Protein AF-A0A9P7D3X4-F1 (afdb_monomer_lite)

Structure (mmCIF, N/CA/C/O backbone):
data_AF-A0A9P7D3X4-F1
#
_entry.id   AF-A0A9P7D3X4-F1
#
loop_
_atom_site.group_PDB
_atom_site.id
_atom_site.type_symbol
_atom_site.label_atom_id
_atom_site.label_alt_id
_atom_site.label_comp_id
_atom_site.label_asym_id
_atom_site.label_entity_id
_atom_site.label_seq_id
_atom_site.pdbx_PDB_ins_code
_atom_site.Cartn_x
_atom_site.Cartn_y
_atom_site.Cartn_z
_atom_site.occupancy
_atom_site.B_iso_or_equiv
_atom_site.auth_seq_id
_atom_site.auth_comp_id
_atom_site.auth_asym_id
_atom_site.auth_atom_id
_atom_site.pdbx_PDB_model_num
ATOM 1 N N . MET A 1 1 ? 61.507 60.454 3.260 1.00 44.50 1 MET A N 1
ATOM 2 C CA . MET A 1 1 ? 61.519 59.554 2.088 1.00 44.50 1 MET A CA 1
ATOM 3 C C . MET A 1 1 ? 60.084 59.152 1.838 1.00 44.50 1 MET A C 1
ATOM 5 O O . MET A 1 1 ? 59.502 58.521 2.709 1.00 44.50 1 MET A O 1
ATOM 9 N N . SER A 1 2 ? 59.502 59.600 0.730 1.00 35.97 2 SER A N 1
ATOM 10 C CA . SER A 1 2 ? 58.072 59.447 0.453 1.00 35.97 2 SER A CA 1
ATOM 11 C C . SER A 1 2 ? 57.897 58.439 -0.674 1.00 35.97 2 SER A C 1
ATOM 13 O O . SER A 1 2 ? 58.421 58.664 -1.761 1.00 35.97 2 SER A O 1
ATOM 15 N N . TYR A 1 3 ? 57.193 57.338 -0.415 1.00 44.38 3 TYR A N 1
ATOM 16 C CA . TYR A 1 3 ? 56.858 56.347 -1.435 1.00 44.38 3 TYR A CA 1
ATOM 17 C C . TYR A 1 3 ? 55.425 56.567 -1.915 1.00 44.38 3 TYR A C 1
ATOM 19 O O . TYR A 1 3 ? 54.470 56.337 -1.178 1.00 44.38 3 TYR A O 1
ATOM 27 N N . THR A 1 4 ? 55.284 57.001 -3.162 1.00 50.88 4 THR A N 1
ATOM 28 C CA . THR A 1 4 ? 54.021 56.986 -3.901 1.00 50.88 4 THR A CA 1
ATOM 29 C C . THR A 1 4 ? 53.817 55.603 -4.514 1.00 50.88 4 THR A C 1
ATOM 31 O O . THR A 1 4 ? 54.560 55.222 -5.419 1.00 50.88 4 THR A O 1
ATOM 34 N N . GLN A 1 5 ? 52.818 54.853 -4.047 1.00 54.34 5 GLN A N 1
ATOM 35 C CA . GLN A 1 5 ? 52.336 53.664 -4.753 1.00 54.34 5 GLN A CA 1
ATOM 36 C C . GLN A 1 5 ? 51.371 54.091 -5.862 1.00 54.34 5 GLN A C 1
ATOM 38 O O . GLN A 1 5 ? 50.336 54.696 -5.591 1.00 54.34 5 GLN A O 1
ATOM 43 N N . GLY A 1 6 ? 51.726 53.786 -7.111 1.00 51.50 6 GLY A N 1
ATOM 44 C CA . GLY A 1 6 ? 50.809 53.883 -8.244 1.00 51.50 6 GLY A CA 1
ATOM 45 C C . GLY A 1 6 ? 49.897 52.660 -8.292 1.00 51.50 6 GLY A C 1
ATOM 46 O O . GLY A 1 6 ? 50.368 51.535 -8.133 1.00 51.50 6 GLY A O 1
ATOM 47 N N . ILE A 1 7 ? 48.606 52.889 -8.517 1.00 52.16 7 ILE A N 1
ATOM 48 C CA . ILE A 1 7 ? 47.604 51.840 -8.707 1.00 52.16 7 ILE A CA 1
ATOM 49 C C . ILE A 1 7 ? 47.372 51.718 -10.213 1.00 52.16 7 ILE A C 1
ATOM 51 O O . ILE A 1 7 ? 47.006 52.694 -10.863 1.00 52.16 7 ILE A O 1
ATOM 55 N N . SER A 1 8 ? 47.630 50.539 -10.772 1.00 52.94 8 SER A N 1
ATOM 56 C CA . SER A 1 8 ? 47.367 50.234 -12.177 1.00 52.94 8 SER A CA 1
ATOM 57 C C . SER A 1 8 ? 45.926 49.756 -12.350 1.00 52.94 8 SER A C 1
ATOM 59 O O . SER A 1 8 ? 45.579 48.664 -11.894 1.00 52.94 8 SER A O 1
ATOM 61 N N . GLU A 1 9 ? 45.100 50.550 -13.023 1.00 53.97 9 GLU A N 1
ATOM 62 C CA . GLU A 1 9 ? 43.775 50.119 -13.471 1.00 53.97 9 GLU A CA 1
ATOM 63 C C . GLU A 1 9 ? 43.903 49.026 -14.545 1.00 53.97 9 GLU A C 1
ATOM 65 O O . GLU A 1 9 ? 44.785 49.076 -15.404 1.00 53.97 9 GLU A O 1
ATOM 70 N N . THR A 1 10 ? 43.013 48.033 -14.503 1.00 56.84 10 THR A N 1
ATOM 71 C CA . THR A 1 10 ? 42.846 47.032 -15.569 1.00 56.84 10 THR A CA 1
ATOM 72 C C . THR A 1 10 ? 41.432 47.158 -16.138 1.00 56.84 10 THR A C 1
ATOM 74 O O . THR A 1 10 ? 40.493 47.354 -15.363 1.00 56.84 10 THR A O 1
ATOM 77 N N . PRO A 1 11 ? 41.247 47.106 -17.470 1.00 55.28 11 PRO A N 1
ATOM 78 C CA . PRO A 1 11 ? 39.930 47.270 -18.068 1.00 55.28 11 PRO A CA 1
ATOM 79 C C . PRO A 1 11 ? 39.085 46.008 -17.863 1.00 55.28 11 PRO A C 1
ATOM 81 O O . PRO A 1 11 ? 39.509 44.901 -18.185 1.00 55.28 11 PRO A O 1
ATOM 84 N N . SER A 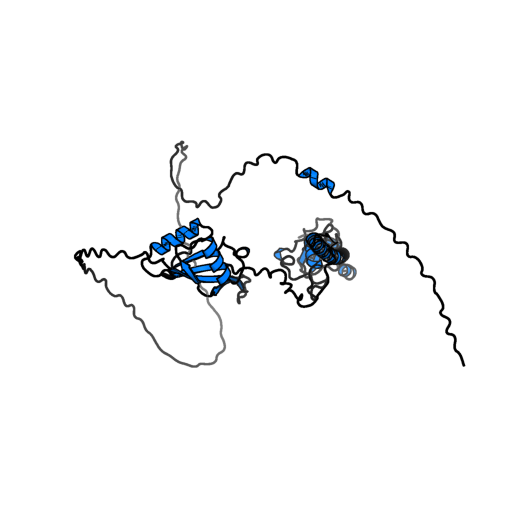1 12 ? 37.870 46.192 -17.347 1.00 53.91 12 SER A N 1
ATOM 85 C CA . SER A 1 12 ? 36.869 45.132 -17.239 1.00 53.91 12 SER A CA 1
ATOM 86 C C . SER A 1 12 ? 36.304 44.817 -18.624 1.00 53.91 12 SER A C 1
ATOM 88 O O . SER A 1 12 ? 35.585 45.640 -19.191 1.00 53.91 12 SER A O 1
ATOM 90 N N . GLU A 1 13 ? 36.591 43.632 -19.164 1.00 53.72 13 GLU A N 1
ATOM 91 C CA . GLU A 1 13 ? 35.913 43.144 -20.369 1.00 53.72 13 GLU A CA 1
ATOM 92 C C . GLU A 1 13 ? 34.421 42.934 -20.075 1.00 53.72 13 GLU A C 1
ATOM 94 O O . GLU A 1 13 ? 34.043 42.242 -19.127 1.00 53.72 13 GLU A O 1
ATOM 99 N N . GLY A 1 14 ? 33.565 43.571 -20.875 1.00 45.75 14 GLY A N 1
ATOM 100 C CA . GLY A 1 14 ? 32.122 43.385 -20.803 1.00 45.75 14 GLY A CA 1
ATOM 101 C C . GLY A 1 14 ? 31.732 42.046 -21.418 1.00 45.75 14 GLY A C 1
ATOM 102 O O . GLY A 1 14 ? 31.938 41.827 -22.609 1.00 45.75 14 GLY A O 1
ATOM 103 N N . SER A 1 15 ? 31.155 41.155 -20.618 1.00 49.06 15 SER A N 1
ATOM 104 C CA . SER A 1 15 ? 30.538 39.927 -21.115 1.00 49.06 15 SER A CA 1
ATOM 105 C C . SER A 1 15 ? 29.116 40.218 -21.597 1.00 49.06 15 SER A C 1
ATOM 107 O O . SER A 1 15 ? 28.222 40.427 -20.772 1.00 49.06 15 SER A O 1
ATOM 109 N N . ASP A 1 16 ? 28.906 40.206 -22.915 1.00 45.12 16 ASP A N 1
ATOM 110 C CA . ASP A 1 16 ? 27.575 40.293 -23.523 1.00 45.12 16 ASP A CA 1
ATOM 111 C C . ASP A 1 16 ? 26.711 39.100 -23.090 1.00 45.12 16 ASP A C 1
ATOM 113 O O . ASP A 1 16 ? 26.931 37.952 -23.489 1.00 45.12 16 ASP A O 1
ATOM 117 N N . ILE A 1 17 ? 25.702 39.373 -22.260 1.00 48.09 17 ILE A N 1
ATOM 118 C CA . ILE A 1 17 ? 24.713 38.377 -21.848 1.00 48.09 17 ILE A CA 1
ATOM 119 C C . ILE A 1 17 ? 23.711 38.215 -22.992 1.00 48.09 17 ILE A C 1
ATOM 121 O O . ILE A 1 17 ? 22.767 38.993 -23.132 1.00 48.09 17 ILE A O 1
ATOM 125 N N . VAL A 1 18 ? 23.908 37.176 -23.803 1.00 50.03 18 VAL A N 1
ATOM 126 C CA . VAL A 1 18 ? 22.922 36.740 -24.797 1.00 50.03 18 VAL A CA 1
ATOM 127 C C . VAL A 1 18 ? 21.717 36.155 -24.060 1.00 50.03 18 VAL A C 1
ATOM 129 O O . VAL A 1 18 ? 21.725 34.998 -23.635 1.00 50.03 18 VAL A O 1
ATOM 132 N N . ILE A 1 19 ? 20.673 36.967 -23.901 1.00 49.34 19 ILE A N 1
ATOM 133 C CA . ILE A 1 19 ? 19.367 36.510 -23.426 1.00 49.34 19 ILE A CA 1
ATOM 134 C C . ILE A 1 19 ? 18.740 35.685 -24.552 1.00 49.34 19 ILE A C 1
ATOM 136 O O . ILE A 1 19 ? 18.265 36.231 -25.544 1.00 49.34 19 ILE A O 1
ATOM 140 N N . MET A 1 20 ? 18.757 34.360 -24.408 1.00 52.50 20 MET A N 1
ATOM 141 C CA . MET A 1 20 ? 17.941 33.484 -25.244 1.00 52.50 20 MET A CA 1
ATOM 142 C C . MET A 1 20 ? 16.487 33.581 -24.781 1.00 52.50 20 MET A C 1
ATOM 144 O O . MET A 1 20 ? 16.126 33.033 -23.737 1.00 52.50 20 MET A O 1
ATOM 148 N N . GLU A 1 21 ? 15.663 34.278 -25.560 1.00 52.12 21 GLU A N 1
ATOM 149 C CA . GLU A 1 21 ? 14.208 34.207 -25.442 1.00 52.12 21 GLU A CA 1
ATOM 150 C C . GLU A 1 21 ? 13.777 32.741 -25.620 1.00 52.12 21 GLU A C 1
ATOM 152 O O . GLU A 1 21 ? 14.225 32.055 -26.540 1.00 52.12 21 GLU A O 1
ATOM 157 N N . SER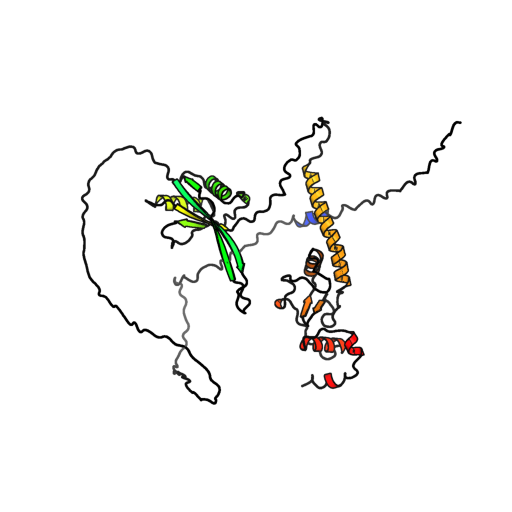 A 1 22 ? 12.980 32.230 -24.681 1.00 51.78 22 SER A N 1
ATOM 158 C CA . SER A 1 22 ? 12.508 30.842 -24.681 1.00 51.78 22 SER A CA 1
ATOM 159 C C . SER A 1 22 ? 11.034 30.810 -25.066 1.00 51.78 22 SER A C 1
ATOM 161 O O . SER A 1 22 ? 10.216 31.466 -24.428 1.00 51.78 22 SER A O 1
ATOM 163 N N . ASP A 1 23 ? 10.709 30.061 -26.121 1.00 46.53 23 ASP A N 1
ATOM 164 C CA . ASP A 1 23 ? 9.361 30.002 -26.694 1.00 46.53 23 ASP A CA 1
ATOM 165 C C . ASP A 1 23 ? 8.339 29.359 -25.733 1.00 46.53 23 ASP A C 1
ATOM 167 O O . ASP A 1 23 ? 8.297 28.139 -25.559 1.00 46.53 23 ASP A O 1
ATOM 171 N N . ASP A 1 24 ? 7.450 30.180 -25.168 1.00 51.19 24 ASP A N 1
ATOM 172 C CA . ASP A 1 24 ? 6.354 29.779 -24.265 1.00 51.19 24 ASP A CA 1
ATOM 173 C C . ASP A 1 24 ? 5.119 29.176 -24.996 1.00 51.19 24 ASP A C 1
ATOM 175 O O . ASP A 1 24 ? 4.037 29.031 -24.421 1.00 51.19 24 ASP A O 1
ATOM 179 N N . GLU A 1 25 ? 5.226 28.795 -26.276 1.00 53.78 25 GLU A N 1
ATOM 180 C CA . GLU A 1 25 ? 4.060 28.370 -27.079 1.00 53.78 25 GLU A CA 1
ATOM 181 C C . GLU A 1 25 ? 3.532 26.953 -26.767 1.00 53.78 25 GLU A C 1
ATOM 183 O O . GLU A 1 25 ? 2.426 26.587 -27.181 1.00 53.78 25 GLU A O 1
ATOM 188 N N . HIS A 1 26 ? 4.275 26.130 -26.021 1.00 52.66 26 HIS A N 1
ATOM 189 C CA . HIS A 1 26 ? 3.974 24.696 -25.921 1.00 52.66 26 HIS A CA 1
ATOM 190 C C . HIS A 1 26 ? 2.798 24.314 -24.995 1.00 52.66 26 HIS A C 1
ATOM 192 O O . HIS A 1 26 ? 2.232 23.227 -25.159 1.00 52.66 26 HIS A O 1
ATOM 198 N N . ASP A 1 27 ? 2.384 25.186 -24.067 1.00 51.16 27 ASP A N 1
ATOM 199 C CA . ASP A 1 27 ? 1.363 24.864 -23.050 1.00 51.16 27 ASP A CA 1
ATOM 200 C C . ASP A 1 27 ? -0.096 25.052 -23.522 1.00 51.16 27 ASP A C 1
ATOM 202 O O . ASP A 1 27 ? -1.025 24.500 -22.922 1.00 51.16 27 ASP A O 1
ATOM 206 N N . GLN A 1 28 ? -0.352 25.758 -24.633 1.00 52.69 28 GLN A N 1
ATOM 207 C CA . GLN A 1 28 ? -1.734 26.000 -25.085 1.00 52.69 28 GLN A CA 1
ATOM 208 C C . GLN A 1 28 ? -2.418 24.752 -25.677 1.00 52.69 28 GLN A C 1
ATOM 210 O O . GLN A 1 28 ? -3.641 24.604 -25.565 1.00 52.69 28 GLN A O 1
ATOM 215 N N . LEU A 1 29 ? -1.660 23.814 -26.258 1.00 50.31 29 LEU A N 1
ATOM 216 C CA . LEU A 1 29 ? -2.215 22.658 -26.979 1.00 50.31 29 LEU A CA 1
ATOM 217 C C . LEU A 1 29 ? -2.871 21.598 -26.074 1.00 50.31 29 LEU A C 1
ATOM 219 O O . LEU A 1 29 ? -3.771 20.885 -26.524 1.00 50.31 29 LEU A O 1
ATOM 223 N N . LEU A 1 30 ? -2.497 21.519 -24.792 1.00 48.75 30 LEU A N 1
ATOM 224 C CA . LEU A 1 30 ? -3.110 20.577 -23.843 1.00 48.75 30 LEU A CA 1
ATOM 225 C C . LEU A 1 30 ? -4.509 21.019 -23.376 1.00 48.75 30 LEU A C 1
ATOM 227 O O . LEU A 1 30 ? -5.335 20.178 -23.017 1.00 48.75 30 LEU A O 1
ATOM 231 N N . SER A 1 31 ? -4.814 22.319 -23.433 1.00 54.09 31 SER A N 1
ATOM 232 C CA . SER A 1 31 ? -6.082 22.876 -22.935 1.00 54.09 31 SER A CA 1
ATOM 233 C C . SER A 1 31 ? -7.312 22.490 -23.776 1.00 54.09 31 SER A C 1
ATOM 235 O O . SER A 1 31 ? -8.422 22.377 -23.249 1.00 54.09 31 SER A O 1
ATOM 237 N N . ASN A 1 32 ? -7.127 22.226 -25.074 1.00 48.97 32 ASN A N 1
ATOM 238 C CA . ASN A 1 32 ? -8.229 21.980 -26.010 1.00 48.97 32 ASN A CA 1
ATOM 239 C C . ASN A 1 32 ? -8.743 20.526 -26.015 1.00 48.97 32 ASN A C 1
ATOM 241 O O . ASN A 1 32 ? -9.889 20.296 -26.399 1.00 48.97 32 ASN A O 1
ATOM 245 N N . SER A 1 33 ? -7.964 19.545 -25.535 1.00 49.09 33 SER A N 1
ATOM 246 C CA . SER A 1 33 ? -8.414 18.136 -25.480 1.00 49.09 33 SER A CA 1
ATOM 247 C C . SER A 1 33 ? -9.441 17.842 -24.375 1.00 49.09 33 SER A C 1
ATOM 249 O O . SER A 1 33 ? -10.102 16.808 -24.417 1.00 49.09 33 SER A O 1
ATOM 251 N N . LEU A 1 34 ? -9.619 18.743 -23.402 1.00 48.78 34 LEU A N 1
ATOM 252 C CA . LEU A 1 34 ? -10.497 18.538 -22.238 1.00 48.78 34 LEU A CA 1
ATOM 253 C C . LEU A 1 34 ? -11.910 19.137 -22.386 1.00 48.78 34 LEU A C 1
ATOM 255 O O . LEU A 1 34 ? -12.693 19.086 -21.442 1.00 48.78 34 LEU A O 1
ATOM 259 N N . ARG A 1 35 ? -12.261 19.693 -23.556 1.00 49.53 35 ARG A N 1
ATOM 260 C CA . ARG A 1 35 ? -13.567 20.341 -23.812 1.00 49.53 35 ARG A CA 1
ATOM 261 C C . ARG A 1 35 ? -14.584 19.489 -24.583 1.00 49.53 35 ARG A C 1
ATOM 263 O O . ARG A 1 35 ? -15.615 20.008 -24.998 1.00 49.53 35 ARG A O 1
ATOM 270 N N . THR A 1 36 ? -14.321 18.199 -24.793 1.00 54.38 36 THR A N 1
ATOM 271 C CA . THR A 1 36 ? -15.323 17.287 -25.371 1.00 54.38 36 THR A CA 1
ATOM 272 C C . THR A 1 36 ? -16.130 16.618 -24.264 1.00 54.38 36 THR A C 1
ATOM 274 O O . THR A 1 36 ? -15.585 15.848 -23.477 1.00 54.38 36 THR A O 1
ATOM 277 N N . ASP A 1 37 ? -17.434 16.909 -24.207 1.00 49.44 37 ASP A N 1
ATOM 278 C CA . ASP A 1 37 ? -18.345 16.314 -23.225 1.00 49.44 37 ASP A CA 1
ATOM 279 C C . ASP A 1 37 ? -18.276 14.774 -23.272 1.00 49.44 37 ASP A C 1
ATOM 281 O O . ASP A 1 37 ? -18.542 14.172 -24.324 1.00 49.44 37 ASP A O 1
ATOM 285 N N . PRO A 1 38 ? -17.946 14.096 -22.156 1.00 58.06 38 PRO A N 1
ATOM 286 C CA . PRO A 1 38 ? -17.874 12.647 -22.138 1.00 58.06 38 PRO A CA 1
ATOM 287 C C . PRO A 1 38 ? -19.279 12.061 -22.293 1.00 58.06 38 PRO A C 1
ATOM 289 O O . PRO A 1 38 ? -20.128 12.171 -21.406 1.00 58.06 38 PRO A O 1
ATOM 292 N N . LYS A 1 39 ? -19.523 11.385 -23.424 1.00 58.69 39 LYS A N 1
ATOM 293 C CA . LYS A 1 39 ? -20.745 10.593 -23.634 1.00 58.69 39 LYS A CA 1
ATOM 294 C C . LYS A 1 39 ? -20.936 9.633 -22.449 1.00 58.69 39 LYS A C 1
ATOM 296 O O . LYS A 1 39 ? -19.962 8.990 -22.052 1.00 58.69 39 LYS A O 1
ATOM 301 N N . PRO A 1 40 ? -22.159 9.486 -21.905 1.00 50.22 40 PRO A N 1
ATOM 302 C CA . PRO A 1 40 ? -22.393 8.682 -20.712 1.00 50.22 40 PRO A CA 1
ATOM 303 C C . PRO A 1 40 ? -22.035 7.213 -20.961 1.00 50.22 40 PRO A C 1
ATOM 305 O O . PRO A 1 40 ? -22.773 6.467 -21.608 1.00 50.22 40 PRO A O 1
ATOM 308 N N . VAL A 1 41 ? -20.885 6.793 -20.431 1.00 56.09 41 VAL A N 1
ATOM 309 C CA . VAL A 1 41 ? -20.454 5.395 -20.447 1.00 56.09 41 VAL A CA 1
ATOM 310 C C . VAL A 1 41 ? -21.366 4.619 -19.505 1.00 56.09 41 VAL A C 1
ATOM 312 O O . VAL A 1 41 ? -21.402 4.863 -18.300 1.00 56.09 41 VAL A O 1
ATOM 315 N N . LYS A 1 42 ? -22.127 3.673 -20.059 1.00 49.03 42 LYS A N 1
ATOM 316 C CA . LYS A 1 42 ? -23.013 2.799 -19.289 1.00 49.03 42 LYS A CA 1
ATOM 317 C C . LYS A 1 42 ? -22.178 1.766 -18.527 1.00 49.03 42 LYS A C 1
ATOM 319 O O . LYS A 1 42 ? -21.965 0.659 -19.015 1.00 49.03 42 LYS A O 1
ATOM 324 N N . TYR A 1 43 ? -21.710 2.135 -17.338 1.00 44.41 43 TYR A N 1
ATOM 325 C CA . TYR A 1 43 ? -21.003 1.224 -16.440 1.00 44.41 43 TYR A CA 1
ATOM 326 C C . TYR A 1 43 ? -21.915 0.062 -16.032 1.00 44.41 43 TYR A C 1
ATOM 328 O O . TYR A 1 43 ? -22.892 0.237 -15.304 1.00 44.41 43 TYR A O 1
ATOM 336 N N . ILE A 1 44 ? -21.589 -1.139 -16.508 1.00 48.53 44 ILE A N 1
ATOM 337 C CA . ILE A 1 44 ? -22.187 -2.385 -16.031 1.00 48.53 44 ILE A CA 1
ATOM 338 C C . ILE A 1 44 ? -21.340 -2.850 -14.848 1.00 48.53 44 ILE A C 1
ATOM 340 O O . ILE A 1 44 ? -20.211 -3.301 -15.030 1.00 48.53 44 ILE A O 1
ATOM 344 N N . PHE A 1 45 ? -21.880 -2.733 -13.636 1.00 40.75 45 PHE A N 1
ATOM 345 C CA . PHE A 1 45 ? -21.264 -3.314 -12.444 1.00 40.75 45 PHE A CA 1
ATOM 346 C C . PHE A 1 45 ? -21.347 -4.843 -12.522 1.00 40.75 45 PHE A C 1
ATOM 348 O O . PHE A 1 45 ? -22.402 -5.431 -12.282 1.00 40.75 45 PHE A O 1
ATOM 355 N N . ILE A 1 46 ? -20.229 -5.490 -12.853 1.00 50.22 46 ILE A N 1
ATOM 356 C CA . ILE A 1 46 ? -20.076 -6.941 -12.729 1.00 50.22 46 ILE A CA 1
ATOM 357 C C . ILE A 1 46 ? -19.644 -7.225 -11.289 1.00 50.22 46 ILE A C 1
ATOM 359 O O . ILE A 1 46 ? -18.514 -6.944 -10.898 1.00 50.22 46 ILE A O 1
ATOM 363 N N . ASN A 1 47 ? -20.563 -7.749 -10.478 1.00 53.50 47 ASN A N 1
ATOM 364 C CA . ASN A 1 47 ? -20.276 -8.124 -9.097 1.00 53.50 47 ASN A CA 1
ATOM 365 C C . ASN A 1 47 ? -19.657 -9.533 -9.038 1.00 53.50 47 ASN A C 1
ATOM 367 O O . ASN A 1 47 ? -20.365 -10.512 -8.811 1.00 53.50 47 ASN A O 1
ATOM 371 N N . GLU A 1 48 ? -18.338 -9.634 -9.225 1.00 55.06 48 GLU A N 1
ATOM 372 C CA . GLU A 1 48 ? -17.588 -10.905 -9.136 1.00 55.06 48 GLU A CA 1
ATOM 373 C C . GLU A 1 48 ? -17.532 -11.517 -7.718 1.00 55.06 48 GLU A C 1
ATOM 375 O O . GLU A 1 48 ? -17.029 -12.624 -7.552 1.00 55.06 48 GLU A O 1
ATOM 380 N N . PHE A 1 49 ? -18.066 -10.842 -6.691 1.00 44.47 49 PHE A N 1
ATOM 381 C CA . PHE A 1 49 ? -18.061 -11.315 -5.298 1.00 44.47 49 PHE A CA 1
ATOM 382 C C . PHE A 1 49 ? -19.436 -11.766 -4.775 1.00 44.47 49 PHE A C 1
ATOM 384 O O . PHE A 1 49 ? -19.639 -11.882 -3.564 1.00 44.47 49 PHE A O 1
ATOM 391 N N . ALA A 1 50 ? -20.386 -12.072 -5.663 1.00 43.94 50 ALA A N 1
ATOM 392 C CA . ALA A 1 50 ? -21.595 -12.796 -5.276 1.00 43.94 50 ALA A CA 1
ATOM 393 C C . ALA A 1 50 ? -21.251 -14.270 -4.946 1.00 43.94 50 ALA A C 1
ATOM 395 O O . ALA A 1 50 ? -20.758 -14.979 -5.822 1.00 43.94 50 ALA A O 1
ATOM 396 N N . PRO A 1 51 ? -21.497 -14.774 -3.720 1.00 47.84 51 PRO A N 1
ATOM 397 C CA . PRO A 1 51 ? -21.275 -16.186 -3.412 1.00 47.84 51 PRO A CA 1
ATOM 398 C C . PRO A 1 51 ? -22.308 -17.077 -4.126 1.00 47.84 51 PRO A C 1
ATOM 400 O O . PRO A 1 51 ? -23.496 -16.755 -4.128 1.00 47.84 51 PRO A O 1
ATOM 403 N N . ASP A 1 52 ? -21.869 -18.232 -4.646 1.00 44.19 52 ASP A N 1
ATOM 404 C CA . ASP A 1 52 ? -22.649 -19.232 -5.413 1.00 44.19 52 ASP A CA 1
ATOM 405 C C . ASP A 1 52 ? -23.755 -19.967 -4.610 1.00 44.19 52 ASP A C 1
ATOM 407 O O . ASP A 1 52 ? -23.863 -21.195 -4.612 1.00 44.19 52 ASP A O 1
ATOM 411 N N . ASN A 1 53 ? -24.604 -19.236 -3.887 1.00 51.00 53 ASN A N 1
ATOM 412 C CA . ASN A 1 53 ? -25.652 -19.787 -3.028 1.00 51.00 53 ASN A CA 1
ATOM 413 C C . ASN A 1 53 ? -27.007 -19.106 -3.244 1.00 51.00 53 ASN A C 1
ATOM 415 O O . ASN A 1 53 ? -27.567 -18.506 -2.332 1.00 51.00 53 ASN A O 1
ATOM 419 N N . LEU A 1 54 ? -27.583 -19.288 -4.435 1.00 45.34 54 LEU A N 1
ATOM 420 C CA . LEU A 1 54 ? -29.027 -19.143 -4.654 1.00 45.34 54 LEU A CA 1
ATOM 421 C C . LEU A 1 54 ? -29.543 -20.205 -5.638 1.00 45.34 54 LEU A C 1
ATOM 423 O O . LEU A 1 54 ? -29.848 -19.954 -6.803 1.00 45.34 54 LEU A O 1
ATOM 427 N N . LYS A 1 55 ? -29.664 -21.441 -5.139 1.00 44.56 55 LYS A N 1
ATOM 428 C CA . LYS A 1 55 ? -30.482 -22.466 -5.793 1.00 44.56 55 LYS A CA 1
ATOM 429 C C . LYS A 1 55 ? -31.960 -22.181 -5.527 1.00 44.56 55 LYS A C 1
ATOM 431 O O . LYS A 1 55 ? -32.424 -22.396 -4.413 1.00 44.56 55 LYS A O 1
ATOM 436 N N . GLY A 1 56 ? -32.695 -21.846 -6.585 1.00 39.00 56 GLY A N 1
ATOM 437 C CA . GLY A 1 56 ? -34.126 -22.137 -6.685 1.00 39.00 56 GLY A CA 1
ATOM 438 C C . GLY A 1 56 ? -35.071 -20.937 -6.716 1.00 39.00 56 GLY A C 1
ATOM 439 O O . GLY A 1 56 ? -35.551 -20.510 -5.675 1.00 39.00 56 GLY A O 1
ATOM 440 N N . ALA A 1 57 ? -35.467 -20.535 -7.928 1.00 34.28 57 ALA A N 1
ATOM 441 C CA . ALA A 1 57 ? -36.862 -20.224 -8.251 1.00 34.28 57 ALA A CA 1
ATOM 442 C C . ALA A 1 57 ? -37.098 -20.278 -9.777 1.00 34.28 57 ALA A C 1
ATOM 444 O O . ALA A 1 57 ? -36.663 -19.406 -10.514 1.00 34.28 57 ALA A O 1
ATOM 445 N N . ILE A 1 58 ? -37.772 -21.345 -10.216 1.00 40.06 58 ILE A N 1
ATOM 446 C CA . ILE A 1 58 ? -38.835 -21.376 -11.240 1.00 40.06 58 ILE A CA 1
ATOM 447 C C . ILE A 1 58 ? -38.716 -20.405 -12.440 1.00 40.06 58 ILE A C 1
ATOM 449 O O . ILE A 1 58 ? -39.030 -19.229 -12.314 1.00 40.06 58 ILE A O 1
ATOM 453 N N . ILE A 1 59 ? -38.500 -20.963 -13.640 1.00 42.56 59 ILE A N 1
ATOM 454 C CA . ILE A 1 59 ? -39.300 -20.688 -14.855 1.00 42.56 59 ILE A CA 1
ATOM 455 C C . ILE A 1 59 ? -39.263 -21.947 -15.741 1.00 42.56 59 ILE A C 1
ATOM 457 O O . ILE A 1 59 ? -38.236 -22.616 -15.853 1.00 42.56 59 ILE A O 1
ATOM 461 N N . ASN A 1 60 ? -40.407 -22.302 -16.329 1.00 35.69 60 ASN A N 1
ATOM 462 C CA . ASN A 1 60 ? -40.590 -23.527 -17.111 1.00 35.69 60 ASN A CA 1
ATOM 463 C C . ASN A 1 60 ? -40.156 -23.347 -18.575 1.00 35.69 60 ASN A C 1
ATOM 465 O O . ASN A 1 60 ? -40.604 -22.406 -19.224 1.00 35.69 60 ASN A O 1
ATOM 469 N N . SER A 1 61 ? -39.402 -24.302 -19.131 1.00 32.97 61 SER A N 1
ATOM 470 C CA . SER A 1 61 ? -39.366 -24.573 -20.580 1.00 32.97 61 SER A CA 1
ATOM 471 C C . SER A 1 61 ? -38.870 -26.012 -20.843 1.00 32.97 61 SER A C 1
ATOM 473 O O . SER A 1 61 ? -38.090 -26.526 -20.033 1.00 32.97 61 SER A O 1
ATOM 475 N N . PRO A 1 62 ? -39.355 -26.727 -21.880 1.00 41.06 62 PRO A N 1
ATOM 476 C CA . PRO A 1 62 ? -39.303 -28.188 -21.907 1.00 41.06 62 PRO A CA 1
ATOM 477 C C . PRO A 1 62 ? -37.990 -28.781 -22.437 1.00 41.06 62 PRO A C 1
ATOM 479 O O . PRO A 1 62 ? -37.304 -28.234 -23.296 1.00 41.06 62 PRO A O 1
ATOM 482 N N . ARG A 1 63 ? -37.687 -29.982 -21.937 1.00 35.28 63 ARG A N 1
ATOM 483 C CA . ARG A 1 63 ? -36.507 -30.791 -22.260 1.00 35.28 63 ARG A CA 1
ATOM 484 C C . ARG A 1 63 ? -36.825 -31.800 -23.375 1.00 35.28 63 ARG A C 1
ATOM 486 O O . ARG A 1 63 ? -37.736 -32.604 -23.171 1.00 35.28 63 ARG A O 1
ATOM 493 N N . PRO A 1 64 ? -36.059 -31.872 -24.479 1.00 44.41 64 PRO A N 1
ATOM 494 C CA . PRO A 1 64 ? -36.102 -33.031 -25.363 1.00 44.41 64 PRO A CA 1
ATOM 495 C C . PRO A 1 64 ? -35.395 -34.228 -24.709 1.00 44.41 64 PRO A C 1
ATOM 497 O O . PRO A 1 64 ? -34.308 -34.122 -24.138 1.00 44.41 64 PRO A O 1
ATOM 500 N N . THR A 1 65 ? -36.046 -35.382 -24.776 1.00 39.84 65 THR A N 1
ATOM 501 C CA . THR A 1 65 ? -35.565 -36.673 -24.281 1.00 39.84 65 THR A CA 1
ATOM 502 C C . THR A 1 65 ? -34.448 -37.240 -25.154 1.00 39.84 65 THR A C 1
ATOM 504 O O . THR A 1 65 ? -34.621 -37.361 -26.362 1.00 39.84 65 THR A O 1
ATOM 507 N N . GLN A 1 66 ? -33.360 -37.725 -24.542 1.00 44.56 66 GLN A N 1
ATOM 508 C CA . GLN A 1 66 ? -32.563 -38.811 -25.125 1.00 44.56 66 GLN A CA 1
ATOM 509 C C . GLN A 1 66 ? -32.183 -39.870 -24.075 1.00 44.56 66 GLN A C 1
ATOM 511 O O . GLN A 1 66 ? -31.852 -39.576 -22.926 1.00 44.56 66 GLN A O 1
ATOM 516 N N . ALA A 1 67 ? -32.312 -41.118 -24.518 1.00 41.56 67 ALA A N 1
ATOM 517 C CA . ALA A 1 67 ? -31.932 -42.381 -23.888 1.00 41.56 67 ALA A CA 1
ATOM 518 C C . ALA A 1 67 ? -30.400 -42.612 -23.991 1.00 41.56 67 ALA A C 1
ATOM 520 O O . ALA A 1 67 ? -29.728 -41.866 -24.689 1.00 41.56 67 ALA A O 1
ATOM 521 N N . ALA A 1 68 ? -29.758 -43.649 -23.439 1.00 39.16 68 ALA A N 1
ATOM 522 C CA . ALA A 1 68 ? -29.984 -44.491 -22.255 1.00 39.16 68 ALA A CA 1
ATOM 523 C C . ALA A 1 68 ? -28.731 -45.382 -22.040 1.00 39.16 68 ALA A C 1
ATOM 525 O O . ALA A 1 68 ? -28.007 -45.653 -22.989 1.00 39.16 68 ALA A O 1
ATOM 526 N N . LYS A 1 69 ? -28.557 -45.923 -20.821 1.00 41.28 69 LYS A N 1
ATOM 527 C CA . LYS A 1 69 ? -27.763 -47.131 -20.469 1.00 41.28 69 LYS A CA 1
ATOM 528 C C . LYS A 1 69 ? -26.298 -47.244 -20.963 1.00 41.28 69 LYS A C 1
ATOM 530 O O . LYS A 1 69 ? -26.053 -47.634 -22.098 1.00 41.28 69 LYS A O 1
ATOM 535 N N . LYS A 1 70 ? -25.363 -47.296 -20.002 1.00 42.22 70 LYS A N 1
ATOM 536 C CA . LYS A 1 70 ? -24.696 -48.563 -19.597 1.00 42.22 70 LYS A CA 1
ATOM 537 C C . LYS A 1 70 ? -23.881 -48.400 -18.294 1.00 42.22 70 LYS A C 1
ATOM 539 O O . LYS A 1 70 ? -23.291 -47.342 -18.102 1.00 42.22 70 LYS A O 1
ATOM 544 N N . PRO A 1 71 ? -23.832 -49.419 -17.413 1.00 54.44 71 PRO A N 1
ATOM 545 C CA . PRO A 1 71 ? -22.940 -49.458 -16.252 1.00 54.44 71 PRO A CA 1
ATOM 546 C C . PRO A 1 71 ? -21.777 -50.451 -16.440 1.00 54.44 71 PRO A C 1
ATOM 548 O O . PRO A 1 71 ? -21.969 -51.498 -17.051 1.00 54.44 71 PRO A O 1
ATOM 551 N N . GLN A 1 72 ? -20.621 -50.179 -15.827 1.00 42.34 72 GLN A N 1
ATOM 552 C CA . GLN A 1 72 ? -19.617 -51.176 -15.410 1.00 42.34 72 GLN A CA 1
ATOM 553 C C . GLN A 1 72 ? -18.676 -50.522 -14.376 1.00 42.34 72 GLN A C 1
ATOM 555 O O . GLN A 1 72 ? -18.354 -49.345 -14.492 1.00 42.34 72 GLN A O 1
ATOM 560 N N . GLN A 1 73 ? -18.492 -51.144 -13.205 1.00 39.03 73 GLN A N 1
ATOM 561 C CA . GLN A 1 73 ? -17.244 -51.825 -12.802 1.00 39.03 73 GLN A CA 1
ATOM 562 C C . GLN A 1 73 ? -15.990 -50.945 -13.019 1.00 39.03 73 GLN A C 1
ATOM 564 O O . GLN A 1 73 ? -15.649 -50.625 -14.145 1.00 39.03 73 GLN A O 1
ATOM 569 N N . GLY A 1 74 ? -15.240 -50.502 -12.009 1.00 39.72 74 GLY A N 1
ATOM 570 C CA . GLY A 1 74 ? -15.043 -51.079 -10.681 1.00 39.72 74 GLY A CA 1
ATOM 571 C C . GLY A 1 74 ? -13.723 -51.842 -10.641 1.00 39.72 74 GLY A C 1
ATOM 572 O O . GLY A 1 74 ? -13.721 -53.059 -10.778 1.00 39.72 74 GLY A O 1
ATOM 573 N N . HIS A 1 75 ? -12.613 -51.133 -10.422 1.00 41.19 75 HIS A N 1
ATOM 574 C CA . HIS A 1 75 ? -11.325 -51.755 -10.127 1.00 41.19 75 HIS A CA 1
ATOM 575 C C . HIS A 1 75 ? -10.571 -50.972 -9.053 1.00 41.19 75 HIS A C 1
ATOM 577 O O . HIS A 1 75 ? -10.152 -49.836 -9.255 1.00 41.19 75 HIS A O 1
ATOM 583 N N . LYS A 1 76 ? -10.367 -51.618 -7.902 1.00 45.91 76 LYS A N 1
ATOM 584 C CA . LYS A 1 76 ? -9.245 -51.289 -7.021 1.00 45.91 76 LYS A CA 1
ATOM 585 C C . LYS A 1 76 ? -7.982 -51.822 -7.696 1.00 45.91 76 LYS A C 1
ATOM 587 O O . LYS A 1 76 ? -7.991 -52.967 -8.154 1.00 45.91 76 LYS A O 1
ATOM 592 N N . GLN A 1 77 ? -6.903 -51.050 -7.684 1.00 43.88 77 GLN A N 1
ATOM 593 C CA . GLN A 1 77 ? -5.560 -51.612 -7.757 1.00 43.88 77 GLN A CA 1
ATOM 594 C C . GLN A 1 77 ? -4.845 -51.332 -6.438 1.00 43.88 77 GLN A C 1
ATOM 596 O O . GLN A 1 77 ? -4.835 -50.215 -5.925 1.00 43.88 77 GLN A O 1
ATOM 601 N N . LYS A 1 78 ? -4.342 -52.421 -5.865 1.00 40.34 78 LYS A N 1
ATOM 602 C CA . LYS A 1 78 ? -3.532 -52.505 -4.659 1.00 40.34 78 LYS A CA 1
ATOM 603 C C . LYS A 1 78 ? -2.145 -52.901 -5.150 1.00 40.34 78 LYS A C 1
ATOM 605 O O . LYS A 1 78 ? -2.043 -53.927 -5.818 1.00 40.34 78 LYS A O 1
ATOM 610 N N . THR A 1 79 ? -1.116 -52.140 -4.804 1.00 43.78 79 THR A N 1
ATOM 611 C CA . THR A 1 79 ? 0.272 -52.483 -5.135 1.00 43.78 79 THR A CA 1
ATOM 612 C C . THR A 1 79 ? 1.061 -52.657 -3.842 1.00 43.78 79 THR A C 1
ATOM 614 O O . THR A 1 79 ? 1.466 -51.689 -3.207 1.00 43.78 79 THR A O 1
ATOM 617 N N . GLU A 1 80 ? 1.227 -53.917 -3.442 1.00 39.31 80 GLU A N 1
ATOM 618 C CA . GLU A 1 80 ? 2.227 -54.387 -2.477 1.00 39.31 80 GLU A CA 1
ATOM 619 C C . GLU A 1 80 ? 3.217 -55.277 -3.239 1.00 39.31 80 GLU A C 1
ATOM 621 O O . GLU A 1 80 ? 2.773 -56.220 -3.891 1.00 39.31 80 GLU A O 1
ATOM 626 N N . ALA A 1 81 ? 4.511 -54.961 -3.149 1.00 41.53 81 ALA A N 1
ATOM 627 C CA . ALA A 1 81 ? 5.705 -55.817 -3.300 1.00 41.53 81 ALA A CA 1
ATOM 628 C C . ALA A 1 81 ? 6.905 -54.847 -3.423 1.00 41.53 81 ALA A C 1
ATOM 630 O O . ALA A 1 81 ? 6.841 -53.948 -4.257 1.00 41.53 81 ALA A O 1
ATOM 631 N N . LEU A 1 82 ? 7.945 -54.804 -2.583 1.00 44.31 82 LEU A N 1
ATOM 632 C CA . LEU A 1 82 ? 8.687 -55.799 -1.783 1.00 44.31 82 LEU A CA 1
ATOM 633 C C . LEU A 1 82 ? 9.758 -56.580 -2.572 1.00 44.31 82 LEU A C 1
ATOM 635 O O . LEU A 1 82 ? 9.462 -57.610 -3.167 1.00 44.31 82 LEU A O 1
ATOM 639 N N . SER A 1 83 ? 11.000 -56.095 -2.466 1.00 45.66 83 SER A N 1
ATOM 640 C CA . SER A 1 83 ? 12.277 -56.841 -2.487 1.00 45.66 83 SER A CA 1
ATOM 641 C C . SER A 1 83 ? 13.388 -55.833 -2.109 1.00 45.66 83 SER A C 1
ATOM 643 O O . SER A 1 83 ? 13.529 -54.846 -2.828 1.00 45.66 83 SER A O 1
ATOM 645 N N . GLU A 1 84 ? 14.008 -55.825 -0.920 1.00 45.91 84 GLU A N 1
ATOM 646 C CA . GLU A 1 84 ? 14.893 -56.816 -0.242 1.00 45.91 84 GLU A CA 1
ATOM 647 C C . GLU A 1 84 ? 16.403 -56.645 -0.607 1.00 45.91 84 GLU A C 1
ATOM 649 O O . GLU A 1 84 ? 16.683 -56.093 -1.672 1.00 45.91 84 GLU A O 1
ATOM 654 N N . PRO A 1 85 ? 17.370 -56.985 0.290 1.00 61.09 85 PRO A N 1
ATOM 655 C CA . PRO A 1 85 ? 18.580 -56.154 0.505 1.00 61.09 85 PRO A CA 1
ATOM 656 C C . PRO A 1 85 ? 19.967 -56.868 0.522 1.00 61.09 85 PRO A C 1
ATOM 658 O O . PRO A 1 85 ? 20.028 -58.090 0.589 1.00 61.09 85 PRO A O 1
ATOM 661 N N . VAL A 1 86 ? 21.058 -56.067 0.557 1.00 48.97 86 VAL A N 1
ATOM 662 C CA . VAL A 1 86 ? 22.474 -56.314 1.008 1.00 48.97 86 VAL A CA 1
ATOM 663 C C . VAL A 1 86 ? 23.115 -54.915 1.277 1.00 48.97 86 VAL A C 1
ATOM 665 O O . VAL A 1 86 ? 22.675 -53.971 0.619 1.00 48.97 86 VAL A O 1
ATOM 668 N N . GLY A 1 87 ? 24.124 -54.624 2.123 1.00 42.00 87 GLY A N 1
ATOM 669 C CA . GLY A 1 87 ? 24.820 -55.320 3.237 1.00 42.00 87 GLY A CA 1
ATOM 670 C C . GLY A 1 87 ? 24.585 -54.585 4.585 1.00 42.00 87 GLY A C 1
ATOM 671 O O . GLY A 1 87 ? 23.521 -53.983 4.728 1.00 42.00 87 GLY A O 1
ATOM 672 N N . GLU A 1 88 ? 25.416 -54.579 5.644 1.00 50.09 88 GLU A N 1
ATOM 673 C CA . GLU A 1 88 ? 26.838 -54.947 5.923 1.00 50.09 88 GLU A CA 1
ATOM 674 C C . GLU A 1 88 ? 27.862 -53.867 5.464 1.00 50.09 88 GLU A C 1
ATOM 676 O O . GLU A 1 88 ? 27.926 -53.577 4.270 1.00 50.09 88 GLU A O 1
ATOM 681 N N . ASP A 1 89 ? 28.620 -53.146 6.323 1.00 45.22 89 ASP A N 1
ATOM 682 C CA . ASP A 1 89 ? 29.025 -53.352 7.743 1.00 45.22 89 ASP A CA 1
ATOM 683 C C . ASP A 1 89 ? 29.296 -52.046 8.566 1.00 45.22 89 ASP A C 1
ATOM 685 O O . ASP A 1 89 ? 29.274 -50.941 8.024 1.00 45.22 89 ASP A O 1
ATOM 689 N N . ASP A 1 90 ? 29.634 -52.239 9.858 1.00 52.91 90 ASP A N 1
ATOM 690 C CA . ASP A 1 90 ? 30.559 -51.444 10.720 1.00 52.91 90 ASP A CA 1
ATOM 691 C C . ASP A 1 90 ? 30.018 -50.429 11.778 1.00 52.91 90 ASP A C 1
ATOM 693 O O . ASP A 1 90 ? 30.119 -49.211 11.650 1.00 52.91 90 ASP A O 1
ATOM 697 N N . ASP A 1 91 ? 29.417 -51.003 12.833 1.00 48.41 91 ASP A N 1
ATOM 698 C CA . ASP A 1 91 ? 29.819 -50.978 14.268 1.00 48.41 91 ASP A CA 1
ATOM 699 C C . ASP A 1 91 ? 29.966 -49.703 15.168 1.00 48.41 91 ASP A C 1
ATOM 701 O O . ASP A 1 91 ? 30.237 -48.583 14.744 1.00 48.41 91 ASP A O 1
ATOM 705 N N . SER A 1 92 ? 29.892 -49.980 16.486 1.00 52.34 92 SER A N 1
ATOM 706 C CA . SER A 1 92 ? 30.300 -49.210 17.690 1.00 52.34 92 SER A CA 1
ATOM 707 C C . SER A 1 92 ? 29.307 -48.274 18.429 1.00 52.34 92 SER A C 1
ATOM 709 O O . SER A 1 92 ? 29.143 -47.097 18.111 1.00 52.34 92 SER A O 1
ATOM 711 N N . ASP A 1 93 ? 28.778 -48.830 19.533 1.00 46.16 93 ASP A N 1
ATOM 712 C CA . ASP A 1 93 ? 28.539 -48.283 20.892 1.00 46.16 93 ASP A CA 1
ATOM 713 C C . ASP A 1 93 ? 27.630 -47.048 21.116 1.00 46.16 93 ASP A C 1
ATOM 715 O O . ASP A 1 93 ? 27.871 -45.938 20.654 1.00 46.16 93 ASP A O 1
ATOM 719 N N . GLU A 1 94 ? 26.478 -47.143 21.797 1.00 52.94 94 GLU A N 1
ATOM 720 C CA . GLU A 1 94 ? 26.158 -47.618 23.170 1.00 52.94 94 GLU A CA 1
ATOM 721 C C . GLU A 1 94 ? 26.239 -46.511 24.251 1.00 52.94 94 GLU A C 1
ATOM 723 O O . GLU A 1 94 ? 27.315 -46.123 24.687 1.00 52.94 94 GLU A O 1
ATOM 728 N N . GLN A 1 95 ? 25.070 -46.060 24.758 1.00 48.91 95 GLN A N 1
ATOM 729 C CA . GLN A 1 95 ? 24.752 -46.061 26.207 1.00 48.91 95 GLN A CA 1
ATOM 730 C C . GLN A 1 95 ? 23.326 -45.565 26.568 1.00 48.91 95 GLN A C 1
ATOM 732 O O . GLN A 1 95 ? 23.084 -44.397 26.851 1.00 48.91 95 GLN A O 1
ATOM 737 N N . SER A 1 96 ? 22.442 -46.541 26.802 1.00 51.84 96 SER A N 1
ATOM 738 C CA . SER A 1 96 ? 21.607 -46.652 28.019 1.00 51.84 96 SER A CA 1
ATOM 739 C C . SER A 1 96 ? 20.387 -45.734 28.317 1.00 51.84 96 SER A C 1
ATOM 741 O O . SER A 1 96 ? 20.328 -44.547 28.024 1.00 51.84 96 SER A O 1
ATOM 743 N N . ARG A 1 97 ? 19.470 -46.341 29.099 1.00 47.47 97 ARG A N 1
ATOM 744 C CA . ARG A 1 97 ? 18.343 -45.797 29.905 1.00 47.47 97 ARG A CA 1
ATOM 745 C C . ARG A 1 97 ? 17.037 -45.441 29.156 1.00 47.47 97 ARG A C 1
ATOM 747 O O . ARG A 1 97 ? 16.950 -44.401 28.528 1.00 47.47 97 ARG A O 1
ATOM 754 N N . VAL A 1 98 ? 15.981 -46.276 29.107 1.00 43.75 98 VAL A N 1
ATOM 755 C CA . VAL A 1 98 ? 15.206 -47.078 30.110 1.00 43.75 98 VAL A CA 1
ATOM 756 C C . VAL A 1 98 ? 13.983 -46.336 30.691 1.00 43.75 98 VAL A C 1
ATOM 758 O O . VAL A 1 98 ? 14.135 -45.295 31.318 1.00 43.75 98 VAL A O 1
ATOM 761 N N . ARG A 1 99 ? 12.811 -47.011 30.614 1.00 40.97 99 ARG A N 1
ATOM 762 C CA . ARG A 1 99 ? 11.485 -46.727 31.241 1.00 40.97 99 ARG A CA 1
ATOM 763 C C . ARG A 1 99 ? 10.679 -45.541 30.660 1.00 40.97 99 ARG A C 1
ATOM 765 O O . ARG A 1 99 ? 11.241 -44.528 30.286 1.00 40.97 99 ARG A O 1
ATOM 772 N N . SER A 1 100 ? 9.341 -45.598 30.580 1.00 42.47 100 SER A N 1
ATOM 773 C CA . SER A 1 100 ? 8.407 -46.717 30.846 1.00 42.47 100 SER A CA 1
ATOM 774 C C . SER A 1 100 ? 7.030 -46.529 30.188 1.00 42.47 100 SER A C 1
ATOM 776 O O . SER A 1 100 ? 6.573 -45.418 29.942 1.00 42.47 100 SER A O 1
ATOM 778 N N . THR A 1 101 ? 6.345 -47.654 29.984 1.00 44.50 101 THR A N 1
ATOM 779 C CA . THR A 1 101 ? 4.949 -47.816 29.543 1.00 44.50 101 THR A CA 1
ATOM 780 C C . THR A 1 101 ? 3.906 -47.063 30.384 1.00 44.50 101 THR A C 1
ATOM 782 O O . THR A 1 101 ? 4.005 -47.062 31.608 1.00 44.50 101 THR A O 1
ATOM 785 N N . GLY A 1 102 ? 2.826 -46.566 29.758 1.00 39.12 102 GLY A N 1
ATOM 786 C CA . GLY A 1 102 ? 1.719 -45.900 30.470 1.00 39.12 102 GLY A CA 1
ATOM 787 C C . GLY A 1 102 ? 0.402 -45.765 29.687 1.00 39.12 102 GLY A C 1
ATOM 788 O O . GLY A 1 102 ? -0.036 -44.659 29.390 1.00 39.12 102 GLY A O 1
ATOM 789 N N . LYS A 1 103 ? -0.263 -46.882 29.352 1.00 51.28 103 LYS A N 1
ATOM 790 C CA . LYS A 1 103 ? -1.650 -46.875 28.833 1.00 51.28 103 LYS A CA 1
ATOM 791 C C . LYS A 1 103 ? -2.634 -46.431 29.928 1.00 51.28 103 LYS A C 1
ATOM 793 O O . LYS A 1 103 ? -2.728 -47.110 30.945 1.00 51.28 103 LYS A O 1
ATOM 798 N N . SER A 1 104 ? -3.514 -45.469 29.643 1.00 44.41 104 SER A N 1
ATOM 799 C CA . SER A 1 104 ? -4.860 -45.444 30.245 1.00 44.41 104 SER A CA 1
ATOM 800 C C . SER A 1 104 ? -5.898 -44.757 29.341 1.00 44.41 104 SER A C 1
ATOM 802 O O . SER A 1 104 ? -5.951 -43.541 29.193 1.00 44.41 104 SER A O 1
ATOM 804 N N . LYS A 1 105 ? -6.783 -45.560 28.728 1.00 50.56 105 LYS A N 1
ATOM 805 C CA . LYS A 1 105 ? -8.031 -45.061 28.125 1.00 50.56 105 LYS A CA 1
ATOM 806 C C . LYS A 1 105 ? -9.081 -44.934 29.230 1.00 50.56 105 LYS A C 1
ATOM 808 O O . LYS A 1 105 ? -9.654 -45.937 29.644 1.00 50.56 105 LYS A O 1
ATOM 813 N N . GLY A 1 106 ? -9.338 -43.716 29.699 1.00 40.66 106 GLY A N 1
ATOM 814 C CA . GLY A 1 106 ? -10.360 -43.431 30.709 1.00 40.66 106 GLY A CA 1
ATOM 815 C C . GLY A 1 106 ? -11.705 -43.034 30.100 1.00 40.66 106 GLY A C 1
ATOM 816 O O . GLY A 1 106 ? -12.009 -41.849 30.013 1.00 40.66 106 GLY A O 1
ATOM 817 N N . ALA A 1 107 ? -12.539 -44.001 29.712 1.00 51.50 107 ALA A N 1
ATOM 818 C CA . ALA A 1 107 ? -13.939 -43.716 29.395 1.00 51.50 107 ALA A CA 1
ATOM 819 C C . ALA A 1 107 ? -14.741 -43.529 30.696 1.00 51.50 107 ALA A C 1
ATOM 821 O O . ALA A 1 107 ? -14.801 -44.448 31.513 1.00 51.50 107 ALA A O 1
ATOM 822 N N . LYS A 1 108 ? -15.391 -42.372 30.894 1.00 50.56 108 LYS A N 1
ATOM 823 C CA . LYS A 1 108 ? -16.337 -42.166 32.005 1.00 50.56 108 LYS A CA 1
ATOM 824 C C . LYS A 1 108 ? -17.670 -41.572 31.548 1.00 50.56 108 LYS A C 1
ATOM 826 O O . LYS A 1 108 ? -17.803 -40.382 31.310 1.00 50.56 108 LYS A O 1
ATOM 831 N N . ALA A 1 109 ? -18.638 -42.484 31.477 1.00 53.69 109 ALA A N 1
ATOM 832 C CA . ALA A 1 109 ? -20.021 -42.364 31.932 1.00 53.69 109 ALA A CA 1
ATOM 833 C C . ALA A 1 109 ? -20.767 -41.025 31.757 1.00 53.69 109 ALA A C 1
ATOM 835 O O . ALA A 1 109 ? -20.562 -40.055 32.484 1.00 53.69 109 ALA A O 1
ATOM 836 N N . LYS A 1 110 ? -21.815 -41.092 30.928 1.00 51.78 110 LYS A N 1
ATOM 837 C CA . LYS A 1 110 ? -23.011 -40.246 31.032 1.00 51.78 110 LYS A CA 1
ATOM 838 C C . LYS A 1 110 ? -23.546 -40.271 32.478 1.00 51.78 110 LYS A C 1
ATOM 840 O O . LYS A 1 110 ? -23.793 -41.354 33.007 1.00 51.78 110 LYS A O 1
ATOM 845 N N . LYS A 1 111 ? -23.837 -39.108 33.068 1.00 54.28 111 LYS A N 1
ATOM 846 C CA . LYS A 1 111 ? -24.819 -38.979 34.160 1.00 54.28 111 LYS A CA 1
ATOM 847 C C . LYS A 1 111 ? -25.911 -38.000 33.745 1.00 54.28 111 LYS A C 1
ATOM 849 O O . LYS A 1 111 ? -25.647 -37.007 33.075 1.00 54.28 111 LYS A O 1
ATOM 854 N N . ALA A 1 112 ? -27.146 -38.352 34.081 1.00 51.28 112 ALA A N 1
ATOM 855 C CA . ALA A 1 112 ? -28.347 -37.662 33.638 1.00 51.28 112 ALA A CA 1
ATOM 856 C C . ALA A 1 112 ? -28.830 -36.620 34.656 1.00 51.28 112 ALA A C 1
ATOM 858 O O . ALA A 1 112 ? -28.509 -36.715 35.835 1.00 51.28 112 ALA A O 1
ATOM 859 N N . LYS A 1 113 ? -29.674 -35.703 34.161 1.00 52.81 113 LYS A N 1
ATOM 860 C CA . LYS A 1 113 ? -30.753 -34.990 34.869 1.00 52.81 113 LYS A CA 1
ATOM 861 C C . LYS A 1 113 ? -30.520 -34.629 36.348 1.00 52.81 113 LYS A C 1
ATOM 863 O O . LYS A 1 113 ? -30.825 -35.427 37.229 1.00 52.81 113 LYS A O 1
ATOM 868 N N . THR A 1 114 ? -30.328 -33.333 36.592 1.00 44.22 114 THR A N 1
ATOM 869 C CA . THR A 1 114 ? -31.011 -32.671 37.715 1.00 44.22 114 THR A CA 1
ATOM 870 C C . THR A 1 114 ? -31.686 -31.399 37.213 1.00 44.22 114 THR A C 1
ATOM 872 O O . THR A 1 114 ? -31.036 -30.403 36.913 1.00 44.22 114 THR A O 1
ATOM 875 N N . SER A 1 115 ? -33.011 -31.449 37.081 1.00 56.12 115 SER A N 1
ATOM 876 C CA . SER A 1 115 ? -33.845 -30.281 36.789 1.00 56.12 115 SER A CA 1
ATOM 877 C C . SER A 1 115 ? -33.984 -29.452 38.065 1.00 56.12 115 SER A C 1
ATOM 879 O O . SER A 1 115 ? -34.852 -29.750 38.886 1.00 56.12 115 SER A O 1
ATOM 881 N N . CYS A 1 116 ? -33.172 -28.408 38.232 1.00 43.06 116 CYS A N 1
ATOM 882 C CA . CYS A 1 116 ? -33.396 -27.430 39.295 1.00 43.06 116 CYS A CA 1
ATOM 883 C C . CYS A 1 116 ? -34.345 -26.331 38.791 1.00 43.06 116 CYS A C 1
ATOM 885 O O . CYS A 1 116 ? -33.921 -25.331 38.214 1.00 43.06 116 CYS A O 1
ATOM 887 N N . ARG A 1 117 ? -35.655 -26.544 38.974 1.00 53.78 117 ARG A N 1
ATOM 888 C CA . ARG A 1 117 ? -36.661 -25.480 38.848 1.00 53.78 117 ARG A CA 1
ATOM 889 C C . ARG A 1 117 ? -36.550 -24.564 40.068 1.00 53.78 117 ARG A C 1
ATOM 891 O O . ARG A 1 117 ? -37.274 -24.753 41.042 1.00 53.78 117 ARG A O 1
ATOM 898 N N . THR A 1 118 ? -35.678 -23.565 40.009 1.00 45.38 118 THR A N 1
ATOM 899 C CA . THR A 1 118 ? -35.690 -22.478 40.994 1.00 45.38 118 THR A CA 1
ATOM 900 C C . THR A 1 118 ? -36.597 -21.365 40.484 1.00 45.38 118 THR A C 1
ATOM 902 O O . THR A 1 118 ? -36.168 -20.470 39.760 1.00 45.38 118 THR A O 1
ATOM 905 N N . CYS A 1 119 ? -37.880 -21.434 40.844 1.00 55.12 119 CYS A N 1
ATOM 906 C CA . CYS A 1 119 ? -38.803 -20.315 40.676 1.00 55.12 119 CYS A CA 1
ATOM 907 C C . CYS A 1 119 ? -38.417 -19.200 41.656 1.00 55.12 119 CYS A C 1
ATOM 909 O O . CYS A 1 119 ? -38.919 -19.158 42.779 1.00 55.12 119 CYS A O 1
ATOM 911 N N . ASN A 1 120 ? -37.528 -18.297 41.236 1.00 47.47 120 ASN A N 1
ATOM 912 C CA . ASN A 1 120 ? -37.242 -17.091 42.002 1.00 47.47 120 ASN A CA 1
ATOM 913 C C . ASN A 1 120 ? -38.441 -16.141 41.928 1.00 47.47 120 ASN A C 1
ATOM 915 O O . ASN A 1 120 ? -38.658 -15.419 40.959 1.00 47.47 120 ASN A O 1
ATOM 919 N N . LYS A 1 121 ? -39.225 -16.226 43.002 1.00 53.81 121 LYS A N 1
ATOM 920 C CA . LYS A 1 121 ? -40.271 -15.318 43.460 1.00 53.81 121 LYS A CA 1
ATOM 921 C C . LYS A 1 121 ? -39.978 -13.864 43.069 1.00 53.81 121 LYS A C 1
ATOM 923 O O . LYS A 1 121 ? -38.982 -13.298 43.510 1.00 53.81 121 LYS A O 1
ATOM 928 N N . LEU A 1 122 ? -40.886 -13.274 42.290 1.00 47.56 122 LEU A N 1
ATOM 929 C CA . LEU A 1 122 ? -40.927 -11.841 42.003 1.00 47.56 122 LEU A CA 1
ATOM 930 C C . LEU A 1 122 ? -41.045 -11.062 43.321 1.00 47.56 122 LEU A C 1
ATOM 932 O O . LEU A 1 122 ? -42.125 -10.966 43.900 1.00 47.56 122 LEU A O 1
ATOM 936 N N . ALA A 1 123 ? -39.927 -10.519 43.796 1.00 47.94 123 ALA A N 1
ATOM 937 C CA . ALA A 1 123 ? -39.926 -9.418 44.744 1.00 47.94 123 ALA A CA 1
ATOM 938 C C . ALA A 1 123 ? -39.975 -8.128 43.922 1.00 47.94 123 ALA A C 1
ATOM 940 O O . ALA A 1 123 ? -38.945 -7.623 43.481 1.00 47.94 123 ALA A O 1
ATOM 941 N N . VAL A 1 124 ? -41.192 -7.646 43.664 1.00 46.69 124 VAL A N 1
ATOM 942 C CA . VAL A 1 124 ? -41.422 -6.333 43.057 1.00 46.69 124 VAL A CA 1
ATOM 943 C C . VAL A 1 124 ? -41.039 -5.281 44.097 1.00 46.69 124 VAL A C 1
ATOM 945 O O . VAL A 1 124 ? -41.840 -4.916 44.951 1.00 46.69 124 VAL A O 1
ATOM 948 N N . PHE A 1 125 ? -39.780 -4.849 44.056 1.00 49.28 125 PHE A N 1
ATOM 949 C CA . PHE A 1 125 ? -39.343 -3.613 44.689 1.00 49.28 125 PHE A CA 1
ATOM 950 C C . PHE A 1 125 ? -39.424 -2.508 43.639 1.00 49.28 125 PHE A C 1
ATOM 952 O O . PHE A 1 125 ? -38.512 -2.340 42.831 1.00 49.28 125 PHE A O 1
ATOM 959 N N . GLU A 1 126 ? -40.522 -1.754 43.663 1.00 49.50 126 GLU A N 1
ATOM 960 C CA . GLU A 1 126 ? -40.631 -0.455 42.993 1.00 49.50 126 GLU A CA 1
ATOM 961 C C . GLU A 1 126 ? -39.755 0.561 43.741 1.00 49.50 126 GLU A C 1
ATOM 963 O O . GLU A 1 126 ? -40.234 1.428 44.469 1.00 49.50 126 GLU A O 1
ATOM 968 N N . SER A 1 127 ? -38.435 0.419 43.602 1.00 51.81 127 SER A N 1
ATOM 969 C CA . SER A 1 127 ? -37.480 1.418 44.075 1.00 51.81 127 SER A CA 1
ATOM 970 C C . SER A 1 127 ? -37.484 2.576 43.083 1.00 51.81 127 SER A C 1
ATOM 972 O O . SER A 1 127 ? -36.686 2.613 42.150 1.00 51.81 127 SER A O 1
ATOM 974 N N . ASN A 1 128 ? -38.445 3.482 43.265 1.00 55.16 128 ASN A N 1
ATOM 975 C CA . ASN A 1 128 ? -38.601 4.713 42.498 1.00 55.16 128 ASN A CA 1
ATOM 976 C C . ASN A 1 128 ? -37.508 5.725 42.882 1.00 55.16 128 ASN A C 1
ATOM 978 O O . ASN A 1 128 ? -37.772 6.714 43.564 1.00 55.16 128 ASN A O 1
ATOM 982 N N . ASP A 1 129 ? -36.276 5.417 42.490 1.00 60.12 129 ASP A N 1
ATOM 983 C CA . ASP A 1 129 ? -35.098 6.258 42.668 1.00 60.12 129 ASP A CA 1
ATOM 984 C C . ASP A 1 129 ? -34.724 6.828 41.292 1.00 60.12 129 ASP A C 1
ATOM 986 O O . ASP A 1 129 ? -34.395 6.061 40.378 1.00 60.12 129 ASP A O 1
ATOM 990 N N . GLU A 1 130 ? -34.834 8.152 41.118 1.00 67.12 130 GLU A N 1
ATOM 991 C CA . GLU A 1 130 ? -34.509 8.867 39.871 1.00 67.12 130 GLU A CA 1
ATOM 992 C C . GLU A 1 130 ? -32.997 8.816 39.615 1.00 67.12 130 GLU A C 1
ATOM 994 O O . GLU A 1 130 ? -32.246 9.776 39.792 1.00 67.12 130 GLU A O 1
ATOM 999 N N . THR A 1 131 ? -32.539 7.637 39.205 1.00 67.69 131 THR A N 1
ATOM 1000 C CA . THR A 1 131 ? -31.131 7.343 38.996 1.00 67.69 131 THR A CA 1
ATOM 1001 C C . THR A 1 131 ? -30.693 8.038 37.715 1.00 67.69 131 THR A C 1
ATOM 1003 O O . THR A 1 131 ? -30.894 7.524 36.613 1.00 67.69 131 THR A O 1
ATOM 1006 N N . GLN A 1 132 ? -30.118 9.231 37.872 1.00 73.50 132 GLN A N 1
ATOM 1007 C CA . GLN A 1 132 ? -29.545 10.025 36.789 1.00 73.50 132 GLN A CA 1
ATOM 1008 C C . GLN A 1 132 ? -28.677 9.116 35.894 1.00 73.50 132 GLN A C 1
ATOM 1010 O O . GLN A 1 132 ? -27.807 8.414 36.423 1.00 73.50 132 GLN A O 1
ATOM 1015 N N . PRO A 1 133 ? -28.917 9.066 34.568 1.00 76.00 133 PRO A N 1
ATOM 1016 C CA . PRO A 1 133 ? -28.295 8.072 33.703 1.00 76.00 133 PRO A CA 1
ATOM 1017 C C . PRO A 1 133 ? -26.778 8.261 33.697 1.00 76.00 133 PRO A C 1
ATOM 1019 O O . PRO A 1 133 ? -26.260 9.228 33.142 1.00 76.00 133 PRO A O 1
ATOM 1022 N N . GLN A 1 134 ? -26.060 7.335 34.336 1.00 81.12 134 GLN A N 1
ATOM 1023 C CA . GLN A 1 134 ? -24.601 7.346 34.345 1.00 81.12 134 GLN A CA 1
ATOM 1024 C C . GLN A 1 134 ? -24.103 7.121 32.918 1.00 81.12 134 GLN A C 1
ATOM 1026 O O . GLN A 1 134 ? -24.350 6.066 32.329 1.00 81.12 134 GLN A O 1
ATOM 1031 N N . SER A 1 135 ? -23.407 8.115 32.365 1.00 89.81 135 SER A N 1
ATOM 1032 C CA . SER A 1 135 ? -22.875 8.061 31.007 1.00 89.81 135 SER A CA 1
ATOM 1033 C C . SER A 1 135 ? -21.927 6.868 30.860 1.00 89.81 135 SER A C 1
ATOM 1035 O O . SER A 1 135 ? -20.882 6.765 31.509 1.00 89.81 135 SER A O 1
ATOM 1037 N N . LEU A 1 136 ? -22.329 5.908 30.023 1.00 95.25 136 LEU A N 1
ATOM 1038 C CA . LEU A 1 136 ? -21.613 4.648 29.868 1.00 95.25 136 LEU A CA 1
ATOM 1039 C C . LEU A 1 136 ? -20.216 4.924 29.289 1.00 95.25 136 LEU A C 1
ATOM 1041 O O . LEU A 1 136 ? -20.088 5.524 28.218 1.00 95.25 136 LEU A O 1
ATOM 1045 N N . SER A 1 137 ? -19.174 4.487 29.999 1.00 96.56 137 SER A N 1
ATOM 1046 C CA . SER A 1 137 ? -17.780 4.652 29.578 1.00 96.56 137 SER A CA 1
ATOM 1047 C C . SER A 1 137 ? -17.222 3.359 28.987 1.00 96.56 137 SER A C 1
ATOM 1049 O O . SER A 1 137 ? -17.458 2.2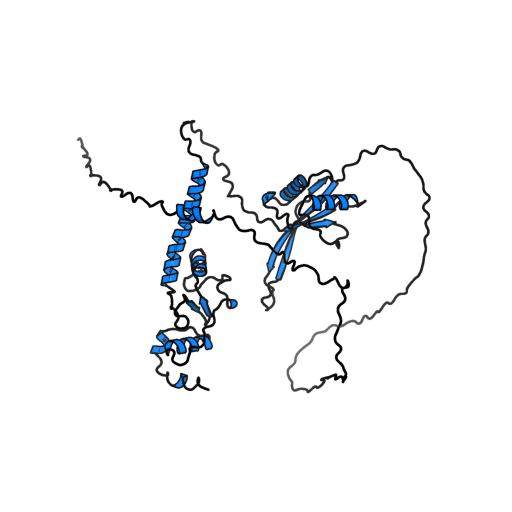60 29.488 1.00 96.56 137 SER A O 1
ATOM 1051 N N . VAL A 1 138 ? -16.476 3.500 27.894 1.00 97.94 138 VAL A N 1
ATOM 1052 C CA . VAL A 1 138 ? -15.950 2.406 27.076 1.00 97.94 138 VAL A CA 1
ATOM 1053 C C . VAL A 1 138 ? -14.431 2.506 27.052 1.00 97.94 138 VAL A C 1
ATOM 1055 O O . VAL A 1 138 ? -13.876 3.552 26.716 1.00 97.94 138 VAL A O 1
ATOM 1058 N N . ARG A 1 139 ? -13.737 1.419 27.403 1.00 98.38 139 ARG A N 1
ATOM 1059 C CA . ARG A 1 139 ? -12.270 1.345 27.371 1.00 98.38 139 ARG A CA 1
ATOM 1060 C C . ARG A 1 139 ? -11.807 0.685 26.076 1.00 98.38 139 ARG A C 1
ATOM 1062 O O . ARG A 1 139 ? -12.166 -0.459 25.802 1.00 98.38 139 ARG A O 1
ATOM 1069 N N . ALA A 1 140 ? -10.960 1.366 25.315 1.00 98.50 140 ALA A N 1
ATOM 1070 C CA . ALA A 1 140 ? -10.362 0.832 24.098 1.00 98.50 140 ALA A CA 1
ATOM 1071 C C . ALA A 1 140 ? -8.860 0.581 24.274 1.00 98.50 140 ALA A C 1
ATOM 1073 O O . ALA A 1 140 ? -8.130 1.453 24.742 1.00 98.50 140 ALA A O 1
ATOM 1074 N N . TYR A 1 141 ? -8.387 -0.588 23.839 1.00 98.50 141 TYR A N 1
ATOM 1075 C CA . TYR A 1 141 ? -6.964 -0.849 23.605 1.00 98.50 141 TYR A CA 1
ATOM 1076 C C . TYR A 1 141 ? -6.708 -0.888 22.098 1.00 98.50 141 TYR A C 1
ATOM 1078 O O . TYR A 1 141 ? -7.369 -1.634 21.374 1.00 98.50 141 TYR A O 1
ATOM 1086 N N . LEU A 1 142 ? -5.747 -0.098 21.621 1.00 98.38 142 LEU A N 1
ATOM 1087 C CA . LEU A 1 142 ? -5.388 -0.026 20.206 1.00 98.38 142 LEU A CA 1
ATOM 1088 C C . LEU A 1 142 ? -4.178 -0.918 19.897 1.00 98.38 142 LEU A C 1
ATOM 1090 O O . LEU A 1 142 ? -3.162 -0.872 20.587 1.00 98.38 142 LEU A O 1
ATOM 1094 N N . HIS A 1 143 ? -4.276 -1.700 18.825 1.00 98.25 143 HIS A N 1
ATOM 1095 C CA . HIS A 1 143 ? -3.222 -2.555 18.293 1.00 98.25 143 HIS A CA 1
ATOM 1096 C C . HIS A 1 143 ? -2.851 -2.111 16.872 1.00 98.25 143 HIS A C 1
ATOM 1098 O O . HIS A 1 143 ? -3.657 -2.212 15.945 1.00 98.25 143 HIS A O 1
ATOM 1104 N N . LEU A 1 144 ? -1.612 -1.653 16.693 1.00 97.62 144 LEU A N 1
ATOM 1105 C CA . LEU A 1 144 ? -1.054 -1.268 15.399 1.00 97.62 144 LEU A CA 1
ATOM 1106 C C . LEU A 1 144 ? -0.415 -2.476 14.708 1.00 97.62 144 LEU A C 1
ATOM 1108 O O . LEU A 1 144 ? 0.602 -3.010 15.154 1.00 97.62 144 LEU A O 1
ATOM 1112 N N . GLU A 1 145 ? -1.015 -2.918 13.609 1.00 97.19 145 GLU A N 1
ATOM 1113 C CA . GL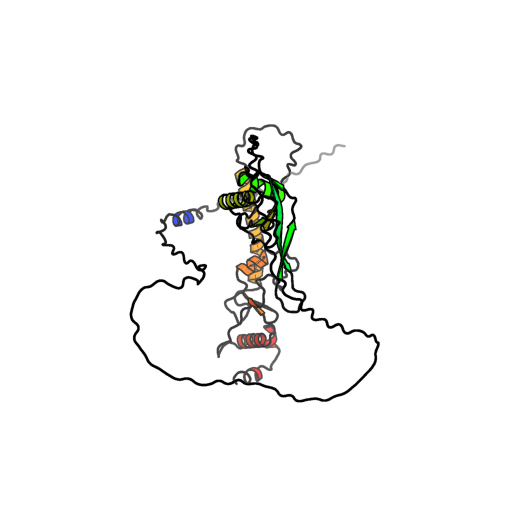U A 1 145 ? -0.599 -4.085 12.839 1.00 97.19 145 GLU A CA 1
ATOM 1114 C C . GLU A 1 145 ? 0.515 -3.728 11.848 1.00 97.19 145 GLU A C 1
ATOM 1116 O O . GLU A 1 145 ? 0.327 -2.952 10.912 1.00 97.19 145 GLU A O 1
ATOM 1121 N N . THR A 1 146 ? 1.680 -4.349 12.017 1.00 94.44 146 THR A N 1
ATOM 1122 C CA . THR A 1 146 ? 2.788 -4.302 11.059 1.00 94.44 146 THR A CA 1
ATOM 1123 C C . THR A 1 146 ? 2.858 -5.606 10.276 1.00 94.44 146 THR A C 1
ATOM 1125 O O . THR A 1 146 ? 2.828 -6.700 10.845 1.00 94.44 146 THR A O 1
ATOM 1128 N N . ILE A 1 147 ? 2.949 -5.493 8.953 1.00 90.75 147 ILE A N 1
ATOM 1129 C CA . ILE A 1 147 ? 3.148 -6.632 8.060 1.00 90.75 147 ILE A CA 1
ATOM 1130 C C . ILE A 1 147 ? 4.651 -6.758 7.821 1.00 90.75 147 ILE A C 1
ATOM 1132 O O . ILE A 1 147 ? 5.249 -5.898 7.182 1.00 90.75 147 ILE A O 1
ATOM 1136 N N . SER A 1 148 ? 5.263 -7.824 8.338 1.00 87.69 148 SER A N 1
ATOM 1137 C CA . SER A 1 148 ? 6.669 -8.142 8.079 1.00 87.69 148 SER A CA 1
ATOM 1138 C C . SER A 1 148 ? 6.776 -9.383 7.199 1.00 87.69 148 SER A C 1
ATOM 1140 O O . SER A 1 148 ? 6.268 -10.447 7.555 1.00 87.69 148 SER A O 1
ATOM 1142 N N . GLN A 1 149 ? 7.439 -9.264 6.050 1.00 84.75 149 GLN A N 1
ATOM 1143 C CA . GLN A 1 149 ? 7.861 -10.433 5.282 1.00 84.75 149 GLN A CA 1
ATOM 1144 C C . GLN A 1 149 ? 9.108 -11.009 5.950 1.00 84.75 149 GLN A C 1
ATOM 1146 O O . GLN A 1 149 ? 10.112 -10.315 6.103 1.00 84.75 149 GLN A O 1
ATOM 1151 N N . GLN A 1 150 ? 9.042 -12.266 6.385 1.00 80.81 150 GLN A N 1
ATOM 1152 C CA . GLN A 1 150 ? 10.201 -12.967 6.929 1.00 80.81 150 GLN A CA 1
ATOM 1153 C C . GLN A 1 150 ? 10.596 -14.093 5.974 1.00 80.81 150 GLN A C 1
ATOM 1155 O O . GLN A 1 150 ? 9.764 -14.918 5.588 1.00 80.81 150 GLN A O 1
ATOM 1160 N N . GLN A 1 151 ? 11.877 -14.139 5.600 1.00 74.06 151 GLN A N 1
ATOM 1161 C CA . GLN A 1 151 ? 12.419 -15.261 4.840 1.00 74.06 151 GLN A CA 1
ATOM 1162 C C . GLN A 1 151 ? 12.344 -16.532 5.697 1.00 74.06 151 GLN A C 1
ATOM 1164 O O . GLN A 1 151 ? 12.907 -16.601 6.793 1.00 74.06 151 GLN A O 1
ATOM 1169 N N . GLY A 1 152 ? 11.625 -17.544 5.209 1.00 72.25 152 GLY A N 1
ATOM 1170 C CA . GLY A 1 152 ? 11.511 -18.826 5.895 1.00 72.25 152 GLY A CA 1
ATOM 1171 C C . GLY A 1 152 ? 12.864 -19.538 5.970 1.00 72.25 152 GLY A C 1
ATOM 1172 O O . GLY A 1 152 ? 13.526 -19.729 4.956 1.00 72.25 152 GLY A O 1
ATOM 1173 N N . ARG A 1 153 ? 13.262 -20.010 7.160 1.00 68.75 153 ARG A N 1
ATOM 1174 C CA . ARG A 1 153 ? 14.543 -20.716 7.405 1.00 68.75 153 ARG A CA 1
ATOM 1175 C C . ARG A 1 153 ? 14.681 -22.103 6.733 1.00 68.75 153 ARG A C 1
ATOM 1177 O O . ARG A 1 153 ? 15.557 -22.877 7.106 1.00 68.75 153 ARG A O 1
ATOM 1184 N N . ARG A 1 154 ? 13.816 -22.476 5.784 1.00 68.31 154 ARG A N 1
ATOM 1185 C CA . ARG A 1 154 ? 13.864 -23.772 5.077 1.00 68.31 154 ARG A CA 1
ATOM 1186 C C . ARG A 1 154 ? 14.068 -23.555 3.580 1.00 68.31 154 ARG A C 1
ATOM 1188 O O . ARG A 1 154 ? 13.642 -22.544 3.045 1.00 68.31 154 ARG A O 1
ATOM 1195 N N . LYS A 1 155 ? 14.699 -24.532 2.916 1.00 70.88 155 LYS A N 1
ATOM 1196 C CA . LYS A 1 155 ? 15.247 -24.496 1.537 1.00 70.88 155 LYS A CA 1
ATOM 1197 C C . LYS A 1 155 ? 14.231 -24.274 0.383 1.00 70.88 155 LYS A C 1
ATOM 1199 O O . LYS A 1 155 ? 14.520 -24.628 -0.753 1.00 70.88 155 LYS A O 1
ATOM 1204 N N . LYS A 1 156 ? 13.044 -23.717 0.642 1.00 68.88 156 LYS A N 1
ATOM 1205 C CA . LYS A 1 156 ? 12.043 -23.316 -0.359 1.00 68.88 156 LYS A CA 1
ATOM 1206 C C . LYS A 1 156 ? 11.707 -21.840 -0.133 1.00 68.88 156 LYS A C 1
ATOM 1208 O O . LYS A 1 156 ? 11.309 -21.486 0.973 1.00 68.88 156 LYS A O 1
ATOM 1213 N N . LEU A 1 157 ? 11.854 -21.007 -1.171 1.00 72.00 157 LEU A N 1
ATOM 1214 C CA . LEU A 1 157 ? 11.635 -19.546 -1.155 1.00 72.00 157 LEU A CA 1
ATOM 1215 C C . LEU A 1 157 ? 10.146 -19.144 -1.015 1.00 72.00 157 LEU A C 1
ATOM 1217 O O . LEU A 1 157 ? 9.621 -18.327 -1.764 1.00 72.00 157 LEU A O 1
ATOM 1221 N N . THR A 1 158 ? 9.430 -19.707 -0.046 1.00 75.38 158 THR A N 1
ATOM 1222 C CA . THR A 1 158 ? 8.082 -19.247 0.292 1.00 75.38 158 THR A CA 1
ATOM 1223 C C . THR A 1 158 ? 8.200 -18.110 1.302 1.00 75.38 158 THR A C 1
ATOM 1225 O O . THR A 1 158 ? 8.499 -18.344 2.474 1.00 75.38 158 THR A O 1
ATOM 1228 N N . MET A 1 159 ? 7.989 -16.873 0.846 1.00 77.06 159 MET A N 1
ATOM 1229 C CA . MET A 1 159 ? 7.864 -15.713 1.733 1.00 77.06 159 MET A CA 1
ATOM 1230 C C . MET A 1 159 ? 6.672 -15.926 2.668 1.00 77.06 159 MET A C 1
ATOM 1232 O O . MET A 1 159 ? 5.545 -16.101 2.205 1.00 77.06 159 MET A O 1
ATOM 1236 N N . VAL A 1 160 ? 6.913 -15.912 3.981 1.00 81.94 160 VAL A N 1
ATOM 1237 C CA . VAL A 1 160 ? 5.842 -15.995 4.977 1.00 81.94 160 VAL A CA 1
ATOM 1238 C C . VAL A 1 160 ? 5.559 -14.593 5.494 1.00 81.94 160 VAL A C 1
ATOM 1240 O O . VAL A 1 160 ? 6.422 -13.931 6.077 1.00 81.94 160 VAL A O 1
ATOM 1243 N N . THR A 1 161 ? 4.328 -14.143 5.276 1.00 85.19 161 THR A N 1
ATOM 1244 C CA . THR A 1 161 ? 3.824 -12.872 5.789 1.00 85.19 161 THR A CA 1
ATOM 1245 C C . THR A 1 161 ? 3.479 -13.029 7.267 1.00 85.19 161 THR A C 1
ATOM 1247 O O . THR A 1 161 ? 2.498 -13.683 7.614 1.00 85.19 161 THR A O 1
ATOM 1250 N N . VAL A 1 162 ? 4.282 -12.429 8.146 1.00 88.69 162 VAL A N 1
ATOM 1251 C CA . VAL A 1 162 ? 4.072 -12.450 9.598 1.00 88.69 162 VAL A CA 1
ATOM 1252 C C . VAL A 1 162 ? 3.514 -11.100 10.037 1.00 88.69 162 VAL A C 1
ATOM 1254 O O . VAL A 1 162 ? 4.205 -10.077 9.968 1.00 88.69 162 VAL A O 1
ATOM 1257 N N . MET A 1 163 ? 2.265 -11.101 10.505 1.00 90.62 163 MET A N 1
ATOM 1258 C CA . MET A 1 163 ? 1.655 -9.947 11.168 1.00 90.62 163 MET A CA 1
ATOM 1259 C C . MET A 1 163 ? 2.182 -9.835 12.600 1.00 90.62 163 MET A C 1
ATOM 1261 O O . MET A 1 163 ? 2.110 -10.792 13.369 1.00 90.62 163 MET A O 1
ATOM 1265 N N . LYS A 1 164 ? 2.691 -8.657 12.965 1.00 94.31 164 LYS A N 1
ATOM 1266 C CA . LYS A 1 164 ? 3.101 -8.310 14.331 1.00 94.31 164 LYS A CA 1
ATOM 1267 C C . LYS A 1 164 ? 2.312 -7.089 14.785 1.00 94.31 164 LYS A C 1
ATOM 1269 O O . LYS A 1 164 ? 2.362 -6.053 14.125 1.00 94.31 164 LYS A O 1
ATOM 1274 N N . SER A 1 165 ? 1.597 -7.197 15.898 1.00 95.75 165 SER A N 1
ATOM 1275 C CA . SER A 1 165 ? 0.847 -6.087 16.492 1.00 95.75 165 SER A CA 1
ATOM 1276 C C . SER A 1 165 ? 1.645 -5.407 17.603 1.00 95.75 165 SER A C 1
ATOM 1278 O O . SER A 1 165 ? 2.116 -6.087 18.514 1.00 95.75 165 SER A O 1
ATOM 1280 N N . ILE A 1 166 ? 1.735 -4.080 17.571 1.00 96.69 166 ILE A N 1
ATOM 1281 C CA . ILE A 1 166 ? 2.234 -3.254 18.678 1.00 96.69 166 ILE A CA 1
ATOM 1282 C C . ILE A 1 166 ? 1.017 -2.727 19.440 1.00 96.69 166 ILE A C 1
ATOM 1284 O O . ILE A 1 166 ? 0.122 -2.154 18.827 1.00 96.69 166 ILE A O 1
ATOM 1288 N N . GLN A 1 167 ? 0.957 -2.934 20.754 1.00 97.62 167 GLN A N 1
ATOM 1289 C CA . GLN A 1 167 ? -0.122 -2.401 21.589 1.00 97.62 167 GLN A CA 1
ATOM 1290 C C . GLN A 1 167 ? 0.202 -0.961 22.010 1.00 97.62 167 GLN A C 1
ATOM 1292 O O . GLN A 1 167 ? 1.290 -0.695 22.518 1.00 97.62 167 GLN A O 1
ATOM 1297 N N . CYS A 1 168 ? -0.737 -0.048 21.787 1.00 97.50 168 CYS A N 1
ATOM 1298 C CA . CYS A 1 168 ? -0.682 1.334 22.254 1.00 97.50 168 CYS A CA 1
ATOM 1299 C C . CYS A 1 168 ? -1.285 1.472 23.660 1.00 97.50 168 CYS A C 1
ATOM 1301 O O . CYS A 1 168 ? -1.923 0.552 24.181 1.00 97.50 168 CYS A O 1
ATOM 1303 N N . ASN A 1 169 ? -1.120 2.654 24.258 1.00 96.19 169 ASN A N 1
ATOM 1304 C CA . ASN A 1 169 ? -1.801 3.000 25.503 1.00 96.19 169 ASN A CA 1
ATOM 1305 C C . ASN A 1 169 ? -3.330 2.913 25.321 1.00 96.19 169 ASN A C 1
ATOM 1307 O O . ASN A 1 169 ? -3.835 3.319 24.269 1.00 96.19 169 ASN A O 1
ATOM 1311 N N . PRO A 1 170 ? -4.075 2.398 26.316 1.00 98.06 170 PRO A N 1
ATOM 1312 C CA . PRO A 1 170 ? -5.528 2.434 26.281 1.00 98.06 170 PRO A CA 1
ATOM 1313 C C . PRO A 1 170 ? -6.053 3.859 26.454 1.00 98.06 170 PRO A C 1
ATOM 1315 O O . PRO A 1 170 ? -5.445 4.671 27.151 1.00 98.06 170 PRO A O 1
ATOM 1318 N N . PHE A 1 171 ? -7.229 4.114 25.892 1.00 98.38 171 PHE A N 1
ATOM 1319 C CA . PHE A 1 171 ? -8.003 5.334 26.111 1.00 98.38 171 PHE A CA 1
ATOM 1320 C C . PHE A 1 171 ? -9.442 4.983 26.513 1.00 98.38 171 PHE A C 1
ATOM 1322 O O . PHE A 1 171 ? -9.873 3.828 26.405 1.00 98.38 171 PHE A O 1
ATOM 1329 N N . ILE A 1 172 ? -10.172 5.964 27.041 1.00 98.12 172 ILE A N 1
ATOM 1330 C CA . ILE A 1 172 ? -11.563 5.818 27.481 1.00 98.12 172 ILE A CA 1
ATOM 1331 C C . ILE A 1 172 ? -12.393 6.896 26.788 1.00 98.12 172 ILE A C 1
ATOM 1333 O O . ILE A 1 172 ? -11.978 8.049 26.744 1.00 98.12 172 ILE A O 1
ATOM 1337 N N . PHE A 1 173 ? -13.559 6.521 26.270 1.00 97.88 173 PHE A N 1
ATOM 1338 C CA . PHE A 1 173 ? -14.537 7.434 25.675 1.00 97.88 173 PHE A CA 1
ATOM 1339 C C . PHE A 1 173 ? -15.946 7.114 26.195 1.00 97.88 173 PHE A C 1
ATOM 1341 O O . PHE A 1 173 ? -16.159 6.073 26.820 1.00 97.88 173 PHE A O 1
ATOM 1348 N N . THR A 1 174 ? -16.906 8.010 25.983 1.00 97.38 174 THR A N 1
ATOM 1349 C CA . THR A 1 174 ? -18.307 7.827 26.405 1.00 97.38 174 THR A CA 1
ATOM 1350 C C . THR A 1 174 ? -19.188 7.430 25.226 1.00 97.38 174 THR A C 1
ATOM 1352 O O . THR A 1 174 ? -18.860 7.716 24.076 1.00 97.38 174 THR A O 1
ATOM 1355 N N . VAL A 1 175 ? -20.347 6.826 25.488 1.00 96.81 175 VAL A N 1
ATOM 1356 C CA . VAL A 1 175 ? -21.322 6.518 24.420 1.00 96.81 175 VAL A CA 1
ATOM 1357 C C . VAL A 1 175 ? -21.947 7.780 23.792 1.00 96.81 175 VAL A C 1
ATOM 1359 O O . VAL A 1 175 ? -22.449 7.732 22.678 1.00 96.81 175 VAL A O 1
ATOM 1362 N N . GLU A 1 176 ? -21.838 8.934 24.452 1.00 96.69 176 GLU A N 1
ATOM 1363 C CA . GLU A 1 176 ? -22.217 10.252 23.911 1.00 96.69 176 GLU A CA 1
ATOM 1364 C C . GLU A 1 176 ? -21.142 10.867 22.989 1.00 96.69 176 GLU A C 1
ATOM 1366 O O . GLU A 1 176 ? -21.341 11.936 22.412 1.00 96.69 176 GLU A O 1
ATOM 1371 N N . SER A 1 177 ? -19.973 10.228 22.853 1.00 97.44 177 SER A N 1
ATOM 1372 C CA . SER A 1 177 ? -18.879 10.733 22.018 1.00 97.44 177 SER A CA 1
ATOM 1373 C C . SER A 1 177 ? -19.218 10.616 20.530 1.00 97.44 177 SER A C 1
ATOM 1375 O O . SER A 1 177 ? -19.604 9.552 20.062 1.00 97.44 177 SER A O 1
ATOM 1377 N N . THR A 1 178 ? -18.999 11.682 19.755 1.00 98.38 178 THR A N 1
ATOM 1378 C CA . THR A 1 178 ? -19.163 11.643 18.288 1.00 98.38 178 THR A CA 1
ATOM 1379 C C . THR A 1 178 ? -18.098 10.768 17.619 1.00 98.38 178 THR A C 1
ATOM 1381 O O . THR A 1 178 ? -16.977 10.644 18.126 1.00 98.38 178 THR A O 1
ATOM 1384 N N . PHE A 1 179 ? -18.386 10.238 16.422 1.00 98.31 179 PHE A N 1
ATOM 1385 C CA . PHE A 1 179 ? -17.403 9.466 15.649 1.00 98.31 179 PHE A CA 1
ATOM 1386 C C . PHE A 1 179 ? -16.110 10.262 15.395 1.00 98.31 179 PHE A C 1
ATOM 1388 O O . PHE A 1 179 ? -15.010 9.722 15.509 1.00 98.31 179 PHE A O 1
ATOM 1395 N N . LYS A 1 180 ? -16.220 11.575 15.140 1.00 98.25 180 LYS A N 1
ATOM 1396 C CA . LYS A 1 180 ? -15.064 12.470 14.966 1.00 98.25 180 LYS A CA 1
ATOM 1397 C C . LYS A 1 180 ? -14.173 12.522 16.215 1.00 98.25 180 LYS A C 1
ATOM 1399 O O . LYS A 1 180 ? -12.955 12.419 16.081 1.00 98.25 180 LYS A O 1
ATOM 1404 N N . ALA A 1 181 ? -14.766 12.655 17.404 1.00 98.25 181 ALA A N 1
ATOM 1405 C CA . ALA A 1 181 ? -14.027 12.663 18.669 1.00 98.25 181 ALA A CA 1
ATOM 1406 C C . ALA A 1 181 ? -13.353 11.306 18.935 1.00 98.25 181 ALA A C 1
ATOM 1408 O O . ALA A 1 181 ? -12.171 11.255 19.263 1.00 98.25 181 ALA A O 1
ATOM 1409 N N . PHE A 1 182 ? -14.058 10.199 18.685 1.00 98.44 182 PHE A N 1
ATOM 1410 C CA . PHE A 1 182 ? -13.481 8.856 18.778 1.00 98.44 182 PHE A CA 1
ATOM 1411 C C . PHE A 1 182 ? -12.276 8.664 17.836 1.00 98.44 182 PHE A C 1
ATOM 1413 O O . PHE A 1 182 ? -11.236 8.156 18.257 1.00 98.44 182 PHE A O 1
ATOM 1420 N N . VAL A 1 183 ? -12.364 9.111 16.577 1.00 98.25 183 VAL A N 1
ATOM 1421 C CA . VAL A 1 183 ? -11.240 9.043 15.624 1.00 98.25 183 VAL A CA 1
ATOM 1422 C C . VAL A 1 183 ? -10.058 9.915 16.071 1.00 98.25 183 VAL A C 1
ATOM 1424 O O . VAL A 1 183 ? -8.907 9.530 15.860 1.00 98.25 183 VAL A O 1
ATOM 1427 N N . GLN A 1 184 ? -10.311 11.055 16.719 1.00 98.25 184 GLN A N 1
ATOM 1428 C CA . GLN A 1 184 ? -9.264 11.905 17.294 1.00 98.25 184 GLN A CA 1
ATOM 1429 C C . GLN A 1 184 ? -8.526 11.207 18.452 1.00 98.25 184 GLN A C 1
ATOM 1431 O O . GLN A 1 184 ? -7.295 11.239 18.490 1.00 98.25 184 GLN A O 1
ATOM 1436 N N . GLU A 1 185 ? -9.238 10.497 19.332 1.00 98.31 185 GLU A N 1
ATOM 1437 C CA . GLU A 1 185 ? -8.619 9.666 20.379 1.00 98.31 185 GLU A CA 1
ATOM 1438 C C . GLU A 1 185 ? -7.808 8.498 19.791 1.00 98.31 185 GLU A C 1
ATOM 1440 O O . GLU A 1 185 ? -6.682 8.238 20.221 1.00 98.31 185 GLU A O 1
ATOM 1445 N N . VAL A 1 186 ? -8.308 7.841 18.735 1.00 98.00 186 VAL A N 1
ATOM 1446 C CA . VAL A 1 186 ? -7.546 6.815 17.996 1.00 98.00 186 VAL A CA 1
ATOM 1447 C C . VAL A 1 186 ? -6.268 7.402 17.381 1.00 98.00 186 VAL A C 1
ATOM 1449 O O . VAL A 1 186 ? -5.218 6.760 17.443 1.00 98.00 186 VAL A O 1
ATOM 1452 N N . ALA A 1 187 ? -6.324 8.615 16.821 1.00 97.00 187 ALA A N 1
ATOM 1453 C CA . ALA A 1 187 ? -5.166 9.313 16.257 1.00 97.00 187 ALA A CA 1
ATOM 1454 C C . ALA A 1 187 ? -4.117 9.636 17.337 1.00 97.00 187 ALA A C 1
ATOM 1456 O O . ALA A 1 187 ? -2.934 9.329 17.167 1.00 97.00 187 ALA A O 1
ATOM 1457 N N . SER A 1 188 ? -4.573 10.158 18.480 1.00 97.25 188 SER A N 1
ATOM 1458 C CA . SER A 1 188 ? -3.758 10.437 19.668 1.00 97.25 188 SER A CA 1
ATOM 1459 C C . SER A 1 188 ? -3.059 9.173 20.188 1.00 97.25 188 SER A C 1
ATOM 1461 O O . SER A 1 188 ? -1.830 9.129 20.296 1.00 97.25 188 SER A O 1
ATOM 1463 N N . ALA A 1 189 ? -3.809 8.083 20.393 1.00 97.19 189 ALA A N 1
ATOM 1464 C CA . ALA A 1 189 ? -3.274 6.794 20.836 1.00 97.19 189 ALA A CA 1
ATOM 1465 C C . ALA A 1 189 ? -2.309 6.150 19.818 1.00 97.19 189 ALA A C 1
ATOM 1467 O O . ALA A 1 189 ? -1.372 5.444 20.203 1.00 97.19 189 ALA A O 1
ATOM 1468 N N . ALA A 1 190 ? -2.503 6.404 18.520 1.00 96.38 190 ALA A N 1
ATOM 1469 C CA . ALA A 1 190 ? -1.599 5.993 17.446 1.00 96.38 190 ALA A CA 1
ATOM 1470 C C . ALA A 1 190 ? -0.376 6.916 17.266 1.00 96.38 190 ALA A C 1
ATOM 1472 O O . ALA A 1 190 ? 0.525 6.561 16.504 1.00 96.38 190 ALA A O 1
ATOM 1473 N N . LYS A 1 191 ? -0.328 8.070 17.952 1.00 95.38 191 LYS A N 1
ATOM 1474 C CA . LYS A 1 191 ? 0.666 9.146 17.773 1.00 95.38 191 LYS A CA 1
ATOM 1475 C C . LYS A 1 191 ? 0.765 9.626 16.319 1.00 95.38 191 LYS A C 1
ATOM 1477 O O . LYS A 1 191 ? 1.854 9.714 15.756 1.00 95.38 191 LYS A O 1
ATOM 1482 N N . THR A 1 192 ? -0.379 9.894 15.695 1.00 94.94 192 THR A N 1
ATOM 1483 C CA . THR A 1 192 ? -0.458 10.357 14.302 1.00 94.94 192 THR A CA 1
ATOM 1484 C C . THR A 1 192 ? -1.612 11.345 14.103 1.00 94.94 192 THR A C 1
ATOM 1486 O O . THR A 1 192 ? -2.396 11.586 15.018 1.00 94.94 192 THR A O 1
ATOM 1489 N N . THR A 1 193 ? -1.732 11.933 12.913 1.00 95.31 193 THR A N 1
ATOM 1490 C CA . THR A 1 193 ? -2.847 12.827 12.560 1.00 95.31 193 THR A CA 1
ATOM 1491 C C . THR A 1 193 ? -4.057 12.031 12.065 1.00 95.31 193 THR A C 1
ATOM 1493 O O . THR A 1 193 ? -3.913 10.945 11.504 1.00 95.31 193 THR A O 1
ATOM 1496 N N . MET A 1 194 ? -5.270 12.582 12.197 1.00 95.81 194 MET A N 1
ATOM 1497 C CA . MET A 1 194 ? -6.493 11.922 11.702 1.00 95.81 194 MET A CA 1
ATOM 1498 C C . MET A 1 194 ? -6.429 11.596 10.197 1.00 95.81 194 MET A C 1
ATOM 1500 O O . MET A 1 194 ? -6.959 10.572 9.777 1.00 95.81 194 MET A O 1
ATOM 1504 N N . ALA A 1 195 ? -5.743 12.425 9.400 1.00 94.38 195 ALA A N 1
ATOM 1505 C CA . ALA A 1 195 ? -5.558 12.218 7.960 1.00 94.38 195 ALA A CA 1
ATOM 1506 C C . ALA A 1 195 ? -4.669 11.003 7.620 1.00 94.38 195 ALA A C 1
ATOM 1508 O O . ALA A 1 195 ? -4.848 10.389 6.571 1.00 94.38 195 ALA A O 1
ATOM 1509 N N . ASN A 1 196 ? -3.748 10.626 8.513 1.00 94.44 196 ASN A N 1
ATOM 1510 C CA . ASN A 1 196 ? -2.843 9.488 8.325 1.00 94.44 196 ASN A CA 1
ATOM 1511 C C . ASN A 1 196 ? -3.453 8.148 8.792 1.00 94.44 196 ASN A C 1
ATOM 1513 O O . ASN A 1 196 ? -2.843 7.089 8.614 1.00 94.44 196 ASN A O 1
ATOM 1517 N N . LEU A 1 197 ? -4.654 8.156 9.387 1.00 95.62 197 LEU A N 1
ATOM 1518 C CA . LEU A 1 197 ? -5.353 6.939 9.801 1.00 95.62 197 LEU A CA 1
ATOM 1519 C C . LEU A 1 197 ? -6.026 6.245 8.611 1.00 95.62 197 LEU A C 1
ATOM 1521 O O . LEU A 1 197 ? -6.916 6.787 7.962 1.00 95.62 197 LEU A O 1
ATOM 1525 N N . THR A 1 198 ? -5.690 4.974 8.377 1.00 96.12 198 THR A N 1
ATOM 1526 C CA . THR A 1 198 ? -6.372 4.140 7.373 1.00 96.12 198 THR A CA 1
ATOM 1527 C C . THR A 1 198 ? -7.712 3.606 7.906 1.00 96.12 198 THR A C 1
ATOM 1529 O O . THR A 1 198 ? -7.860 2.405 8.139 1.00 96.12 198 THR A O 1
ATOM 1532 N N . LEU A 1 199 ? -8.695 4.491 8.119 1.00 96.81 199 LEU A N 1
ATOM 1533 C CA . LEU A 1 199 ? -10.006 4.153 8.706 1.00 96.81 199 LEU A CA 1
ATOM 1534 C C . LEU A 1 199 ? -10.755 3.049 7.943 1.00 96.81 199 LEU A C 1
ATOM 1536 O O . LEU A 1 199 ? -11.401 2.209 8.561 1.00 96.81 199 LEU A O 1
ATOM 1540 N N . SER A 1 200 ? -10.565 2.952 6.623 1.00 97.25 200 SER A N 1
ATOM 1541 C CA . SER A 1 200 ? -11.084 1.857 5.781 1.00 97.25 200 SER A CA 1
ATOM 1542 C C . SER A 1 200 ? -10.635 0.449 6.210 1.00 97.25 200 SER A C 1
ATOM 1544 O O . SER A 1 200 ? -11.170 -0.549 5.730 1.00 97.25 200 SER A O 1
ATOM 1546 N N . ARG A 1 201 ? -9.643 0.351 7.104 1.00 96.94 201 ARG A N 1
ATOM 1547 C CA . ARG A 1 201 ? -9.095 -0.895 7.655 1.00 96.94 201 ARG A CA 1
ATOM 1548 C C . ARG A 1 201 ? -9.146 -0.957 9.186 1.00 96.94 201 ARG A C 1
ATOM 1550 O O . ARG A 1 201 ? -8.608 -1.912 9.751 1.00 96.94 201 ARG A O 1
ATOM 1557 N N . LEU A 1 202 ? -9.778 0.017 9.850 1.00 98.06 202 LEU A N 1
ATOM 1558 C CA . LEU A 1 202 ? -10.004 -0.012 11.293 1.00 98.06 202 LEU A CA 1
ATOM 1559 C C . LEU A 1 202 ? -11.006 -1.124 11.623 1.00 98.06 202 LEU A C 1
ATOM 1561 O O . LEU A 1 202 ? -12.107 -1.184 11.077 1.00 98.06 202 LEU A O 1
ATOM 1565 N N . ARG A 1 203 ? -10.604 -2.038 12.503 1.00 98.25 203 ARG A N 1
ATOM 1566 C CA . ARG A 1 203 ? -11.403 -3.190 12.932 1.00 98.25 203 ARG A CA 1
ATOM 1567 C C . ARG A 1 203 ? -11.516 -3.218 14.446 1.00 98.25 203 ARG A C 1
ATOM 1569 O O . ARG A 1 203 ? -10.607 -2.769 15.137 1.00 98.25 203 ARG A O 1
ATOM 1576 N N . TRP A 1 204 ? -12.592 -3.793 14.965 1.00 98.38 204 TRP A N 1
ATOM 1577 C CA . TRP A 1 204 ? -12.826 -3.892 16.403 1.00 98.38 204 TRP A CA 1
ATOM 1578 C C . TRP A 1 204 ? -13.405 -5.246 16.817 1.00 98.38 204 TRP A C 1
ATOM 1580 O O . TRP A 1 204 ? -14.013 -5.960 16.015 1.00 98.38 204 TRP A O 1
ATOM 1590 N N . LYS A 1 205 ? -13.222 -5.601 18.089 1.00 97.75 205 LYS A N 1
ATOM 1591 C CA . LYS A 1 205 ? -13.957 -6.671 18.782 1.00 97.75 205 LYS A CA 1
ATOM 1592 C C . LYS A 1 205 ? -13.973 -6.416 20.289 1.00 97.75 205 LYS A C 1
ATOM 1594 O O . LYS A 1 205 ? -13.166 -5.641 20.792 1.00 97.75 205 LYS A O 1
ATOM 1599 N N . PHE A 1 206 ? -14.837 -7.111 21.020 1.00 97.94 206 PHE A N 1
ATOM 1600 C CA . PHE A 1 206 ? -14.754 -7.160 22.482 1.00 97.94 206 PHE A CA 1
ATOM 1601 C C . PHE A 1 206 ? -13.532 -7.954 22.957 1.00 97.94 206 PHE A C 1
ATOM 1603 O O . PHE A 1 206 ? -13.105 -8.905 22.297 1.00 97.94 206 PHE A O 1
ATOM 1610 N N . GLU A 1 207 ? -13.018 -7.603 24.136 1.00 96.62 207 GLU A N 1
ATOM 1611 C CA . GLU A 1 207 ? -11.974 -8.369 24.831 1.00 96.62 207 GLU A CA 1
ATOM 1612 C C . GLU A 1 207 ? -12.446 -9.798 25.165 1.00 96.62 207 GLU A C 1
ATOM 1614 O O . GLU A 1 207 ? -11.739 -10.779 24.920 1.00 96.62 207 GLU A O 1
ATOM 1619 N N . THR A 1 208 ? -13.679 -9.931 25.670 1.00 94.25 208 THR A N 1
ATOM 1620 C CA . THR A 1 208 ? -14.285 -11.216 26.049 1.00 94.25 208 THR A CA 1
ATOM 1621 C C . THR A 1 208 ? -15.613 -11.482 25.319 1.00 94.25 208 THR A C 1
ATOM 1623 O O . THR A 1 208 ? -16.431 -10.570 25.171 1.00 94.25 208 THR A O 1
ATOM 1626 N N . PRO A 1 209 ? -15.892 -12.728 24.882 1.00 92.56 209 PRO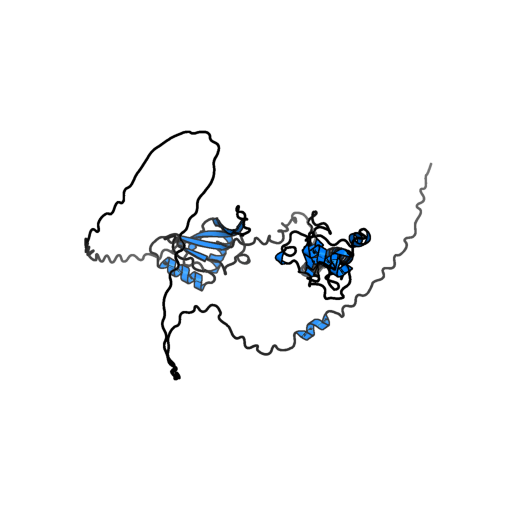 A N 1
ATOM 1627 C CA . PRO A 1 209 ? -14.937 -13.819 24.697 1.00 92.56 209 PRO A CA 1
ATOM 1628 C C . PRO A 1 209 ? -13.990 -13.540 23.514 1.00 92.56 209 PRO A C 1
ATOM 1630 O O . PRO A 1 209 ? -14.404 -13.041 22.469 1.00 92.56 209 PRO A O 1
ATOM 1633 N N . ALA A 1 210 ? -12.719 -13.928 23.656 1.00 90.88 210 ALA A N 1
ATOM 1634 C CA . ALA A 1 210 ? -11.654 -13.609 22.696 1.00 90.88 210 ALA A CA 1
ATOM 1635 C C . ALA A 1 210 ? -11.868 -14.168 21.270 1.00 90.88 210 ALA A C 1
ATOM 1637 O O . ALA A 1 210 ? -11.230 -13.694 20.323 1.00 90.88 210 ALA A O 1
ATOM 1638 N N . SER A 1 211 ? -12.757 -15.161 21.129 1.00 94.44 211 SER A N 1
ATOM 1639 C CA . SER A 1 211 ? -13.123 -15.856 19.888 1.00 94.44 211 SER A CA 1
ATOM 1640 C C . SER A 1 211 ? -14.142 -15.119 19.012 1.00 94.44 211 SER A C 1
ATOM 1642 O O . SER A 1 211 ? -14.570 -15.672 18.000 1.00 94.44 211 SER A O 1
ATOM 1644 N N . LEU A 1 212 ? -14.580 -13.913 19.392 1.00 94.06 212 LEU A N 1
ATOM 1645 C CA . LEU A 1 212 ? -15.493 -13.129 18.560 1.00 94.06 212 LEU A CA 1
ATOM 1646 C C . LEU A 1 212 ? -14.831 -12.698 17.237 1.00 94.06 212 LEU A C 1
ATOM 1648 O O . LEU A 1 212 ? -13.652 -12.321 17.236 1.00 94.06 212 LEU A O 1
ATOM 1652 N N . PRO A 1 213 ? -15.579 -12.714 16.115 1.00 96.62 213 PRO A N 1
ATOM 1653 C CA . PRO A 1 213 ? -15.091 -12.182 14.852 1.00 96.62 213 PRO A CA 1
ATOM 1654 C C . PRO A 1 213 ? -14.851 -10.674 14.972 1.00 96.62 213 PRO A C 1
ATOM 1656 O O . PRO A 1 213 ? -15.604 -9.960 15.635 1.00 96.62 213 PRO A O 1
ATOM 1659 N N . MET A 1 214 ? -13.805 -10.187 14.305 1.00 97.44 214 MET A N 1
ATOM 1660 C CA . MET A 1 214 ? -13.559 -8.751 14.187 1.00 97.44 214 MET A CA 1
ATOM 1661 C C . MET A 1 214 ? -14.572 -8.129 13.225 1.00 97.44 214 MET A C 1
ATOM 1663 O O . MET A 1 214 ? -14.754 -8.628 12.114 1.00 97.44 214 MET A O 1
ATOM 1667 N N . LYS A 1 215 ? -15.198 -7.030 13.643 1.00 98.06 215 LYS A N 1
ATOM 1668 C CA . LYS A 1 215 ? -16.070 -6.189 12.817 1.00 98.06 215 LYS A CA 1
ATOM 1669 C C . LYS A 1 215 ? -15.268 -5.017 12.242 1.00 98.06 215 LYS A C 1
ATOM 1671 O O . LYS A 1 215 ? -14.246 -4.630 12.806 1.00 98.06 215 LYS A O 1
ATOM 1676 N N . LEU A 1 216 ? -15.714 -4.467 11.116 1.00 97.88 216 LEU A N 1
ATOM 1677 C CA . LEU A 1 216 ? -15.125 -3.274 10.498 1.00 97.88 216 LEU A CA 1
ATOM 1678 C C . LEU A 1 216 ? -15.734 -2.002 11.122 1.00 97.88 216 LEU A C 1
ATOM 1680 O O . LEU A 1 216 ? -16.872 -2.041 11.584 1.00 97.88 216 LEU A O 1
ATOM 1684 N N . LEU A 1 217 ? -14.970 -0.909 11.165 1.00 97.94 217 LEU A N 1
ATOM 1685 C CA . LEU A 1 217 ? -15.354 0.377 11.763 1.00 97.94 217 LEU A CA 1
ATOM 1686 C C . LEU A 1 217 ? -14.864 1.525 10.869 1.00 97.94 217 LEU A C 1
ATOM 1688 O O . LEU A 1 217 ? -13.879 2.193 11.170 1.00 97.94 217 LEU A O 1
ATOM 1692 N N . THR A 1 218 ? -15.514 1.687 9.719 1.00 96.38 218 THR A N 1
ATOM 1693 C CA . THR A 1 218 ? -15.124 2.645 8.671 1.00 96.38 218 THR A CA 1
ATOM 1694 C C . THR A 1 218 ? -15.703 4.042 8.839 1.00 96.38 218 THR A C 1
ATOM 1696 O O . THR A 1 218 ? -15.111 5.011 8.371 1.00 96.38 218 THR A O 1
ATOM 1699 N N . ASP A 1 219 ? -16.881 4.128 9.440 1.00 97.94 219 ASP A N 1
ATOM 1700 C CA . ASP A 1 219 ? -17.823 5.227 9.289 1.00 97.94 219 ASP A CA 1
ATOM 1701 C C . ASP A 1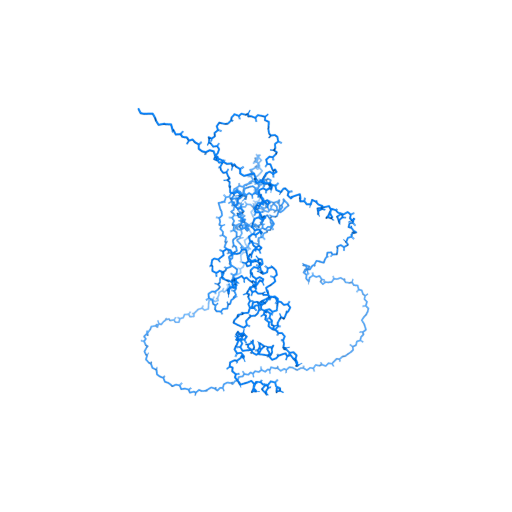 219 ? -18.699 5.387 10.539 1.00 97.94 219 ASP A C 1
ATOM 1703 O O . ASP A 1 219 ? -18.699 4.552 11.447 1.00 97.94 219 ASP A O 1
ATOM 1707 N N . GLU A 1 220 ? -19.478 6.467 10.568 1.00 98.19 220 GLU A N 1
ATOM 1708 C CA . GLU A 1 220 ? -20.356 6.809 11.688 1.00 98.19 220 GLU A CA 1
ATOM 1709 C C . GLU A 1 220 ? -21.454 5.757 11.925 1.00 98.19 220 GLU A C 1
ATOM 1711 O O . GLU A 1 220 ? -21.790 5.476 13.073 1.00 98.19 220 GLU A O 1
ATOM 1716 N N . ILE A 1 221 ? -21.936 5.084 10.871 1.00 98.06 221 ILE A N 1
ATOM 1717 C CA . ILE A 1 221 ? -22.907 3.982 10.989 1.00 98.06 221 ILE A CA 1
ATOM 1718 C C . ILE A 1 221 ? -22.260 2.771 11.678 1.00 98.06 221 ILE A C 1
ATOM 1720 O O . ILE A 1 221 ? -22.833 2.207 12.612 1.00 98.06 221 ILE A O 1
ATOM 1724 N N . GLY A 1 222 ? -21.044 2.388 11.269 1.00 97.81 222 GLY A N 1
ATOM 1725 C CA . GLY A 1 222 ? -20.274 1.334 11.934 1.00 97.81 222 GLY A CA 1
ATOM 1726 C C . GLY A 1 222 ? -19.928 1.667 13.391 1.00 97.81 222 GLY A C 1
ATOM 1727 O O . GLY A 1 222 ? -19.865 0.763 14.227 1.00 97.81 222 GLY A O 1
ATOM 1728 N N . PHE A 1 223 ? -19.742 2.952 13.704 1.00 98.50 223 PHE A N 1
ATOM 1729 C CA . PHE A 1 223 ? -19.509 3.442 15.061 1.00 98.50 223 PHE A CA 1
ATOM 1730 C C . PHE A 1 223 ? -20.772 3.388 15.923 1.00 98.50 223 PHE A C 1
ATOM 1732 O O . PHE A 1 223 ? -20.710 2.839 17.020 1.00 98.50 223 PHE A O 1
ATOM 1739 N N . GLN A 1 224 ? -21.928 3.823 15.416 1.00 98.38 224 GLN A N 1
ATOM 1740 C CA . GLN A 1 224 ? -23.196 3.667 16.132 1.00 98.38 224 GLN A CA 1
ATOM 1741 C C . GLN A 1 224 ? -23.499 2.184 16.401 1.00 98.38 224 GLN A C 1
ATOM 1743 O O . GLN A 1 224 ? -23.724 1.801 17.542 1.00 98.38 224 GLN A O 1
ATOM 1748 N N . ALA A 1 225 ? -23.341 1.311 15.401 1.00 98.19 225 ALA A N 1
ATOM 1749 C CA . ALA A 1 225 ? -23.523 -0.134 15.571 1.00 98.19 225 ALA A CA 1
ATOM 1750 C C . ALA A 1 225 ? -22.501 -0.792 16.530 1.00 98.19 225 ALA A C 1
ATOM 1752 O O . ALA A 1 225 ? -22.724 -1.906 17.020 1.00 98.19 225 ALA A O 1
ATOM 1753 N N . MET A 1 226 ? -21.359 -0.143 16.793 1.00 98.31 226 MET A N 1
ATOM 1754 C CA . MET A 1 226 ? -20.445 -0.524 17.872 1.00 98.31 226 MET A CA 1
ATOM 1755 C C . MET A 1 226 ? -20.987 -0.075 19.230 1.00 98.31 226 MET A C 1
ATOM 1757 O O . MET A 1 226 ? -20.985 -0.881 20.157 1.00 98.31 226 MET A O 1
ATOM 1761 N N . LEU A 1 227 ? -21.457 1.170 19.346 1.00 98.00 227 LEU A N 1
ATOM 1762 C CA . LEU A 1 227 ? -22.050 1.709 20.571 1.00 98.00 227 LEU A CA 1
ATOM 1763 C C . LEU A 1 227 ? -23.280 0.905 21.009 1.00 98.00 227 LEU A C 1
ATOM 1765 O O . LEU A 1 227 ? -23.331 0.488 22.164 1.00 98.00 227 LEU A O 1
ATOM 1769 N N . ASP A 1 228 ? -24.196 0.600 20.090 1.00 97.75 228 ASP A N 1
ATOM 1770 C CA . ASP A 1 228 ? -25.394 -0.207 20.353 1.00 97.75 228 ASP A CA 1
ATOM 1771 C C . ASP A 1 228 ? -25.002 -1.579 20.935 1.00 97.75 228 ASP A C 1
ATOM 1773 O O . ASP A 1 228 ? -25.454 -1.980 22.006 1.00 97.75 228 ASP A O 1
ATOM 1777 N N . ALA A 1 229 ? -24.046 -2.267 20.299 1.00 96.88 229 ALA A N 1
ATOM 1778 C CA . ALA A 1 229 ? -23.542 -3.561 20.762 1.00 96.88 229 ALA A CA 1
ATOM 1779 C C . ALA A 1 229 ? -22.777 -3.489 22.103 1.00 96.88 229 ALA A C 1
ATOM 1781 O O . ALA A 1 229 ? -22.636 -4.505 22.789 1.00 96.88 229 ALA A O 1
ATOM 1782 N N . VAL A 1 230 ? -22.236 -2.320 22.469 1.00 96.75 230 VAL A N 1
ATOM 1783 C CA . VAL A 1 230 ? -21.622 -2.067 23.783 1.00 96.75 230 VAL A CA 1
ATOM 1784 C C . VAL A 1 230 ? -22.706 -1.811 24.837 1.00 96.75 230 VAL A C 1
ATOM 1786 O O . VAL A 1 230 ? -22.593 -2.354 25.935 1.00 96.75 230 VAL A O 1
ATOM 1789 N N . GLN A 1 231 ? -23.769 -1.068 24.509 1.00 95.88 231 GLN A N 1
ATOM 1790 C CA . GLN A 1 231 ? -24.932 -0.843 25.379 1.00 95.88 231 GLN A CA 1
ATOM 1791 C C . GLN A 1 231 ? -25.721 -2.134 25.657 1.00 95.88 231 GLN A C 1
ATOM 1793 O O . GLN A 1 231 ? -26.164 -2.347 26.783 1.00 95.88 231 GLN A O 1
ATOM 1798 N N . GLU A 1 232 ? -25.841 -3.035 24.675 1.00 96.12 232 GLU A N 1
ATOM 1799 C CA . GLU A 1 232 ? -26.457 -4.364 24.838 1.00 96.12 232 GLU A CA 1
ATOM 1800 C C . GLU A 1 232 ? -25.754 -5.242 25.896 1.00 96.12 232 GLU A C 1
ATOM 1802 O O . GLU A 1 232 ? -26.315 -6.239 26.362 1.00 96.12 232 GLU A O 1
ATOM 1807 N N . ARG A 1 233 ? -24.516 -4.907 26.291 1.00 94.38 233 ARG A N 1
ATOM 1808 C CA . ARG A 1 233 ? -23.766 -5.649 27.309 1.00 94.38 233 ARG A CA 1
ATOM 1809 C C . ARG A 1 233 ? -23.953 -5.074 28.705 1.00 94.38 233 ARG A C 1
ATOM 1811 O O . ARG A 1 233 ? -23.553 -3.954 29.011 1.00 94.38 233 ARG A O 1
ATOM 1818 N N . THR A 1 234 ? -24.396 -5.940 29.611 1.00 89.19 234 THR A N 1
ATOM 1819 C CA . THR A 1 234 ? -24.506 -5.646 31.046 1.00 89.19 234 THR A CA 1
ATOM 1820 C C . THR A 1 234 ? -23.158 -5.531 31.765 1.00 89.19 234 THR A C 1
ATOM 1822 O O . THR A 1 234 ? -23.097 -4.946 32.842 1.00 89.19 234 THR A O 1
ATOM 1825 N N . MET A 1 235 ? -22.077 -6.097 31.212 1.00 90.62 235 MET A N 1
ATOM 1826 C CA . MET A 1 235 ? -20.741 -6.094 31.820 1.00 90.62 235 MET A CA 1
ATOM 1827 C C . MET A 1 235 ? -19.632 -6.062 30.761 1.00 90.62 235 MET A C 1
ATOM 1829 O O . MET A 1 235 ? -19.730 -6.717 29.721 1.00 90.62 235 MET A O 1
ATOM 1833 N N . GLY A 1 236 ? -18.531 -5.376 31.080 1.00 85.94 236 GLY A N 1
ATOM 1834 C CA . GLY A 1 236 ? -17.287 -5.433 30.307 1.00 85.94 236 GLY A CA 1
ATOM 1835 C C . GLY A 1 236 ? -17.312 -4.609 29.021 1.00 85.94 236 GLY A C 1
ATOM 1836 O O . GLY A 1 236 ? -17.181 -5.161 27.926 1.00 85.94 236 GLY A O 1
ATOM 1837 N N . HIS A 1 237 ? -17.411 -3.284 29.155 1.00 96.50 237 HIS A N 1
ATOM 1838 C CA . HIS A 1 237 ? -17.316 -2.300 28.064 1.00 96.50 237 HIS A CA 1
ATOM 1839 C C . HIS A 1 237 ? -15.862 -2.085 27.596 1.00 96.50 237 HIS A C 1
ATOM 1841 O O . HIS A 1 237 ? -15.401 -0.956 27.440 1.00 96.50 237 HIS A O 1
ATOM 1847 N N . THR A 1 238 ? -15.126 -3.182 27.391 1.00 98.00 238 THR A N 1
ATOM 1848 C CA . THR A 1 238 ? -13.734 -3.176 26.919 1.00 98.00 238 THR A CA 1
ATOM 1849 C C . THR A 1 238 ? -13.639 -3.745 25.506 1.00 98.00 238 THR A C 1
ATOM 1851 O O . THR A 1 238 ? -14.051 -4.883 25.241 1.00 98.00 238 THR A O 1
ATOM 1854 N N . ILE A 1 239 ? -13.049 -2.963 24.602 1.00 98.25 239 ILE A N 1
ATOM 1855 C CA . ILE A 1 239 ? -12.859 -3.314 23.192 1.00 98.25 239 ILE A CA 1
ATOM 1856 C C . ILE A 1 239 ? -11.383 -3.280 22.786 1.00 98.25 239 ILE A C 1
ATOM 1858 O O . ILE A 1 239 ? -10.580 -2.498 23.298 1.00 98.25 239 ILE A O 1
ATOM 1862 N N . PHE A 1 240 ? -11.036 -4.124 21.819 1.00 98.44 240 PHE A N 1
ATOM 1863 C CA . PHE A 1 240 ? -9.755 -4.119 21.124 1.00 98.44 240 PHE A CA 1
ATOM 1864 C C . PHE A 1 240 ? -9.950 -3.568 19.714 1.00 98.44 240 PHE A C 1
ATOM 1866 O O . PHE A 1 240 ? -10.754 -4.097 18.942 1.00 98.44 240 PHE A O 1
ATOM 1873 N N . LEU A 1 241 ? -9.196 -2.520 19.391 1.00 98.44 241 LEU A N 1
ATOM 1874 C CA . LEU A 1 241 ? -9.121 -1.898 18.075 1.00 98.44 241 LEU A CA 1
ATOM 1875 C C . LEU A 1 241 ? -7.868 -2.397 17.352 1.00 98.44 241 LEU A C 1
ATOM 1877 O O . LEU A 1 241 ? -6.796 -2.477 17.946 1.00 98.44 241 LEU A O 1
ATOM 1881 N N . TYR A 1 242 ? -7.990 -2.695 16.064 1.00 98.25 242 TYR A N 1
ATOM 1882 C CA . TYR A 1 242 ? -6.906 -3.139 15.195 1.00 98.25 242 TYR A CA 1
ATOM 1883 C C . TYR A 1 242 ? -6.843 -2.217 13.984 1.00 98.25 242 TYR A C 1
ATOM 1885 O O . TYR A 1 242 ? -7.819 -2.089 13.243 1.00 98.25 242 TYR A O 1
ATOM 1893 N N . LEU A 1 243 ? -5.691 -1.589 13.780 1.00 97.50 243 LEU A N 1
ATOM 1894 C CA . LEU A 1 243 ? -5.439 -0.676 12.671 1.00 97.50 243 LEU A CA 1
ATOM 1895 C C . LEU A 1 243 ? -4.086 -1.037 12.041 1.00 97.50 243 LEU A C 1
ATOM 1897 O O . LEU A 1 243 ? -3.146 -1.318 12.785 1.00 97.50 243 LEU A O 1
ATOM 1901 N N . PRO A 1 244 ? -3.923 -1.008 10.708 1.00 97.00 244 PRO A N 1
ATOM 1902 C CA . PRO A 1 244 ? -2.594 -1.036 10.102 1.00 97.00 244 PRO A CA 1
ATOM 1903 C C . PRO A 1 244 ? -1.729 0.076 10.701 1.00 97.00 244 PRO A C 1
ATOM 1905 O O . PRO A 1 244 ? -2.213 1.194 10.865 1.00 97.00 244 PRO A O 1
ATOM 1908 N N . LYS A 1 245 ? -0.463 -0.208 11.031 1.00 95.88 245 LYS A N 1
ATOM 1909 C CA . LYS A 1 245 ? 0.448 0.830 11.531 1.00 95.88 245 LYS A CA 1
ATOM 1910 C C . LYS A 1 245 ? 0.461 1.988 10.518 1.00 95.88 245 LYS A C 1
ATOM 1912 O O . LYS A 1 245 ? 0.798 1.723 9.360 1.00 95.88 245 LYS A O 1
ATOM 1917 N N . PRO A 1 246 ? 0.124 3.227 10.928 1.00 93.50 246 PRO A N 1
ATOM 1918 C CA . PRO A 1 246 ? 0.229 4.383 10.056 1.00 93.50 246 PRO A CA 1
ATOM 1919 C C . PRO A 1 246 ? 1.627 4.437 9.452 1.00 93.50 246 PRO A C 1
ATOM 1921 O O . PRO A 1 246 ? 2.630 4.243 10.151 1.00 93.50 246 PRO A O 1
ATOM 1924 N N . ILE A 1 247 ? 1.697 4.686 8.148 1.00 88.38 247 ILE A N 1
ATOM 1925 C CA . ILE A 1 247 ? 2.945 5.162 7.573 1.00 88.38 247 ILE A CA 1
ATOM 1926 C C . ILE A 1 247 ? 3.107 6.547 8.179 1.00 88.38 247 ILE A C 1
ATOM 1928 O O . ILE A 1 247 ? 2.313 7.442 7.894 1.00 88.38 247 ILE A O 1
ATOM 1932 N N . ASN A 1 248 ? 4.102 6.700 9.051 1.00 77.31 248 ASN A N 1
ATOM 1933 C CA . ASN A 1 248 ? 4.593 8.018 9.398 1.00 77.31 248 ASN A CA 1
ATOM 1934 C C . ASN A 1 248 ? 5.179 8.578 8.104 1.00 77.31 248 ASN A C 1
ATOM 1936 O O . ASN A 1 248 ? 6.348 8.355 7.799 1.00 77.31 248 ASN A O 1
ATOM 1940 N N . LEU A 1 249 ? 4.328 9.246 7.325 1.00 67.81 249 LEU A N 1
ATOM 1941 C CA . LEU A 1 249 ? 4.762 10.341 6.488 1.00 67.81 249 LEU A CA 1
ATOM 1942 C C . LEU A 1 249 ? 5.400 11.301 7.479 1.00 67.81 249 LEU A C 1
ATOM 1944 O O . LEU A 1 249 ? 4.700 11.949 8.259 1.00 67.81 249 LEU A O 1
ATOM 1948 N N . GLU A 1 250 ? 6.727 11.238 7.543 1.00 60.66 250 GLU A N 1
ATOM 1949 C CA . GLU A 1 250 ? 7.544 12.214 8.236 1.00 60.66 250 GLU A CA 1
ATOM 1950 C C . GLU A 1 250 ? 7.059 13.563 7.720 1.00 60.66 250 GLU A C 1
ATOM 1952 O O . GLU A 1 250 ? 7.153 13.841 6.520 1.00 60.66 250 GLU A O 1
ATOM 1957 N N . GLY A 1 251 ? 6.376 14.315 8.592 1.00 58.31 251 GLY A N 1
ATOM 1958 C CA . GLY A 1 251 ? 5.889 15.639 8.228 1.00 58.31 251 GLY A CA 1
ATOM 1959 C C . GLY A 1 251 ? 7.088 16.409 7.687 1.00 58.31 251 GLY A C 1
ATOM 1960 O O . GLY A 1 251 ? 8.167 16.232 8.262 1.00 58.31 251 GLY A O 1
ATOM 1961 N N . PRO A 1 252 ? 6.941 17.168 6.579 1.00 58.09 252 PRO A N 1
ATOM 1962 C CA . PRO A 1 252 ? 8.064 17.855 5.942 1.00 58.09 252 PRO A CA 1
ATOM 1963 C C . PRO A 1 252 ? 8.865 18.531 7.050 1.00 58.09 252 PRO A C 1
ATOM 1965 O O . PRO A 1 252 ? 8.245 19.290 7.803 1.00 58.09 252 PRO A O 1
ATOM 1968 N N . PRO A 1 253 ? 10.141 18.121 7.235 1.00 58.84 253 PRO A N 1
ATOM 1969 C CA . PRO A 1 253 ? 10.809 18.095 8.532 1.00 58.84 253 PRO A CA 1
ATOM 1970 C C . PRO A 1 253 ? 10.554 19.419 9.205 1.00 58.84 253 PRO A C 1
ATOM 1972 O O . PRO A 1 253 ? 10.932 20.434 8.616 1.00 58.84 253 PRO A O 1
ATOM 1975 N N . GLU A 1 254 ? 9.826 19.394 10.336 1.00 53.25 254 GLU A N 1
ATOM 1976 C CA . GLU A 1 254 ? 9.329 20.612 10.973 1.00 53.25 254 GLU A CA 1
ATOM 1977 C C . GLU A 1 254 ? 10.505 21.570 11.032 1.00 53.25 254 GLU A C 1
ATOM 1979 O O . GLU A 1 254 ? 11.459 21.326 11.783 1.00 53.25 254 GLU A O 1
ATOM 1984 N N . MET A 1 255 ? 10.456 22.617 10.193 1.00 52.00 255 MET A N 1
ATOM 1985 C CA . MET A 1 255 ? 11.416 23.712 10.212 1.00 52.00 255 MET A CA 1
ATOM 1986 C C . MET A 1 255 ? 11.096 24.503 11.466 1.00 52.00 255 MET A C 1
ATOM 1988 O O . MET A 1 255 ? 10.504 25.580 11.442 1.00 52.00 255 MET A O 1
ATOM 1992 N N . SER A 1 256 ? 11.455 23.838 12.563 1.00 48.00 256 SER A N 1
ATOM 1993 C CA . SER A 1 256 ? 11.392 24.224 13.948 1.00 48.00 256 SER A CA 1
ATOM 1994 C C . SER A 1 256 ? 11.995 25.594 13.944 1.00 48.00 256 SER A C 1
ATOM 1996 O O . SER A 1 256 ? 13.163 25.742 13.581 1.00 48.00 256 SER A O 1
ATOM 1998 N N . SER A 1 257 ? 11.140 26.583 14.170 1.00 48.41 257 SER A N 1
ATOM 1999 C CA . SER A 1 257 ? 11.407 27.954 13.790 1.00 48.41 257 SER A CA 1
ATOM 2000 C C . SER A 1 257 ? 12.612 28.454 14.568 1.00 48.41 257 SER A C 1
ATOM 2002 O O . SER A 1 257 ? 12.471 29.015 15.653 1.00 48.41 257 SER A O 1
ATOM 2004 N N . LEU A 1 258 ? 13.797 28.308 13.972 1.00 47.75 258 LEU A N 1
ATOM 2005 C CA . LEU A 1 258 ? 15.045 28.942 14.379 1.00 47.75 258 LEU A CA 1
ATOM 2006 C C . LEU A 1 258 ? 14.996 30.429 13.974 1.00 47.75 258 LEU A C 1
ATOM 2008 O O . LEU A 1 258 ? 15.903 30.976 13.360 1.00 47.75 258 LEU A O 1
ATOM 2012 N N . ARG A 1 259 ? 13.850 31.044 14.282 1.00 47.06 259 ARG A N 1
ATOM 2013 C CA . ARG A 1 259 ? 13.530 32.466 14.265 1.00 47.06 259 ARG A CA 1
ATOM 2014 C C . ARG A 1 259 ? 13.246 32.904 15.700 1.00 47.06 259 ARG A C 1
ATOM 2016 O O . ARG A 1 259 ? 12.278 33.602 15.972 1.00 47.06 259 ARG A O 1
ATOM 2023 N N . ASP A 1 260 ? 14.113 32.465 16.601 1.00 50.22 260 ASP A N 1
ATOM 2024 C CA . ASP A 1 260 ? 14.443 33.263 17.767 1.00 50.22 260 ASP A CA 1
ATOM 2025 C C . ASP A 1 260 ? 15.717 34.033 17.387 1.00 50.22 260 ASP A C 1
ATOM 2027 O O . ASP A 1 260 ? 16.670 33.433 16.889 1.00 50.22 260 ASP A O 1
ATOM 2031 N N . ASN A 1 261 ? 15.696 35.359 17.535 1.00 50.53 261 ASN A N 1
ATOM 2032 C CA . ASN A 1 261 ? 16.629 36.336 16.941 1.00 50.53 261 ASN A CA 1
ATOM 2033 C C . ASN A 1 261 ? 16.612 36.479 15.399 1.00 50.53 261 ASN A C 1
ATOM 2035 O O . ASN A 1 261 ? 17.441 35.930 14.678 1.00 50.53 261 ASN A O 1
ATOM 2039 N N . THR A 1 262 ? 15.831 37.431 14.888 1.00 44.47 262 THR A N 1
ATOM 2040 C CA . THR A 1 262 ? 16.383 38.793 14.723 1.00 44.47 262 THR A CA 1
ATOM 2041 C C . THR A 1 262 ? 15.285 39.815 14.456 1.00 44.47 262 THR A C 1
ATOM 2043 O O . THR A 1 262 ? 14.417 39.627 13.610 1.00 44.47 262 THR A O 1
ATOM 2046 N N . TYR A 1 263 ? 15.369 40.910 15.204 1.00 51.22 263 TYR A N 1
ATOM 2047 C CA . TYR A 1 263 ? 14.702 42.178 14.945 1.00 51.22 263 TYR A CA 1
ATOM 2048 C C . TYR A 1 263 ? 15.114 42.678 13.551 1.00 51.22 263 TYR A C 1
ATOM 2050 O O . TYR A 1 263 ? 16.260 43.081 13.360 1.00 51.22 263 TYR A O 1
ATOM 2058 N N . TYR A 1 264 ? 14.196 42.606 12.590 1.00 48.19 264 TYR A N 1
ATOM 2059 C CA . TYR A 1 264 ? 14.282 43.312 11.315 1.00 48.19 264 TYR A CA 1
ATOM 2060 C C . TYR A 1 264 ? 13.083 44.248 11.237 1.00 48.19 264 TYR A C 1
ATOM 2062 O O . TYR A 1 264 ? 11.955 43.819 11.481 1.00 48.19 264 TYR A O 1
ATOM 2070 N N . GLU A 1 265 ? 13.361 45.522 10.972 1.00 52.84 265 GLU A N 1
ATOM 2071 C CA . GLU A 1 265 ? 12.349 46.569 10.867 1.00 52.84 265 GLU A CA 1
ATOM 2072 C C . GLU A 1 265 ? 11.417 46.321 9.672 1.00 52.84 265 GLU A C 1
ATOM 2074 O O . GLU A 1 265 ? 11.778 45.670 8.688 1.00 52.84 265 GLU A O 1
ATOM 2079 N N . GLU A 1 266 ? 10.189 46.817 9.796 1.00 49.06 266 GLU A N 1
ATOM 2080 C CA . GLU A 1 266 ? 9.122 46.660 8.811 1.00 49.06 266 GLU A CA 1
ATOM 2081 C C . GLU A 1 266 ? 9.336 47.611 7.621 1.00 49.06 266 GLU A C 1
ATOM 2083 O O . GLU A 1 266 ? 8.777 48.704 7.581 1.00 49.06 266 GLU A O 1
ATOM 2088 N N . ASP A 1 267 ? 10.110 47.182 6.619 1.00 49.38 267 ASP A N 1
ATOM 2089 C CA . ASP A 1 267 ? 10.047 47.782 5.278 1.00 49.38 267 ASP A CA 1
ATOM 2090 C C . ASP A 1 267 ? 8.787 47.270 4.544 1.00 49.38 267 ASP A C 1
ATOM 2092 O O . ASP A 1 267 ? 8.793 46.250 3.844 1.00 49.38 267 ASP A O 1
ATOM 2096 N N . GLU A 1 268 ? 7.674 47.984 4.736 1.00 55.56 268 GLU A N 1
ATOM 2097 C CA . GLU A 1 268 ? 6.377 47.752 4.084 1.00 55.56 268 GLU A CA 1
ATOM 2098 C C . GLU A 1 268 ? 6.374 48.086 2.568 1.00 55.56 268 GLU A C 1
ATOM 2100 O O . GLU A 1 268 ? 5.641 48.978 2.150 1.00 55.56 268 GLU A O 1
ATOM 2105 N N . ASP A 1 269 ? 7.106 47.368 1.700 1.00 53.59 269 ASP A N 1
ATOM 2106 C CA . ASP A 1 269 ? 6.704 47.300 0.271 1.00 53.59 269 ASP A CA 1
ATOM 2107 C C . ASP A 1 269 ? 7.241 46.089 -0.523 1.00 53.59 269 ASP A C 1
ATOM 2109 O O . ASP A 1 269 ? 8.070 46.195 -1.429 1.00 53.59 269 ASP A O 1
ATOM 2113 N N . SER A 1 270 ? 6.776 44.876 -0.204 1.00 51.16 270 SER A N 1
ATOM 2114 C CA . SER A 1 270 ? 7.010 43.705 -1.068 1.00 51.16 270 SER A CA 1
ATOM 2115 C C . SER A 1 270 ? 5.874 42.688 -1.014 1.00 51.16 270 SER A C 1
ATOM 2117 O O . SER A 1 270 ? 5.969 41.616 -0.419 1.00 51.16 270 SER A O 1
ATOM 2119 N N . SER A 1 271 ? 4.792 43.008 -1.729 1.00 56.00 271 SER A N 1
ATOM 2120 C CA . SER A 1 271 ? 3.640 42.128 -1.975 1.00 56.00 271 SER A CA 1
ATOM 2121 C C . SER A 1 271 ? 3.955 40.963 -2.945 1.00 56.00 271 SER A C 1
ATOM 2123 O O . SER A 1 271 ? 3.224 40.719 -3.910 1.00 56.00 271 SER A O 1
ATOM 2125 N N . ILE A 1 272 ? 5.025 40.203 -2.691 1.00 56.75 272 ILE A N 1
ATOM 2126 C CA . ILE A 1 272 ? 5.352 38.963 -3.413 1.00 56.75 272 ILE A CA 1
ATOM 2127 C C . ILE A 1 272 ? 4.893 37.774 -2.564 1.00 56.75 272 ILE A C 1
ATOM 2129 O O . ILE A 1 272 ? 5.441 37.493 -1.499 1.00 56.75 272 ILE A O 1
ATOM 2133 N N . ARG A 1 273 ? 3.856 37.068 -3.033 1.00 56.47 273 ARG A N 1
ATOM 2134 C CA . ARG A 1 273 ? 3.224 35.963 -2.295 1.00 56.47 273 ARG A CA 1
ATOM 2135 C C . ARG A 1 273 ? 4.231 34.833 -2.012 1.00 56.47 273 ARG A C 1
ATOM 2137 O O . ARG A 1 273 ? 4.696 34.205 -2.967 1.00 56.47 273 ARG A O 1
ATOM 2144 N N . PRO A 1 274 ? 4.504 34.476 -0.739 1.00 60.34 274 PRO A N 1
ATOM 2145 C CA . PRO A 1 274 ? 5.514 33.463 -0.404 1.00 60.34 274 PRO A CA 1
ATOM 2146 C C . PRO A 1 274 ? 5.202 32.058 -0.958 1.00 60.34 274 PRO A C 1
ATOM 2148 O O . PRO A 1 274 ? 6.117 31.265 -1.175 1.00 60.34 274 PRO A O 1
ATOM 2151 N N . GLU A 1 275 ? 3.935 31.758 -1.260 1.00 61.41 275 GLU A N 1
ATOM 2152 C CA . GLU A 1 275 ? 3.497 30.475 -1.830 1.00 61.41 275 GLU A CA 1
ATOM 2153 C C . GLU A 1 275 ? 4.095 30.181 -3.222 1.00 61.41 275 GLU A C 1
ATOM 2155 O O . GLU A 1 275 ? 4.416 29.029 -3.523 1.00 61.41 275 GLU A O 1
ATOM 2160 N N . GLN A 1 276 ? 4.296 31.202 -4.069 1.00 62.91 276 GLN A N 1
ATOM 2161 C CA . GLN A 1 276 ? 4.845 31.000 -5.421 1.00 62.91 276 GLN A CA 1
ATOM 2162 C C . GLN A 1 276 ? 6.330 30.611 -5.391 1.00 62.91 276 GLN A C 1
ATOM 2164 O O . GLN A 1 276 ? 6.757 29.759 -6.175 1.00 62.91 276 GLN A O 1
ATOM 2169 N N . ASN A 1 277 ? 7.100 31.153 -4.443 1.00 70.06 277 ASN A N 1
ATOM 2170 C CA . ASN A 1 277 ? 8.518 30.823 -4.288 1.00 70.06 277 ASN A CA 1
ATOM 2171 C C . ASN A 1 277 ? 8.726 29.362 -3.858 1.00 70.06 277 ASN A C 1
ATOM 2173 O O . ASN A 1 277 ? 9.635 28.701 -4.363 1.00 70.06 277 ASN A O 1
ATOM 2177 N N . MET A 1 278 ? 7.854 28.816 -3.000 1.00 77.06 278 MET A N 1
ATOM 2178 C CA . MET A 1 278 ? 7.927 27.405 -2.600 1.00 77.06 278 MET A CA 1
ATOM 2179 C C . MET A 1 278 ? 7.679 26.463 -3.789 1.00 77.06 278 MET A C 1
ATOM 2181 O O . MET A 1 278 ? 8.428 25.507 -3.990 1.00 77.06 278 MET A O 1
ATOM 2185 N N . TYR A 1 279 ? 6.677 26.751 -4.627 1.00 75.88 279 TYR A N 1
ATOM 2186 C CA . TYR A 1 279 ? 6.397 25.942 -5.818 1.00 75.88 279 TYR A CA 1
ATOM 2187 C C . TYR A 1 279 ? 7.563 25.954 -6.820 1.00 75.88 279 TYR A C 1
ATOM 2189 O O . TYR A 1 279 ? 7.952 24.901 -7.332 1.00 75.88 279 TYR A O 1
ATOM 2197 N N . MET A 1 280 ? 8.167 27.124 -7.058 1.00 77.06 280 MET A N 1
ATOM 2198 C CA . MET A 1 280 ? 9.328 27.253 -7.945 1.00 77.06 280 MET A CA 1
ATOM 2199 C C . MET A 1 280 ? 10.547 26.488 -7.413 1.00 77.06 280 MET A C 1
ATOM 2201 O O . MET A 1 280 ? 11.199 25.790 -8.189 1.00 77.06 280 MET A O 1
ATOM 2205 N N . PHE A 1 281 ? 10.807 26.525 -6.101 1.00 85.06 281 PHE A N 1
ATOM 2206 C CA . PHE A 1 281 ? 11.878 25.741 -5.475 1.00 85.06 281 PHE A CA 1
ATOM 2207 C C . PHE A 1 281 ? 11.673 24.227 -5.655 1.00 85.06 281 PHE A C 1
ATOM 2209 O O . PHE A 1 281 ? 12.579 23.528 -6.110 1.00 85.06 281 PHE A O 1
ATOM 2216 N N . HIS A 1 282 ? 10.463 23.718 -5.395 1.00 74.12 282 HIS A N 1
ATOM 2217 C CA . HIS A 1 282 ? 10.139 22.300 -5.600 1.00 74.12 282 HIS A CA 1
ATOM 2218 C C . HIS A 1 282 ? 10.275 21.885 -7.077 1.00 74.12 282 HIS A C 1
ATOM 2220 O O . HIS A 1 282 ? 10.828 20.824 -7.374 1.00 74.12 282 HIS A O 1
ATOM 2226 N N . LYS A 1 283 ? 9.821 22.724 -8.021 1.00 80.56 283 LYS A N 1
ATOM 2227 C CA . LYS A 1 283 ? 9.970 22.475 -9.467 1.00 80.56 283 LYS A CA 1
ATOM 2228 C C . LYS A 1 283 ? 11.447 22.453 -9.880 1.00 80.56 283 LYS A C 1
ATOM 2230 O O . LYS A 1 283 ? 11.846 21.564 -10.630 1.00 80.56 283 LYS A O 1
ATOM 2235 N N . ALA A 1 284 ? 12.263 23.373 -9.362 1.00 84.75 284 ALA A N 1
ATOM 2236 C CA . ALA A 1 284 ? 13.703 23.413 -9.608 1.00 84.75 284 ALA A CA 1
ATOM 2237 C C . ALA A 1 284 ? 14.414 22.161 -9.065 1.00 84.75 284 ALA A C 1
ATOM 2239 O O . ALA A 1 284 ? 15.191 21.548 -9.793 1.00 84.75 284 ALA A O 1
ATOM 2240 N N . GLN A 1 285 ? 14.088 21.719 -7.845 1.00 86.12 285 GLN A N 1
ATOM 2241 C CA . GLN A 1 285 ? 14.655 20.504 -7.250 1.00 86.12 285 GLN A CA 1
ATOM 2242 C C . GLN A 1 285 ? 14.299 19.242 -8.054 1.00 86.12 285 GLN A C 1
ATOM 2244 O O . GLN A 1 285 ? 15.178 18.439 -8.368 1.00 86.12 285 GLN A O 1
ATOM 2249 N N . ILE A 1 286 ? 13.030 19.084 -8.450 1.00 80.25 286 ILE A N 1
ATOM 2250 C CA . ILE A 1 286 ? 12.585 17.961 -9.293 1.00 80.25 286 ILE A CA 1
ATOM 2251 C C . ILE A 1 286 ? 13.293 17.988 -10.656 1.00 80.25 286 ILE A C 1
ATOM 2253 O O . ILE A 1 286 ? 13.692 16.940 -11.166 1.00 80.25 286 ILE A O 1
ATOM 2257 N N . ASN A 1 287 ? 13.474 19.171 -11.246 1.00 84.88 287 ASN A N 1
ATOM 2258 C CA . ASN A 1 287 ? 14.183 19.322 -12.514 1.00 84.88 287 ASN A CA 1
ATOM 2259 C C . ASN A 1 287 ? 15.680 19.004 -12.389 1.00 84.88 287 ASN A C 1
ATOM 2261 O O . ASN A 1 287 ? 16.209 18.343 -13.277 1.00 84.88 287 ASN A O 1
ATOM 2265 N N . ALA A 1 288 ? 16.341 19.396 -11.296 1.00 82.38 288 ALA A N 1
ATOM 2266 C CA . ALA A 1 288 ? 17.739 19.052 -11.035 1.00 82.38 288 ALA A CA 1
ATOM 2267 C C . ALA A 1 288 ? 17.932 17.528 -10.934 1.00 82.38 288 ALA A C 1
ATOM 2269 O O . ALA A 1 288 ? 18.733 16.963 -11.676 1.00 82.38 288 ALA A O 1
ATOM 2270 N N . MET A 1 289 ? 17.106 16.843 -10.130 1.00 79.12 289 MET A N 1
ATOM 2271 C CA . MET A 1 289 ? 17.133 15.375 -10.024 1.00 79.12 289 MET A CA 1
ATOM 2272 C C . MET A 1 289 ? 16.896 14.685 -11.377 1.00 79.12 289 MET A C 1
ATOM 2274 O O . MET A 1 289 ? 17.541 13.685 -11.694 1.00 79.12 289 MET A O 1
ATOM 2278 N N . ARG A 1 290 ? 15.990 15.224 -12.207 1.00 82.62 290 ARG A N 1
ATOM 2279 C CA . ARG A 1 290 ? 15.772 14.724 -13.573 1.00 82.62 290 ARG A CA 1
ATOM 2280 C C . ARG A 1 290 ? 17.012 14.926 -14.446 1.00 82.62 290 ARG A C 1
ATOM 2282 O O . ARG A 1 290 ? 17.446 13.967 -15.074 1.00 82.62 290 ARG A O 1
ATOM 2289 N N . GLN A 1 291 ? 17.601 16.123 -14.461 1.00 84.94 291 GLN A N 1
ATOM 2290 C CA . GLN A 1 291 ? 18.789 16.441 -15.265 1.00 84.94 291 GLN A CA 1
ATOM 2291 C C . GLN A 1 291 ? 20.005 15.573 -14.919 1.00 84.94 291 GLN A C 1
ATOM 2293 O O . GLN A 1 291 ? 20.747 15.191 -15.824 1.00 84.94 291 GLN A O 1
ATOM 2298 N N . GLU A 1 292 ? 20.208 15.249 -13.640 1.00 82.69 292 GLU A N 1
ATOM 2299 C CA . GLU A 1 292 ? 21.251 14.312 -13.210 1.00 82.69 292 GLU A CA 1
ATOM 2300 C C . GLU A 1 292 ? 20.985 12.910 -13.769 1.00 82.69 292 GLU A C 1
ATOM 2302 O O . GLU A 1 292 ? 21.828 12.378 -14.495 1.00 82.69 292 GLU A O 1
ATOM 2307 N N . SER A 1 293 ? 19.774 12.375 -13.564 1.00 86.19 293 SER A N 1
ATOM 2308 C CA . SER A 1 293 ? 19.402 11.049 -14.077 1.00 86.19 293 SER A CA 1
ATOM 2309 C C . SER A 1 293 ? 19.530 10.931 -15.604 1.00 86.19 293 SER A C 1
ATOM 2311 O O . SER A 1 293 ? 19.987 9.903 -16.097 1.00 86.19 293 SER A O 1
ATOM 2313 N N . THR A 1 294 ? 19.231 11.990 -16.370 1.00 89.94 294 THR A N 1
ATOM 2314 C CA . THR A 1 294 ? 19.362 11.985 -17.839 1.00 89.94 294 THR A CA 1
ATOM 2315 C C . THR A 1 294 ? 20.796 11.709 -18.301 1.00 89.94 294 THR A C 1
ATOM 2317 O O . THR A 1 294 ? 20.988 11.004 -19.290 1.00 89.94 294 THR A O 1
ATOM 2320 N N . LYS A 1 295 ? 21.817 12.227 -17.602 1.00 89.06 295 LYS A N 1
ATOM 2321 C CA . LYS A 1 295 ? 23.227 12.000 -17.977 1.00 89.06 295 LYS A CA 1
ATOM 2322 C C . LYS A 1 295 ? 23.608 10.526 -17.841 1.00 89.06 295 LYS A C 1
ATOM 2324 O O . LYS A 1 295 ? 24.277 9.980 -18.714 1.00 89.06 295 LYS A O 1
ATOM 2329 N N . GLU A 1 296 ? 23.149 9.886 -16.770 1.00 89.88 296 GLU A N 1
ATOM 2330 C CA . GLU A 1 296 ? 23.386 8.465 -16.509 1.00 89.88 296 GLU A CA 1
ATOM 2331 C C . GLU A 1 296 ? 22.582 7.555 -17.450 1.00 89.88 296 GLU A C 1
ATOM 2333 O O . GLU A 1 296 ? 23.116 6.546 -17.910 1.00 89.88 296 GLU A O 1
ATOM 2338 N N . VAL A 1 297 ? 21.346 7.926 -17.818 1.00 92.12 297 VAL A N 1
ATOM 2339 C CA . VAL A 1 297 ? 20.571 7.214 -18.857 1.00 92.12 297 VAL A CA 1
ATOM 2340 C C . VAL A 1 297 ? 21.312 7.223 -20.192 1.00 92.12 297 VAL A C 1
ATOM 2342 O O . VAL A 1 297 ? 21.473 6.164 -20.791 1.00 92.12 297 VAL A O 1
ATOM 2345 N N . VAL A 1 298 ? 21.825 8.377 -20.634 1.00 93.94 298 VAL A N 1
ATOM 2346 C CA . VAL A 1 298 ? 22.580 8.485 -21.897 1.00 93.94 298 VAL A CA 1
ATOM 2347 C C . VAL A 1 298 ? 23.846 7.617 -21.881 1.00 93.94 298 VAL A C 1
ATOM 2349 O O . VAL A 1 298 ? 24.189 7.008 -22.895 1.00 93.94 298 VAL A O 1
ATOM 2352 N N . GLU A 1 299 ? 24.532 7.505 -20.740 1.00 91.94 299 GLU A N 1
ATOM 2353 C CA . GLU A 1 299 ? 25.698 6.621 -20.610 1.00 91.94 299 GLU A CA 1
ATOM 2354 C C . GLU A 1 299 ? 25.305 5.130 -20.589 1.00 91.94 299 GLU A C 1
ATOM 2356 O O . GLU A 1 299 ? 25.980 4.302 -21.204 1.00 91.94 299 GLU A O 1
ATOM 2361 N N . LEU A 1 300 ? 24.177 4.773 -19.963 1.00 91.75 300 LEU A N 1
ATOM 2362 C CA . LEU A 1 300 ? 23.620 3.417 -20.021 1.00 91.75 300 LEU A CA 1
ATOM 2363 C C . LEU A 1 300 ? 23.186 3.033 -21.445 1.00 91.75 300 LEU A C 1
ATOM 2365 O O . LEU A 1 300 ? 23.486 1.924 -21.887 1.00 91.75 300 LEU A O 1
ATOM 2369 N N . GLU A 1 301 ? 22.534 3.934 -22.183 1.00 94.81 301 GLU A N 1
ATOM 2370 C CA . GLU A 1 301 ? 22.146 3.734 -23.587 1.00 94.81 301 GLU A CA 1
ATOM 2371 C C . GLU A 1 301 ? 23.368 3.587 -24.502 1.00 94.81 301 GLU A C 1
ATOM 2373 O O . GLU A 1 301 ? 23.382 2.719 -25.377 1.00 94.81 301 GLU A O 1
ATOM 2378 N N . ARG A 1 302 ? 24.430 4.372 -24.265 1.00 94.94 302 ARG A N 1
ATOM 2379 C CA . ARG A 1 302 ? 25.725 4.237 -24.951 1.00 94.94 302 ARG A CA 1
ATOM 2380 C C . ARG A 1 302 ? 26.387 2.886 -24.674 1.00 94.94 302 ARG A C 1
ATOM 2382 O O . ARG A 1 302 ? 26.963 2.299 -25.587 1.00 94.94 302 ARG A O 1
ATOM 2389 N N . ARG A 1 303 ? 26.331 2.400 -23.429 1.00 92.69 303 ARG A N 1
ATOM 2390 C CA . ARG A 1 303 ? 26.942 1.125 -23.015 1.00 92.69 303 ARG A CA 1
ATOM 2391 C C . ARG A 1 303 ? 26.158 -0.095 -23.498 1.00 92.69 303 ARG A C 1
ATOM 2393 O O . ARG A 1 303 ? 26.757 -1.117 -23.822 1.00 92.69 303 ARG A O 1
ATOM 2400 N N . TYR A 1 304 ? 24.835 0.017 -23.560 1.00 94.19 304 TYR A N 1
ATOM 2401 C CA . TYR A 1 304 ? 23.922 -1.031 -24.009 1.00 94.19 304 TYR A CA 1
ATOM 2402 C C . TYR A 1 304 ? 23.120 -0.556 -25.229 1.00 94.19 304 TYR A C 1
ATOM 2404 O O . TYR A 1 304 ? 21.905 -0.381 -25.116 1.00 94.19 304 TYR A O 1
ATOM 2412 N N . PRO A 1 305 ? 23.755 -0.336 -26.396 1.00 96.00 305 PRO A N 1
ATOM 2413 C CA . PRO A 1 305 ? 23.065 0.171 -27.578 1.00 96.00 305 PRO A CA 1
ATOM 2414 C C . PRO A 1 305 ? 21.997 -0.809 -28.083 1.00 96.00 305 PRO A C 1
ATOM 2416 O O . PRO A 1 305 ? 22.042 -2.012 -27.808 1.00 96.00 305 PRO A O 1
ATOM 2419 N N . ILE A 1 306 ? 21.038 -0.303 -28.865 1.00 96.88 306 ILE A N 1
ATOM 2420 C CA . ILE A 1 306 ? 20.052 -1.149 -29.550 1.00 96.88 306 ILE A CA 1
ATOM 2421 C C . ILE A 1 306 ? 20.797 -2.151 -30.438 1.00 96.88 306 ILE A C 1
ATOM 2423 O O . ILE A 1 306 ? 21.624 -1.764 -31.262 1.00 96.88 306 ILE A O 1
ATOM 2427 N N . GLY A 1 307 ? 20.508 -3.440 -30.256 1.00 95.19 307 GLY A N 1
ATOM 2428 C CA . GLY A 1 307 ? 21.174 -4.509 -30.996 1.00 95.19 307 GLY A CA 1
ATOM 2429 C C . GLY A 1 307 ? 22.534 -4.921 -30.431 1.00 95.19 307 GLY A C 1
ATOM 2430 O O . GLY A 1 307 ? 23.263 -5.642 -31.109 1.00 95.19 307 GLY A O 1
ATOM 2431 N N . SER A 1 308 ? 22.854 -4.543 -29.184 1.00 93.81 308 SER A N 1
ATOM 2432 C CA . SER A 1 308 ? 24.057 -4.989 -28.456 1.00 93.81 308 SER A CA 1
ATOM 2433 C C . SER A 1 308 ? 24.259 -6.510 -28.454 1.00 93.81 308 SER A C 1
ATOM 2435 O O . SER A 1 308 ? 25.391 -6.982 -28.367 1.00 93.81 308 SER A O 1
ATOM 2437 N N . HIS A 1 309 ? 23.174 -7.287 -28.555 1.00 95.56 309 HIS A N 1
ATOM 2438 C CA . HIS A 1 309 ? 23.205 -8.745 -28.558 1.00 95.56 309 HIS A CA 1
ATOM 2439 C C . HIS A 1 309 ? 22.585 -9.330 -29.844 1.00 95.56 309 HIS A C 1
ATOM 2441 O O . HIS A 1 309 ? 21.429 -9.025 -30.152 1.00 95.56 309 HIS A O 1
ATOM 2447 N N . PRO A 1 310 ? 23.269 -10.244 -30.568 1.00 95.94 310 PRO A N 1
ATOM 2448 C CA . PRO A 1 310 ? 22.836 -10.706 -31.894 1.00 95.94 310 PRO A CA 1
ATOM 2449 C C . PRO A 1 310 ? 21.503 -11.470 -31.902 1.00 95.94 310 PRO A C 1
ATOM 2451 O O . PRO A 1 310 ? 20.844 -11.525 -32.935 1.00 95.94 310 PRO A O 1
ATOM 2454 N N . LEU A 1 311 ? 21.073 -12.040 -30.768 1.00 97.06 311 LEU A N 1
ATOM 2455 C CA . LEU A 1 311 ? 19.754 -12.690 -30.644 1.00 97.06 311 LEU A CA 1
ATOM 2456 C C . LEU A 1 311 ? 18.579 -11.695 -30.548 1.00 97.06 311 LEU A C 1
ATOM 2458 O O . LEU A 1 311 ? 17.426 -12.110 -30.638 1.00 97.06 311 LEU A O 1
ATOM 2462 N N . PHE A 1 312 ? 18.849 -10.402 -30.345 1.00 97.00 312 PHE A N 1
ATOM 2463 C CA . PHE A 1 312 ? 17.838 -9.371 -30.095 1.00 97.00 312 PHE A CA 1
ATOM 2464 C C . PHE A 1 312 ? 18.215 -8.037 -30.780 1.00 97.00 312 PHE A C 1
ATOM 2466 O O . PHE A 1 312 ? 18.428 -7.031 -30.100 1.00 97.00 312 PHE A O 1
ATOM 2473 N N . PRO A 1 313 ? 18.280 -7.991 -32.125 1.00 95.88 313 PRO A N 1
ATOM 2474 C CA . PRO A 1 313 ? 18.829 -6.851 -32.874 1.00 95.88 313 PRO A CA 1
ATOM 2475 C C . PRO A 1 313 ? 18.097 -5.516 -32.650 1.00 95.88 313 PRO A C 1
ATOM 2477 O O . PRO A 1 313 ? 18.675 -4.461 -32.873 1.00 95.88 313 PRO A O 1
ATOM 2480 N N . ASN A 1 314 ? 16.847 -5.550 -32.177 1.00 96.88 314 ASN A N 1
ATOM 2481 C CA . ASN A 1 314 ? 15.995 -4.369 -32.002 1.00 96.88 314 ASN A CA 1
ATOM 2482 C C . ASN A 1 314 ? 15.781 -3.997 -30.521 1.00 96.88 314 ASN A C 1
ATOM 2484 O O . ASN A 1 314 ? 14.773 -3.373 -30.192 1.00 96.88 314 ASN A O 1
ATOM 2488 N N . LYS A 1 315 ? 16.656 -4.442 -29.605 1.00 97.12 315 LYS A N 1
ATOM 2489 C CA . LYS A 1 315 ? 16.505 -4.227 -28.154 1.00 97.12 315 LYS A CA 1
ATOM 2490 C C . LYS A 1 315 ? 17.821 -3.833 -27.488 1.00 97.12 315 LYS A C 1
ATOM 2492 O O . LYS A 1 315 ? 18.887 -4.272 -27.915 1.00 97.12 315 LYS A O 1
ATOM 2497 N N . HIS A 1 316 ? 17.725 -3.069 -26.403 1.00 95.25 316 HIS A N 1
ATOM 2498 C CA . HIS A 1 316 ? 18.809 -2.895 -25.437 1.00 95.25 316 HIS A CA 1
ATOM 2499 C C . HIS A 1 316 ? 18.846 -4.132 -24.532 1.00 95.25 316 HIS A C 1
ATOM 2501 O O . HIS A 1 316 ? 17.906 -4.362 -23.765 1.00 95.25 316 HIS A O 1
ATOM 2507 N N . ILE A 1 317 ? 19.891 -4.954 -24.633 1.00 95.25 317 ILE A N 1
ATOM 2508 C CA . ILE A 1 317 ? 20.007 -6.187 -23.844 1.00 95.25 317 ILE A CA 1
ATOM 2509 C C . ILE A 1 317 ? 21.167 -6.105 -22.866 1.00 95.25 317 ILE A C 1
ATOM 2511 O O . ILE A 1 317 ? 22.312 -5.875 -23.257 1.00 95.25 317 ILE A O 1
ATOM 2515 N N . TYR A 1 318 ? 20.853 -6.403 -21.608 1.00 93.81 318 TYR A N 1
ATOM 2516 C CA . TYR A 1 318 ? 21.815 -6.850 -20.618 1.00 93.81 318 TYR A CA 1
ATOM 2517 C C . TYR A 1 318 ? 21.936 -8.380 -20.673 1.00 93.81 318 TYR A C 1
ATOM 2519 O O . TYR A 1 318 ? 20.924 -9.079 -20.577 1.00 93.81 318 TYR A O 1
ATOM 2527 N N . ALA A 1 319 ? 23.157 -8.901 -20.809 1.00 92.88 319 ALA A N 1
ATOM 2528 C CA . ALA A 1 319 ? 23.449 -10.333 -20.867 1.00 92.88 319 ALA A CA 1
ATOM 2529 C C . ALA A 1 319 ? 24.483 -10.712 -19.795 1.00 92.88 319 ALA A C 1
ATOM 2531 O O . ALA A 1 319 ? 25.554 -10.106 -19.753 1.00 92.88 319 ALA A O 1
ATOM 2532 N N . LYS A 1 320 ? 24.166 -11.686 -18.927 1.00 90.56 320 LYS A N 1
ATOM 2533 C CA . LYS A 1 320 ? 25.112 -12.244 -17.938 1.00 90.56 320 LYS A CA 1
ATOM 2534 C C . LYS A 1 320 ? 24.669 -13.599 -17.393 1.00 90.56 320 LYS A C 1
ATOM 2536 O O . LYS A 1 320 ? 23.496 -13.779 -17.058 1.00 90.56 320 LYS A O 1
ATOM 2541 N N . ASN A 1 321 ? 25.616 -14.514 -17.208 1.00 89.25 321 ASN A N 1
ATOM 2542 C CA . ASN A 1 321 ? 25.408 -15.908 -16.815 1.00 89.25 321 ASN A CA 1
ATOM 2543 C C . ASN A 1 321 ? 24.271 -16.592 -17.611 1.00 89.25 321 ASN A C 1
ATOM 2545 O O . ASN A 1 321 ? 23.392 -17.230 -17.022 1.00 89.25 321 ASN A O 1
ATOM 2549 N N . GLY A 1 322 ? 24.220 -16.371 -18.930 1.00 89.12 322 GLY A N 1
ATOM 2550 C CA . GLY A 1 322 ? 23.185 -16.915 -19.820 1.00 89.12 322 GLY A CA 1
ATOM 2551 C C . GLY A 1 322 ? 21.769 -16.347 -19.609 1.00 89.12 322 GLY A C 1
ATOM 2552 O O . GLY A 1 322 ? 20.800 -16.884 -20.152 1.00 89.12 322 GLY A O 1
ATOM 2553 N N . MET A 1 323 ? 21.611 -15.280 -18.818 1.00 92.25 323 MET A N 1
ATOM 2554 C CA . MET A 1 323 ? 20.345 -14.563 -18.637 1.00 92.25 323 MET A CA 1
ATOM 2555 C C . MET A 1 323 ? 20.325 -13.300 -19.498 1.00 92.25 323 MET A C 1
ATOM 2557 O O . MET A 1 323 ? 21.261 -12.504 -19.436 1.00 92.25 323 MET A O 1
ATOM 2561 N N . PHE A 1 324 ? 19.232 -13.084 -20.232 1.00 95.12 324 PHE A N 1
ATOM 2562 C CA . PHE A 1 324 ? 19.004 -11.866 -21.011 1.00 95.12 324 PHE A CA 1
ATOM 2563 C C . PHE A 1 324 ? 17.890 -11.038 -20.387 1.00 95.12 324 PHE A C 1
ATOM 2565 O O . PHE A 1 324 ? 16.793 -11.547 -20.157 1.00 95.12 324 PHE A O 1
ATOM 2572 N N . LEU A 1 325 ? 18.154 -9.761 -20.132 1.00 94.44 325 LEU A N 1
ATOM 2573 C CA . LEU A 1 325 ? 17.190 -8.817 -19.576 1.00 94.44 325 LEU A CA 1
ATOM 2574 C C . LEU A 1 325 ? 17.077 -7.609 -20.506 1.00 94.44 325 LEU A C 1
ATOM 2576 O O . LEU A 1 325 ? 18.077 -7.063 -20.969 1.00 94.44 325 LEU A O 1
ATOM 2580 N N . GLU A 1 326 ? 15.839 -7.225 -20.803 1.00 95.69 326 GLU A N 1
ATOM 2581 C CA . GLU A 1 326 ? 15.528 -6.098 -21.676 1.00 95.69 326 GLU A CA 1
ATOM 2582 C C . GLU A 1 326 ? 15.593 -4.789 -20.889 1.00 95.69 326 GLU A C 1
ATOM 2584 O O . GLU A 1 326 ? 14.783 -4.547 -19.990 1.00 95.69 326 GLU A O 1
ATOM 2589 N N . LEU A 1 327 ? 16.552 -3.936 -21.240 1.00 94.38 327 LEU A N 1
ATOM 2590 C CA . LEU A 1 327 ? 16.714 -2.613 -20.649 1.00 94.38 327 LEU A CA 1
ATOM 2591 C C . LEU A 1 327 ? 15.724 -1.641 -21.301 1.00 94.38 327 LEU A C 1
ATOM 2593 O O . LEU A 1 327 ? 16.068 -0.841 -22.164 1.00 94.38 327 LEU A O 1
ATOM 2597 N N . THR A 1 328 ? 14.457 -1.738 -20.899 1.00 94.00 328 THR A N 1
ATOM 2598 C CA . THR A 1 328 ? 13.441 -0.738 -21.266 1.00 94.00 328 THR A CA 1
ATOM 2599 C C . THR A 1 328 ? 13.805 0.639 -20.700 1.00 94.00 328 THR A C 1
ATOM 2601 O O . THR A 1 328 ? 14.515 0.723 -19.697 1.00 94.00 328 THR A O 1
ATOM 2604 N N . SER A 1 329 ? 13.244 1.721 -21.248 1.00 90.75 329 SER A N 1
ATOM 2605 C CA . SER A 1 329 ? 13.440 3.084 -20.718 1.00 90.75 329 SER A CA 1
ATOM 2606 C C . SER A 1 329 ? 13.097 3.202 -19.225 1.00 90.75 329 SER A C 1
ATOM 2608 O O . SER A 1 329 ? 13.740 3.952 -18.501 1.00 90.75 329 SER A O 1
ATOM 2610 N N . LEU A 1 330 ? 12.131 2.416 -18.727 1.00 87.88 330 LEU A N 1
ATOM 2611 C CA . LEU A 1 330 ? 11.832 2.340 -17.294 1.00 87.88 330 LEU A CA 1
ATOM 2612 C C . LEU A 1 330 ? 12.970 1.676 -16.503 1.00 87.88 330 LEU A C 1
ATOM 2614 O O . LEU A 1 330 ? 13.335 2.168 -15.442 1.00 87.88 330 LEU A O 1
ATOM 2618 N N . CYS A 1 331 ? 13.547 0.584 -17.011 1.00 89.38 331 CYS A N 1
ATOM 2619 C CA . CYS A 1 331 ? 14.685 -0.086 -16.378 1.00 89.38 331 CYS A CA 1
ATOM 2620 C C . CYS A 1 331 ? 15.931 0.809 -16.350 1.00 89.38 331 CYS A C 1
ATOM 2622 O O . CYS A 1 331 ? 16.598 0.863 -15.320 1.00 89.38 331 CYS A O 1
ATOM 2624 N N . LEU A 1 332 ? 16.198 1.533 -17.443 1.00 90.06 332 LEU A N 1
ATOM 2625 C CA . LEU A 1 332 ? 17.280 2.517 -17.541 1.00 90.06 332 LEU A CA 1
ATOM 2626 C C . LEU A 1 332 ? 17.085 3.648 -16.517 1.00 90.06 332 LEU A C 1
ATOM 2628 O O . LEU A 1 332 ? 17.971 3.869 -15.698 1.00 90.06 332 LEU A O 1
ATOM 2632 N N . ASN A 1 333 ? 15.893 4.256 -16.465 1.00 87.88 333 ASN A N 1
ATOM 2633 C CA . ASN A 1 333 ? 15.542 5.290 -15.480 1.00 87.88 333 ASN A CA 1
ATOM 2634 C C . ASN A 1 333 ? 15.623 4.795 -14.020 1.00 87.88 333 ASN A C 1
ATOM 2636 O O . ASN A 1 333 ? 16.041 5.527 -13.125 1.00 87.88 333 ASN A O 1
ATOM 2640 N N . CYS A 1 334 ? 15.215 3.553 -13.738 1.00 84.31 334 CYS A N 1
ATOM 2641 C CA . CYS A 1 334 ? 15.381 2.971 -12.403 1.00 84.31 334 CYS A CA 1
ATOM 2642 C C . CYS A 1 334 ? 16.857 2.737 -12.048 1.00 84.31 334 CYS A C 1
ATOM 2644 O O . CYS A 1 334 ? 17.211 2.821 -10.877 1.00 84.31 334 CYS A O 1
ATOM 2646 N N . GLN A 1 335 ? 17.712 2.436 -13.028 1.00 84.31 335 GLN A N 1
ATOM 2647 C CA . GLN A 1 335 ? 19.141 2.235 -12.801 1.00 84.31 335 GLN A CA 1
ATOM 2648 C C . GLN A 1 335 ? 19.900 3.562 -12.618 1.00 84.31 335 GLN A C 1
ATOM 2650 O O . GLN A 1 335 ? 20.750 3.634 -11.739 1.00 84.31 335 GLN A O 1
ATOM 2655 N N . SER A 1 336 ? 19.536 4.614 -13.357 1.00 87.06 336 SER A N 1
ATOM 2656 C CA . SER A 1 336 ? 20.120 5.971 -13.301 1.00 87.06 336 SER A CA 1
ATOM 2657 C C . SER A 1 336 ? 19.635 6.860 -12.147 1.00 87.06 336 SER A C 1
ATOM 2659 O O . SER A 1 336 ? 19.910 8.057 -12.111 1.00 87.06 336 SER A O 1
ATOM 2661 N N . THR A 1 337 ? 18.777 6.344 -11.268 1.00 83.06 337 THR A N 1
ATOM 2662 C CA . THR A 1 337 ? 18.266 7.082 -10.097 1.00 83.06 337 THR A CA 1
ATOM 2663 C C . THR A 1 337 ? 18.726 6.456 -8.786 1.00 83.06 337 THR A C 1
ATOM 2665 O O . THR A 1 337 ? 18.355 6.928 -7.709 1.00 83.06 337 THR A O 1
ATOM 2668 N N . GLN A 1 338 ? 19.512 5.376 -8.848 1.00 76.69 338 GLN A N 1
ATOM 2669 C CA . GLN A 1 338 ? 19.793 4.551 -7.686 1.00 76.69 338 GLN A CA 1
ATOM 2670 C C . GLN A 1 338 ? 21.200 4.791 -7.132 1.00 76.69 338 GLN A C 1
ATOM 2672 O O . GLN A 1 338 ? 22.194 4.277 -7.630 1.00 76.69 338 GLN A O 1
ATOM 2677 N N . SER A 1 339 ? 21.248 5.503 -6.008 1.00 59.59 339 SER A N 1
ATOM 2678 C CA . SER A 1 339 ? 22.451 5.902 -5.267 1.00 59.59 339 SER A CA 1
ATOM 2679 C C . SER A 1 339 ? 23.182 4.771 -4.518 1.00 59.59 339 SER A C 1
ATOM 2681 O O . SER A 1 339 ? 23.885 5.033 -3.542 1.00 59.59 339 SER A O 1
ATOM 2683 N N . ASP A 1 340 ? 23.030 3.506 -4.930 1.00 71.56 340 ASP A N 1
ATOM 2684 C CA . ASP A 1 340 ? 23.770 2.396 -4.317 1.00 71.56 340 ASP A CA 1
ATOM 2685 C C . ASP A 1 340 ? 25.215 2.381 -4.857 1.00 71.56 340 ASP A C 1
ATOM 2687 O O . ASP A 1 340 ? 25.410 2.073 -6.033 1.00 71.56 340 ASP A O 1
ATOM 2691 N N . PRO A 1 341 ? 26.253 2.634 -4.033 1.00 66.75 341 PRO A N 1
ATOM 2692 C CA . PRO A 1 341 ? 27.648 2.636 -4.487 1.00 66.75 341 PRO A CA 1
ATOM 2693 C C . PRO A 1 341 ? 28.145 1.259 -4.967 1.00 66.75 341 PRO A C 1
ATOM 2695 O O . PRO A 1 341 ? 29.276 1.140 -5.436 1.00 66.75 341 PRO A O 1
ATOM 2698 N N . ARG A 1 342 ? 27.336 0.199 -4.832 1.00 66.19 342 ARG A N 1
ATOM 2699 C CA . ARG A 1 342 ? 27.604 -1.146 -5.365 1.00 66.19 342 ARG A CA 1
ATOM 2700 C C . ARG A 1 342 ? 26.979 -1.391 -6.738 1.00 66.19 342 ARG A C 1
ATOM 2702 O O . ARG A 1 342 ? 27.291 -2.413 -7.352 1.00 66.19 342 ARG A O 1
ATOM 2709 N N . ALA A 1 343 ? 26.108 -0.502 -7.212 1.00 67.88 343 ALA A N 1
ATOM 2710 C CA . ALA A 1 343 ? 25.507 -0.576 -8.536 1.00 67.88 343 ALA A CA 1
ATOM 2711 C C . ALA A 1 343 ? 26.525 -0.133 -9.594 1.00 67.88 343 ALA A C 1
ATOM 2713 O O . ALA A 1 343 ? 26.561 1.017 -10.021 1.00 67.88 343 ALA A O 1
ATOM 2714 N N . THR A 1 344 ? 27.388 -1.054 -10.017 1.00 74.44 344 THR A N 1
ATOM 2715 C CA . THR A 1 344 ? 28.244 -0.819 -11.180 1.00 74.44 344 THR A CA 1
ATOM 2716 C C . THR A 1 344 ? 27.467 -1.080 -12.464 1.00 74.44 344 THR A C 1
ATOM 2718 O O . THR A 1 344 ? 26.573 -1.925 -12.517 1.00 74.44 344 THR A O 1
ATOM 2721 N N . TYR A 1 345 ? 27.851 -0.404 -13.544 1.00 75.12 345 TYR A N 1
ATOM 2722 C CA . TYR A 1 345 ? 27.262 -0.603 -14.870 1.00 75.12 345 TYR A CA 1
ATOM 2723 C C . TYR A 1 345 ? 27.247 -2.076 -15.343 1.00 75.12 345 TYR A C 1
ATOM 2725 O O . TYR A 1 345 ? 26.379 -2.444 -16.130 1.00 75.12 345 TYR A O 1
ATOM 2733 N N . ASP A 1 346 ? 28.169 -2.920 -14.858 1.00 78.00 346 ASP A N 1
ATOM 2734 C CA . ASP A 1 346 ? 28.294 -4.358 -15.175 1.00 78.00 346 ASP A CA 1
ATOM 2735 C C . ASP A 1 346 ? 27.478 -5.291 -14.263 1.00 78.00 346 ASP A C 1
ATOM 2737 O O . ASP A 1 346 ? 27.413 -6.512 -14.481 1.00 78.00 346 ASP A O 1
ATOM 2741 N N . MET A 1 347 ? 26.880 -4.748 -13.205 1.00 78.94 347 MET A N 1
ATOM 2742 C CA . MET A 1 347 ? 26.063 -5.473 -12.242 1.00 78.94 347 MET A CA 1
ATOM 2743 C C . MET A 1 347 ? 24.781 -4.674 -11.984 1.00 78.94 347 MET A C 1
ATOM 2745 O O . MET A 1 347 ? 24.733 -3.875 -11.047 1.00 78.94 347 MET A O 1
ATOM 2749 N N . PRO A 1 348 ? 23.733 -4.881 -12.804 1.00 67.62 348 PRO A N 1
ATOM 2750 C CA . PRO A 1 348 ? 22.469 -4.221 -12.598 1.00 67.62 348 PRO A CA 1
ATOM 2751 C C . PRO A 1 348 ? 21.909 -4.634 -11.246 1.00 67.62 348 PRO A C 1
ATOM 2753 O O . PRO A 1 348 ? 22.205 -5.699 -10.693 1.00 67.62 348 PRO A O 1
ATOM 2756 N N . LEU A 1 349 ? 21.104 -3.732 -10.717 1.00 69.06 349 LEU A N 1
ATOM 2757 C CA . LEU A 1 349 ? 20.640 -3.762 -9.347 1.00 69.06 349 LEU A CA 1
ATOM 2758 C C . LEU A 1 349 ? 19.904 -5.059 -9.017 1.00 69.06 349 LEU A C 1
ATOM 2760 O O . LEU A 1 349 ? 19.153 -5.594 -9.829 1.00 69.06 349 LEU A O 1
ATOM 2764 N N . MET A 1 350 ? 20.010 -5.482 -7.757 1.00 68.06 350 MET A N 1
ATOM 2765 C CA . MET A 1 350 ? 19.206 -6.559 -7.160 1.00 68.06 350 MET A CA 1
ATOM 2766 C C . MET A 1 350 ? 17.729 -6.142 -6.968 1.00 68.06 350 MET A C 1
ATOM 2768 O O . MET A 1 350 ? 17.102 -6.461 -5.958 1.00 68.06 350 MET A O 1
ATOM 2772 N N . SER A 1 351 ? 17.172 -5.381 -7.913 1.00 73.12 351 SER A N 1
ATOM 2773 C CA . SER A 1 351 ? 15.771 -4.978 -7.932 1.00 73.12 351 SER A CA 1
ATOM 2774 C C . SER A 1 351 ? 14.903 -6.108 -8.489 1.00 73.12 351 SER A C 1
ATOM 2776 O O . SER A 1 351 ? 15.363 -6.978 -9.232 1.00 73.12 351 SER A O 1
ATOM 2778 N N . ASN A 1 352 ? 13.606 -6.072 -8.182 1.00 78.62 352 ASN A N 1
ATOM 2779 C CA . ASN A 1 352 ? 12.650 -7.085 -8.644 1.00 78.62 352 ASN A CA 1
ATOM 2780 C C . ASN A 1 352 ? 12.538 -7.172 -10.185 1.00 78.62 352 ASN A C 1
ATOM 2782 O O . ASN A 1 352 ? 12.024 -8.167 -10.703 1.00 78.62 352 ASN A O 1
ATOM 2786 N N . TYR A 1 353 ? 13.027 -6.163 -10.916 1.00 78.00 353 TYR A N 1
ATOM 2787 C CA . TYR A 1 353 ? 13.068 -6.149 -12.379 1.00 78.00 353 TYR A CA 1
ATOM 2788 C C . TYR A 1 353 ? 14.177 -7.045 -12.958 1.00 78.00 353 TYR A C 1
ATOM 2790 O O . TYR A 1 353 ? 13.982 -7.614 -14.029 1.00 78.00 353 TYR A O 1
ATOM 2798 N N . PHE A 1 354 ? 15.288 -7.255 -12.242 1.00 81.69 354 PHE A N 1
ATOM 2799 C CA . PHE A 1 354 ? 16.427 -8.067 -12.698 1.00 81.69 354 PHE A CA 1
ATOM 2800 C C . PHE A 1 354 ? 16.372 -9.502 -12.146 1.00 81.69 354 PHE A C 1
ATOM 2802 O O . PHE A 1 354 ? 17.335 -10.040 -11.602 1.00 81.69 354 PHE A O 1
ATOM 2809 N N . THR A 1 355 ? 15.204 -10.137 -12.263 1.00 87.31 355 THR A N 1
ATOM 2810 C CA . THR A 1 355 ? 14.949 -11.504 -11.779 1.00 87.31 355 THR A CA 1
ATOM 2811 C C . THR A 1 355 ? 14.882 -12.512 -12.928 1.00 87.31 355 THR A C 1
ATOM 2813 O O . THR A 1 355 ? 14.527 -12.168 -14.055 1.00 87.31 355 THR A O 1
ATOM 2816 N N . LYS A 1 356 ? 15.179 -13.793 -12.651 1.00 88.44 356 LYS A N 1
ATOM 2817 C CA . LYS A 1 356 ? 15.098 -14.881 -13.652 1.00 88.44 356 LYS A CA 1
ATOM 2818 C C . LYS A 1 356 ? 13.719 -14.999 -14.306 1.00 88.44 356 LYS A C 1
ATOM 2820 O O . LYS A 1 356 ? 13.638 -15.333 -15.481 1.00 88.44 356 LYS A O 1
ATOM 2825 N N . ASP A 1 357 ? 12.660 -14.657 -13.578 1.00 91.38 357 ASP A N 1
ATOM 2826 C CA . ASP A 1 357 ? 11.276 -14.679 -14.069 1.00 91.38 357 ASP A CA 1
ATOM 2827 C C . ASP A 1 357 ? 10.964 -13.531 -15.051 1.00 91.38 357 ASP A C 1
ATOM 2829 O O . ASP A 1 357 ? 9.934 -13.550 -15.725 1.00 91.38 357 ASP A O 1
ATOM 2833 N N . LYS A 1 358 ? 11.844 -12.524 -15.133 1.00 91.12 358 LYS A N 1
ATOM 2834 C CA . LYS A 1 358 ? 11.805 -11.421 -16.105 1.00 91.12 358 LYS A CA 1
ATOM 2835 C C . LYS A 1 358 ? 12.811 -11.591 -17.244 1.00 91.12 358 LYS A C 1
ATOM 2837 O O . LYS A 1 358 ? 12.782 -10.800 -18.184 1.00 91.12 358 LYS A O 1
ATOM 2842 N N . ALA A 1 359 ? 13.668 -12.613 -17.190 1.00 94.25 359 ALA A N 1
ATOM 2843 C CA . ALA A 1 359 ? 14.620 -12.887 -18.255 1.00 94.25 359 ALA A CA 1
ATOM 2844 C C . ALA A 1 359 ? 13.888 -13.315 -19.535 1.00 94.25 359 ALA A C 1
ATOM 2846 O O . ALA A 1 359 ? 13.075 -14.246 -19.530 1.00 94.25 359 ALA A O 1
ATOM 2847 N N . ILE A 1 360 ? 14.191 -12.645 -20.645 1.00 96.12 360 ILE A N 1
ATOM 2848 C CA . ILE A 1 360 ? 13.621 -12.980 -21.947 1.00 96.12 360 ILE A CA 1
ATOM 2849 C C . ILE A 1 360 ? 14.345 -14.198 -22.527 1.00 96.12 360 ILE A C 1
ATOM 2851 O O . ILE A 1 360 ? 15.569 -14.318 -22.456 1.00 96.12 360 ILE A O 1
ATOM 2855 N N . LYS A 1 361 ? 13.586 -15.124 -23.114 1.00 96.81 361 LYS A N 1
ATOM 2856 C CA . LYS A 1 361 ? 14.154 -16.278 -23.820 1.00 96.81 361 LYS A CA 1
ATOM 2857 C C . LYS A 1 361 ? 14.350 -15.908 -25.292 1.00 96.81 361 LYS A C 1
ATOM 2859 O O . LYS A 1 361 ? 13.394 -15.422 -25.899 1.00 96.81 361 LYS A O 1
ATOM 2864 N N . PRO A 1 362 ? 15.538 -16.120 -25.882 1.00 96.12 362 PRO A N 1
ATOM 2865 C CA . PRO A 1 362 ? 15.738 -15.899 -27.304 1.00 96.12 362 PRO A CA 1
ATOM 2866 C C . PRO A 1 362 ? 14.929 -16.918 -28.107 1.00 96.12 362 PRO A C 1
ATOM 2868 O O . PRO A 1 362 ? 14.822 -18.090 -27.733 1.00 96.12 362 PRO A O 1
ATOM 2871 N N . ALA A 1 363 ? 14.378 -16.478 -29.236 1.00 95.94 363 ALA A N 1
ATOM 2872 C CA . ALA A 1 363 ? 13.830 -17.396 -30.224 1.00 95.94 363 ALA A CA 1
ATOM 2873 C C . ALA A 1 363 ? 14.960 -18.259 -30.815 1.00 95.94 363 ALA A C 1
ATOM 2875 O O . ALA A 1 363 ? 16.099 -17.800 -30.928 1.00 95.94 363 ALA A O 1
ATOM 2876 N N . ARG A 1 364 ? 14.649 -19.500 -31.215 1.00 96.25 364 ARG A N 1
ATOM 2877 C CA . ARG A 1 364 ? 15.590 -20.315 -31.999 1.00 96.25 364 ARG A CA 1
ATOM 2878 C C . ARG A 1 364 ? 15.840 -19.603 -33.340 1.00 96.25 364 ARG A C 1
ATOM 2880 O O . ARG A 1 364 ? 14.852 -19.269 -33.999 1.00 96.25 364 ARG A O 1
ATOM 2887 N N . PRO A 1 365 ? 17.099 -19.372 -33.754 1.00 96.06 365 PRO A N 1
ATOM 2888 C CA . PRO A 1 365 ? 17.387 -18.755 -35.043 1.00 96.06 365 PRO A CA 1
ATOM 2889 C C . PRO A 1 365 ? 16.793 -19.591 -36.191 1.00 96.06 365 PRO A C 1
ATOM 2891 O O . PRO A 1 365 ? 16.925 -20.821 -36.163 1.00 96.06 365 PRO A O 1
ATOM 2894 N N . PRO A 1 366 ? 16.116 -18.974 -37.177 1.00 95.12 366 PRO A N 1
ATOM 2895 C CA . PRO A 1 366 ? 15.616 -19.693 -38.342 1.00 95.12 366 PRO A CA 1
ATOM 2896 C C . PRO A 1 366 ? 16.765 -20.270 -39.194 1.00 95.12 366 PRO A C 1
ATOM 2898 O O . PRO A 1 366 ? 17.881 -19.738 -39.179 1.00 95.12 366 PRO A O 1
ATOM 2901 N N . PRO A 1 367 ? 16.516 -21.335 -39.980 1.00 95.44 367 PRO A N 1
ATOM 2902 C CA . PRO A 1 367 ? 17.481 -21.826 -40.961 1.00 95.44 367 PRO A CA 1
ATOM 2903 C C . PRO A 1 367 ? 17.931 -20.696 -41.898 1.00 95.44 367 PRO A C 1
ATOM 2905 O O . PRO A 1 367 ? 17.098 -19.973 -42.441 1.00 95.44 367 PRO A O 1
ATOM 2908 N N . GLY A 1 368 ? 19.245 -20.530 -42.067 1.00 94.62 368 GLY A N 1
ATOM 2909 C CA . GLY A 1 368 ? 19.832 -19.431 -42.846 1.00 94.62 368 GLY A CA 1
ATOM 2910 C C . GLY A 1 368 ? 20.179 -18.160 -42.053 1.00 94.62 368 GLY A C 1
ATOM 2911 O O . GLY A 1 368 ? 20.715 -17.223 -42.641 1.00 94.62 368 GLY A O 1
ATOM 2912 N N . SER A 1 369 ? 19.939 -18.108 -40.737 1.00 95.81 369 SER A N 1
ATOM 2913 C CA . SER A 1 369 ? 20.520 -17.069 -39.869 1.00 95.81 369 SER A CA 1
ATOM 2914 C C . SER A 1 369 ? 22.057 -17.082 -39.876 1.00 95.81 369 SER A C 1
ATOM 2916 O O . SER A 1 369 ? 22.691 -18.089 -40.190 1.00 95.81 369 SER A O 1
ATOM 2918 N N . SER A 1 370 ? 22.676 -15.958 -39.496 1.00 95.19 370 SER A N 1
ATOM 2919 C CA . SER A 1 370 ? 24.139 -15.838 -39.456 1.00 95.19 370 SER A CA 1
ATOM 2920 C C . SER A 1 370 ? 24.781 -16.794 -38.443 1.00 95.19 370 SER A C 1
ATOM 2922 O O . SER A 1 370 ? 24.220 -17.071 -37.379 1.00 95.19 370 SER A O 1
ATOM 2924 N N . MET A 1 371 ? 26.009 -17.240 -38.733 1.00 93.06 371 MET A N 1
ATOM 2925 C CA . MET A 1 371 ? 26.800 -18.081 -37.819 1.00 93.06 371 MET A CA 1
ATOM 2926 C C . MET A 1 371 ? 26.956 -17.442 -36.432 1.00 93.06 371 MET A C 1
ATOM 2928 O O . MET A 1 371 ? 26.865 -18.133 -35.425 1.00 93.06 371 MET A O 1
ATOM 2932 N N . THR A 1 372 ? 27.098 -16.116 -36.372 1.00 94.38 372 THR A N 1
ATOM 2933 C CA . THR A 1 372 ? 27.125 -15.313 -35.139 1.00 94.38 372 THR A CA 1
ATOM 2934 C C . THR A 1 372 ? 25.863 -15.506 -34.290 1.00 94.38 372 THR A C 1
ATOM 2936 O O . THR A 1 372 ? 25.946 -15.679 -33.075 1.00 94.38 372 THR A O 1
ATOM 2939 N N . MET A 1 373 ? 24.684 -15.520 -34.921 1.00 95.25 373 MET A N 1
ATOM 2940 C CA . MET A 1 373 ? 23.403 -15.710 -34.237 1.00 95.25 373 MET A CA 1
ATOM 2941 C C . MET A 1 373 ? 23.246 -17.154 -33.731 1.00 95.25 373 MET A C 1
ATOM 2943 O O . MET A 1 373 ? 22.805 -17.360 -32.602 1.00 95.25 373 MET A O 1
ATOM 2947 N N . PHE A 1 374 ? 23.667 -18.153 -34.515 1.00 95.19 374 PHE A N 1
ATOM 2948 C CA . PHE A 1 374 ? 23.693 -19.551 -34.067 1.00 95.19 374 PHE A CA 1
ATOM 2949 C C . PHE A 1 374 ? 24.701 -19.794 -32.934 1.00 95.19 374 PHE A C 1
ATOM 2951 O O . PHE A 1 374 ? 24.362 -20.473 -31.967 1.00 95.19 374 PHE A O 1
ATOM 2958 N N . ALA A 1 375 ? 25.895 -19.199 -32.993 1.00 94.25 375 ALA A N 1
ATOM 2959 C CA . ALA A 1 375 ? 26.900 -19.290 -31.933 1.00 94.25 375 ALA A CA 1
ATOM 2960 C C . ALA A 1 375 ? 26.392 -18.684 -30.612 1.00 94.25 375 ALA A C 1
ATOM 2962 O O . ALA A 1 375 ? 26.492 -19.322 -29.563 1.00 94.25 375 ALA A O 1
ATOM 2963 N N . ALA A 1 376 ? 25.762 -17.505 -30.666 1.00 95.12 376 ALA A N 1
ATOM 2964 C CA . ALA A 1 376 ? 25.137 -16.879 -29.501 1.00 95.12 376 ALA A CA 1
ATOM 2965 C C . ALA A 1 376 ? 23.976 -17.711 -28.929 1.00 95.12 376 ALA A C 1
ATOM 2967 O O . ALA A 1 376 ? 23.833 -17.822 -27.710 1.00 95.12 376 ALA A O 1
ATOM 2968 N N . TYR A 1 377 ? 23.167 -18.346 -29.785 1.00 96.38 377 TYR A N 1
ATOM 2969 C CA . TYR A 1 377 ? 22.116 -19.261 -29.334 1.00 96.38 377 TYR A CA 1
ATOM 2970 C C . TYR A 1 377 ? 22.697 -20.530 -28.691 1.00 96.38 377 TYR A C 1
ATOM 2972 O O . TYR A 1 377 ? 22.193 -20.993 -27.670 1.00 96.38 377 TYR A O 1
ATOM 2980 N N . GLY A 1 378 ? 23.793 -21.064 -29.238 1.00 94.44 378 GLY A N 1
ATOM 2981 C CA . GLY A 1 378 ? 24.521 -22.198 -28.670 1.00 94.44 378 GLY A CA 1
ATOM 2982 C C . GLY A 1 378 ? 25.100 -21.904 -27.284 1.00 94.44 378 GLY A C 1
ATOM 2983 O O . GLY A 1 378 ? 24.962 -22.735 -26.388 1.00 94.44 378 GLY A O 1
ATOM 2984 N N . ALA A 1 379 ? 25.679 -20.714 -27.082 1.00 93.81 379 ALA A N 1
ATOM 2985 C CA . ALA A 1 379 ? 26.136 -20.252 -25.768 1.00 93.81 379 ALA A CA 1
ATOM 2986 C C . ALA A 1 379 ? 24.967 -20.167 -24.767 1.00 93.81 379 ALA A C 1
ATOM 2988 O O . ALA A 1 379 ? 25.037 -20.749 -23.685 1.00 93.81 379 ALA A O 1
ATOM 2989 N N . TYR A 1 380 ? 23.838 -19.568 -25.171 1.00 94.44 380 TYR A N 1
ATOM 2990 C CA . TYR A 1 380 ? 22.622 -19.523 -24.352 1.00 94.44 380 TYR A CA 1
ATOM 2991 C C . TYR A 1 380 ? 22.130 -20.915 -23.924 1.00 94.44 380 TYR A C 1
ATOM 2993 O O . TYR A 1 380 ? 21.840 -21.124 -22.747 1.00 94.44 380 TYR A O 1
ATOM 3001 N N . VAL A 1 381 ? 22.061 -21.881 -24.849 1.00 94.19 381 VAL A N 1
ATOM 3002 C CA . VAL A 1 381 ? 21.615 -23.256 -24.548 1.00 94.19 381 VAL A CA 1
ATOM 3003 C C . VAL A 1 381 ? 22.535 -23.947 -23.531 1.00 94.19 381 VAL A C 1
ATOM 3005 O O . VAL A 1 381 ? 22.060 -24.750 -22.730 1.00 94.19 381 VAL A O 1
ATOM 3008 N N . LYS A 1 382 ? 23.828 -23.603 -23.509 1.00 92.44 382 LYS A N 1
ATOM 3009 C CA . LYS A 1 382 ? 24.802 -24.083 -22.514 1.00 92.44 382 LYS A CA 1
ATOM 3010 C C . LYS A 1 382 ? 24.784 -23.304 -21.192 1.00 92.44 382 LYS A C 1
ATOM 3012 O O . LYS A 1 382 ? 25.376 -23.763 -20.219 1.00 92.44 382 LYS A O 1
ATOM 3017 N N . GLY A 1 383 ? 24.120 -22.147 -21.137 1.00 91.38 383 GLY A N 1
ATOM 3018 C CA . GLY A 1 383 ? 24.189 -21.216 -20.005 1.00 91.38 383 GLY A CA 1
ATOM 3019 C C . GLY A 1 383 ? 25.496 -20.414 -19.936 1.00 91.38 383 GLY A C 1
ATOM 3020 O O . GLY A 1 383 ? 25.838 -19.905 -18.872 1.00 91.38 383 GLY A O 1
ATOM 3021 N N . GLU A 1 384 ? 26.223 -20.319 -21.051 1.00 91.69 384 GLU A N 1
ATOM 3022 C CA . GLU A 1 384 ? 27.475 -19.570 -21.194 1.00 91.69 384 GLU A CA 1
ATOM 3023 C C . GLU A 1 384 ? 27.200 -18.146 -21.707 1.00 91.69 384 GLU A C 1
ATOM 3025 O O . GLU A 1 384 ? 26.249 -17.913 -22.458 1.00 91.69 384 GLU A O 1
ATOM 3030 N N . ASP A 1 385 ? 28.052 -17.187 -21.334 1.00 90.50 385 ASP A N 1
ATOM 3031 C CA . ASP A 1 385 ? 27.964 -15.822 -21.855 1.00 90.50 385 ASP A CA 1
ATOM 3032 C C . ASP A 1 385 ? 28.600 -15.717 -23.244 1.00 90.50 385 ASP A C 1
ATOM 3034 O O . ASP A 1 385 ? 29.748 -16.107 -23.471 1.00 90.50 385 ASP A O 1
ATOM 3038 N N . TYR A 1 386 ? 27.839 -15.165 -24.190 1.00 91.50 386 TYR A N 1
ATOM 3039 C CA . TYR A 1 386 ? 28.310 -14.943 -25.549 1.00 91.50 386 TYR A CA 1
ATOM 3040 C C . TYR A 1 386 ? 29.347 -13.813 -25.585 1.00 91.50 386 TYR A C 1
ATOM 3042 O O . TYR A 1 386 ? 29.036 -12.655 -25.305 1.00 91.50 386 TYR A O 1
ATOM 3050 N N . THR A 1 387 ? 30.575 -14.150 -25.980 1.00 87.56 387 THR A N 1
ATOM 3051 C CA . THR A 1 387 ? 31.666 -13.197 -26.215 1.00 87.56 387 THR A CA 1
ATOM 3052 C C . THR A 1 387 ? 31.993 -13.158 -27.715 1.00 87.56 387 THR A C 1
ATOM 3054 O O . THR A 1 387 ? 32.323 -14.205 -28.278 1.00 87.56 387 THR A O 1
ATOM 3057 N N . PRO A 1 388 ? 31.909 -11.992 -28.392 1.00 82.06 388 PRO A N 1
ATOM 3058 C CA . PRO A 1 388 ? 32.116 -11.904 -29.844 1.00 82.06 388 PRO A CA 1
ATOM 3059 C C . PRO A 1 388 ? 33.481 -12.422 -30.328 1.00 82.06 388 PRO A C 1
ATOM 3061 O O . PRO A 1 388 ? 33.572 -13.027 -31.396 1.00 82.06 388 PRO A O 1
ATOM 3064 N N . ASP A 1 389 ? 34.532 -12.234 -29.528 1.00 74.19 389 ASP A N 1
ATOM 3065 C CA . ASP A 1 389 ? 35.907 -12.567 -29.919 1.00 74.19 389 ASP A CA 1
ATOM 3066 C C . ASP A 1 389 ? 36.232 -14.067 -29.827 1.00 74.19 389 ASP A C 1
ATOM 3068 O O . ASP A 1 389 ? 37.139 -14.552 -30.508 1.00 74.19 389 ASP A O 1
ATOM 3072 N N . ALA A 1 390 ? 35.479 -14.845 -29.037 1.00 61.16 390 ALA A N 1
ATOM 3073 C CA . ALA A 1 390 ? 35.762 -16.270 -28.842 1.00 61.16 390 ALA A CA 1
ATOM 3074 C C . ALA A 1 390 ? 35.645 -17.083 -30.145 1.00 61.16 390 ALA A C 1
ATOM 3076 O O . ALA A 1 390 ? 36.366 -18.066 -30.333 1.00 61.16 390 ALA A O 1
ATOM 3077 N N . THR A 1 391 ? 34.783 -16.655 -31.074 1.00 55.56 391 THR A N 1
ATOM 3078 C CA . THR A 1 391 ? 34.598 -17.312 -32.378 1.00 55.56 391 THR A CA 1
ATOM 3079 C C . THR A 1 391 ? 35.734 -17.084 -33.378 1.00 55.56 391 THR A C 1
ATOM 3081 O O . THR A 1 391 ? 35.822 -17.834 -34.345 1.00 55.56 391 THR A O 1
ATOM 3084 N N . ALA A 1 392 ? 36.623 -16.108 -33.162 1.00 56.50 392 ALA A N 1
ATOM 3085 C CA . ALA A 1 392 ? 37.751 -15.849 -34.066 1.00 56.50 392 ALA A CA 1
ATOM 3086 C C . ALA A 1 392 ? 38.986 -16.729 -33.780 1.00 56.50 392 ALA A C 1
ATOM 3088 O O . ALA A 1 392 ? 39.855 -16.869 -34.636 1.00 56.50 392 ALA A O 1
ATOM 3089 N N . SER A 1 393 ? 39.075 -17.318 -32.581 1.00 51.75 393 SER A N 1
ATOM 3090 C CA . SER A 1 393 ? 40.295 -17.977 -32.078 1.00 51.75 393 SER A CA 1
ATOM 3091 C C . SER A 1 393 ? 40.306 -19.507 -32.241 1.00 51.75 393 SER A C 1
ATOM 3093 O O . SER A 1 393 ? 41.354 -20.141 -32.133 1.00 51.75 393 SER A O 1
ATOM 3095 N N . ARG A 1 394 ? 39.151 -20.136 -32.509 1.00 51.88 394 ARG A N 1
ATOM 3096 C CA . ARG A 1 394 ? 39.005 -21.601 -32.486 1.00 51.88 394 ARG A CA 1
ATOM 3097 C C . ARG A 1 394 ? 38.564 -22.149 -33.845 1.00 51.88 394 ARG A C 1
ATOM 3099 O O . ARG A 1 394 ? 37.381 -22.134 -34.170 1.00 51.88 394 ARG A O 1
ATOM 3106 N N . GLY A 1 395 ? 39.524 -22.656 -34.620 1.00 52.72 395 GLY A N 1
ATOM 3107 C CA . GLY A 1 395 ? 39.346 -23.177 -35.987 1.00 52.72 395 GLY A CA 1
ATOM 3108 C C . GLY A 1 395 ? 38.557 -24.491 -36.128 1.00 52.72 395 GLY A C 1
ATOM 3109 O O . GLY A 1 395 ? 38.723 -25.181 -37.126 1.00 52.72 395 GLY A O 1
ATOM 3110 N N . ASP A 1 396 ? 37.702 -24.828 -35.158 1.00 53.38 396 ASP A N 1
ATOM 3111 C CA . ASP A 1 396 ? 36.965 -26.098 -35.055 1.00 53.38 396 ASP A CA 1
ATOM 3112 C C . ASP A 1 396 ? 35.462 -25.921 -35.379 1.00 53.38 396 ASP A C 1
ATOM 3114 O O . ASP A 1 396 ? 34.588 -26.467 -34.703 1.00 53.38 396 ASP A O 1
ATOM 3118 N N . THR A 1 397 ? 35.116 -25.101 -36.375 1.00 53.69 397 THR A N 1
ATOM 3119 C CA . THR A 1 397 ? 33.712 -24.727 -36.655 1.00 53.69 397 THR A CA 1
ATOM 3120 C C . THR A 1 397 ? 32.902 -25.774 -37.423 1.00 53.69 397 THR A C 1
ATOM 3122 O O . THR A 1 397 ? 31.675 -25.676 -37.448 1.00 53.69 397 THR A O 1
ATOM 3125 N N . GLN A 1 398 ? 33.539 -26.792 -38.012 1.00 54.69 398 GLN A N 1
ATOM 3126 C CA . GLN A 1 398 ? 32.847 -27.782 -38.847 1.00 54.69 398 GLN A CA 1
ATOM 3127 C C . GLN A 1 398 ? 31.934 -28.719 -38.025 1.00 54.69 398 GLN A C 1
ATOM 3129 O O . GLN A 1 398 ? 30.789 -28.956 -38.399 1.00 54.69 398 GLN A O 1
ATOM 3134 N N . THR A 1 399 ? 32.394 -29.189 -36.861 1.00 55.97 399 THR A N 1
ATOM 3135 C CA . THR A 1 399 ? 31.744 -30.257 -36.067 1.00 55.97 399 THR A CA 1
ATOM 3136 C C . THR A 1 399 ? 30.467 -29.823 -35.327 1.00 55.97 399 THR A C 1
ATOM 3138 O O . THR A 1 399 ? 29.774 -30.646 -34.727 1.00 55.97 399 THR A O 1
ATOM 3141 N N . ALA A 1 400 ? 30.151 -28.524 -35.317 1.00 55.22 400 ALA A N 1
ATOM 3142 C CA . ALA A 1 400 ? 28.980 -27.986 -34.621 1.00 55.22 400 ALA A CA 1
ATOM 3143 C C . ALA A 1 400 ? 27.691 -28.025 -35.463 1.00 55.22 400 ALA A C 1
ATOM 3145 O O . ALA A 1 400 ? 26.603 -27.978 -34.890 1.00 55.22 400 ALA A O 1
ATOM 3146 N N . LEU A 1 401 ? 27.801 -28.102 -36.795 1.00 55.47 401 LEU A N 1
ATOM 3147 C CA . LEU A 1 401 ? 26.642 -28.150 -37.695 1.00 55.47 401 LEU A CA 1
ATOM 3148 C C . LEU A 1 401 ? 26.042 -29.558 -37.793 1.00 55.47 401 LEU A C 1
ATOM 3150 O O . LEU A 1 401 ? 24.819 -29.690 -37.773 1.00 55.47 401 LEU A O 1
ATOM 3154 N N . ASP A 1 402 ? 26.880 -30.596 -37.820 1.00 59.12 402 ASP A N 1
ATOM 3155 C CA . ASP A 1 402 ? 26.428 -31.983 -38.004 1.00 59.12 402 ASP A CA 1
ATOM 3156 C C . ASP A 1 402 ? 25.570 -32.491 -36.826 1.00 59.12 402 ASP A C 1
ATOM 3158 O O . ASP A 1 402 ? 24.615 -33.231 -37.030 1.00 59.12 402 ASP A O 1
ATOM 3162 N N . ASN A 1 403 ? 25.828 -32.017 -35.601 1.00 58.19 403 ASN A N 1
ATOM 3163 C CA . ASN A 1 403 ? 25.079 -32.395 -34.390 1.00 58.19 403 ASN A CA 1
ATOM 3164 C C . ASN A 1 403 ? 23.747 -31.630 -34.184 1.00 58.19 403 ASN A C 1
ATOM 3166 O O . ASN A 1 403 ? 23.165 -31.717 -33.105 1.00 58.19 403 ASN A O 1
ATOM 3170 N N . TYR A 1 404 ? 23.293 -30.817 -35.148 1.00 52.62 404 TYR A N 1
ATOM 3171 C CA . TYR A 1 404 ? 22.109 -29.946 -34.987 1.00 52.62 404 TYR A CA 1
ATOM 3172 C C . TYR A 1 404 ? 20.983 -30.191 -36.012 1.00 52.62 404 TYR A C 1
ATOM 3174 O O . TYR A 1 404 ? 19.979 -29.465 -35.998 1.00 52.62 404 TYR A O 1
ATOM 3182 N N . TYR A 1 405 ? 21.161 -31.186 -36.889 1.00 57.00 405 TYR A N 1
ATOM 3183 C CA . TYR A 1 405 ? 20.194 -31.619 -37.909 1.00 57.00 405 TYR A CA 1
ATOM 3184 C C . TYR A 1 405 ? 19.637 -33.043 -37.692 1.00 57.00 405 TYR A C 1
ATOM 3186 O O . TYR A 1 405 ? 18.820 -33.487 -38.501 1.00 57.00 405 TYR A O 1
ATOM 3194 N N . GLU A 1 406 ? 20.016 -33.709 -36.594 1.00 47.25 406 GLU A N 1
ATOM 3195 C CA . GLU A 1 406 ? 19.240 -34.796 -35.962 1.00 47.25 406 GLU A CA 1
ATOM 3196 C C . GLU A 1 406 ? 18.305 -34.229 -34.872 1.00 47.25 406 GLU A C 1
ATOM 3198 O O . GLU A 1 406 ? 17.168 -34.742 -34.757 1.00 47.25 406 GLU A O 1
#

Foldseek 3Di:
DDDDDDDDDDDDDDDDDPPDDDDPPPPPVVVPVPPDDDDDDPDDDDPPPDDPDDPDDDDDDDDDDDDDDDDDDDDDDDDDDDDDDDDDDDDDDDDDDDDDDDDDDDDDDDDDDDDPPPPPDDPPDPPVDPPDDDFDKAKEKEWAWDWDFDQDPDPDRDTDTDIDIDIFDMDMDTLPDAPVRVLVVVCVRLVHDSVQFPLQAKWKDAPPPPPDDIDRGNDRVSVNVLSVVLVVDPDGSYMYIYGHRGDPPCDPPPPVPPPPDDDDDDPPDDPDDVVVVVVVVVVVVVVVLVVQLVVQLVVLCVVQPQCNDVLGNGFRWDDDLLFTATCDPVNSSVLSNDPDPPSDSNDHDPDPRPDSVRTDDGDDDDPPDDPLNNQCNVCSVVSHTDDPCVVVPDPPPPVVVVVPPD

pLDDT: mean 72.87, std 21.74, range [32.97, 98.5]

Organism: NCBI:txid48579

Sequence (406 aa):
MSYTQGISETPSEGSDIVIMESDDEHDQLLSNSLRTDPKPVKYIFINEFAPDNLKGAIINSPRPTQAAKKPQQGHKQKTEALSEPVGEDDDSDEQSRVRSTGKSKGAKAKKAKTSCRTCNKLAVFESNDETQPQSLSVRAYLHLETISQQQGRRKKLTMVTVMKSIQCNPFIFTVESTFKAFVQEVASAAKTTMANLTLSRLRWKFETPASLPMKLLTDEIGFQAMLDAVQERTMGHTIFLYLPKPINLEGPPEMSSLRDNTYYEEDEDSSIRPEQNMYMFHKAQINAMRQESTKEVVELERRYPIGSHPLFPNKHIYAKNGMFLELTSLCLNCQSTQSDPRATYDMPLMSNYFTKDKAIKPARPPPGSSMTMFAAYGAYVKGEDYTPDATASRGDTQTALDNYYE

Secondary structure (DSSP, 8-state):
----PPP----------------GGGGGGGGGGG-S-----------TT--S---------PPPP-----------------------------------------------------------------------EEEEEEEEEEEEEEE-SSSS--EEEEEEEEEPPPEEEETT--HHHHHHHHHHHHTS-GGG--GGG-EEEESSSTTPPPEE--SHHHHHHHHHHHHT-SS--EEEEEEEPP-----S-------SS------------HHHHHHHHHHHHHHHHHHHHHHHHHHHHHHS-TT-STT-TTS-EEEETTEEEE--HHHHHHHTT---TT--TTS--SSTTSSGGGPPPPPPPPTT--HHHHHHHHHHHHTPPP-TTHHHH----THHHHTT--

Radius of gyration: 39.87 Å; chains: 1; bounding box: 103×116×88 Å